Protein AF-0000000080646052 (afdb_homodimer)

Secondary structure (DSSP, 8-state):
---S--------TTS-S-HHHHHHHHHHHHT---GGGS-GGGGHHHHHTS-HHHHHHHHHHHHHHHHHHHHIIIIIHHHTGGG-SSHHHHHHHHHHHHHHHHHHHHHHHHHHHH--HHHHHHHHHHHHH-HHHHHHHHHHHHHHSSS-HHHHHHHHHHIIIIITHHHHHHHHHHHHTT-SHHHHHHHHHHHHHHHHHHHHHHHHHHHHHHHS-HHHHHHHHHHHHHHHHHHHHHHHHHHHHHHGGGT-HHHHHHHHHHHHHHHHHHTT---SS-GGGG---HHHHHHH-TTTTS---SS--S-------------GGGGG-/---S--------TTS-S-HHHHHHHHHHHHT---GGGS-GGGGHHHHHTS-HHHHHHHHHHHHHHHHHHHHIIIIIHHHTGGG-SSHHHHHHHHHHHHHHHHHHHHHHHHHHHH--HHHHHHHHHHHHH-HHHHHHHHHHHHHHSSS-HHHHHHHHHHIIIIITHHHHHHHHHHHHTT-SHHHHHHHHHHHHHHHHHHHHHHHHHHHHHHTS-HHHHHHHHHHHHHHHHHHHHHHHHHHHHHHGGGT-HHHHHHHHHHHHHHHHHHTT---SS-GGGG---HHHHHHH-TTTTS---SSTTS-------------TT----

pLDDT: mean 90.24, std 20.88, range [22.97, 98.94]

Nearest PDB structures (foldseek):
  8j4y-assembly2_B  TM=9.968E-01  e=5.111E-29  Mycobacterium tuberculosis H37Rv
  1uzr-assembly2_B  TM=9.851E-01  e=5.327E-29  Mycobacterium tuberculosis
  4m1f-assembly1_A  TM=9.956E-01  e=6.992E-28  Escherichia coli K-12
  7mmq-assembly4_D  TM=9.061E-01  e=1.309E-25  Aerococcus sp. Group 1
  7mmr-assembly2_B  TM=9.672E-01  e=3.072E-24  Aerococcus sp. Group 1

Structure (mmCIF, N/CA/C/O backbone):
data_AF-0000000080646052-model_v1
#
loop_
_entity.id
_entity.type
_entity.pdbx_description
1 polymer 'Ribonucleoside-diphosphate reductase subunit beta'
#
loop_
_atom_site.group_PDB
_atom_site.id
_atom_site.type_symbol
_atom_site.label_atom_id
_atom_site.label_alt_id
_atom_site.label_comp_id
_atom_site.label_asym_id
_atom_site.label_entity_id
_atom_site.label_seq_id
_atom_site.pdbx_PDB_ins_code
_atom_site.Cartn_x
_atom_site.Cartn_y
_atom_site.Cartn_z
_atom_site.occupancy
_atom_site.B_iso_or_equiv
_atom_site.auth_seq_id
_atom_site.auth_comp_id
_atom_site.auth_asym_id
_atom_site.auth_atom_id
_atom_site.pdbx_PDB_model_num
ATOM 1 N N . MET A 1 1 ? 8.086 12.273 30.906 1 28.31 1 MET A N 1
ATOM 2 C CA . MET A 1 1 ? 9.469 12.242 30.438 1 28.31 1 MET A CA 1
ATOM 3 C C . MET A 1 1 ? 9.656 11.18 29.359 1 28.31 1 MET A C 1
ATOM 5 O O . MET A 1 1 ? 9.375 10.008 29.578 1 28.31 1 MET A O 1
ATOM 9 N N . PHE A 1 2 ? 9.273 11.43 28.141 1 40.16 2 PHE A N 1
ATOM 10 C CA . PHE A 1 2 ? 9.406 10.523 27.016 1 40.16 2 PHE A CA 1
ATOM 11 C C . PHE A 1 2 ? 10.797 9.906 26.969 1 40.16 2 PHE A C 1
ATOM 13 O O . PHE A 1 2 ? 11.719 10.484 26.375 1 40.16 2 PHE A O 1
ATOM 20 N N . GLY A 1 3 ? 11.266 9.438 27.969 1 37.12 3 GLY A N 1
ATOM 21 C CA . GLY A 1 3 ? 12.602 8.922 28.234 1 37.12 3 GLY A CA 1
ATOM 22 C C . GLY A 1 3 ? 13.094 7.957 27.172 1 37.12 3 GLY A C 1
ATOM 23 O O . GLY A 1 3 ? 14.281 7.637 27.125 1 37.12 3 GLY A O 1
ATOM 24 N N . ASN A 1 4 ? 12.422 6.812 26.75 1 46.38 4 ASN A N 1
ATOM 25 C CA . ASN A 1 4 ? 13.086 5.805 25.922 1 46.38 4 ASN A CA 1
ATOM 26 C C . ASN A 1 4 ? 13.477 6.359 24.562 1 46.38 4 ASN A C 1
ATOM 28 O O . ASN A 1 4 ? 12.773 7.207 24 1 46.38 4 ASN A O 1
ATOM 32 N N . ASN A 1 5 ? 14.906 6.332 24.109 1 64.69 5 ASN A N 1
ATOM 33 C CA . ASN A 1 5 ? 15.812 6.633 23 1 64.69 5 ASN A CA 1
ATOM 34 C C . ASN A 1 5 ? 15.164 6.348 21.656 1 64.69 5 ASN A C 1
ATOM 36 O O . ASN A 1 5 ? 15.852 6.203 20.641 1 64.69 5 ASN A O 1
ATOM 40 N N . HIS A 1 6 ? 13.844 6.273 21.656 1 86.94 6 HIS A N 1
ATOM 41 C CA . HIS A 1 6 ? 13.203 5.953 20.391 1 86.94 6 HIS A CA 1
ATOM 42 C C . HIS A 1 6 ? 12.859 7.219 19.609 1 86.94 6 HIS A C 1
ATOM 44 O O . HIS A 1 6 ? 12.07 8.047 20.078 1 86.94 6 HIS A O 1
ATOM 50 N N . VAL A 1 7 ? 13.578 7.523 18.578 1 94.06 7 VAL A N 1
ATOM 51 C CA . VAL A 1 7 ? 13.383 8.68 17.719 1 94.06 7 VAL A CA 1
ATOM 52 C C . VAL A 1 7 ? 12.695 8.242 16.422 1 94.06 7 VAL A C 1
ATOM 54 O O . VAL A 1 7 ? 13.117 7.273 15.789 1 94.06 7 VAL A O 1
ATOM 57 N N . ILE A 1 8 ? 11.57 8.883 16.125 1 96.69 8 ILE A N 1
ATOM 58 C CA . ILE A 1 8 ? 10.898 8.625 14.859 1 96.69 8 ILE A CA 1
ATOM 59 C C . ILE A 1 8 ? 11.641 9.328 13.727 1 96.69 8 ILE A C 1
ATOM 61 O O . ILE A 1 8 ? 11.953 10.516 13.82 1 96.69 8 ILE A O 1
ATOM 65 N N . LYS A 1 9 ? 11.938 8.578 12.719 1 96.5 9 LYS A N 1
ATOM 66 C CA . LYS A 1 9 ? 12.758 9.117 11.633 1 96.5 9 LYS A CA 1
ATOM 67 C C . LYS A 1 9 ? 11.945 9.258 10.352 1 96.5 9 LYS A C 1
ATOM 69 O O . LYS A 1 9 ? 11.109 8.414 10.047 1 96.5 9 LYS A O 1
ATOM 74 N N . ALA A 1 10 ? 12.234 10.297 9.641 1 98 10 ALA A N 1
ATOM 75 C CA . ALA A 1 10 ? 11.672 10.516 8.312 1 98 10 ALA A CA 1
ATOM 76 C C . ALA A 1 10 ? 12.477 9.773 7.25 1 98 10 ALA A C 1
ATOM 78 O O . ALA A 1 10 ? 13.703 9.734 7.309 1 98 10 ALA A O 1
ATOM 79 N N . ILE A 1 11 ? 11.742 9.172 6.336 1 98.5 11 ILE A N 1
ATOM 80 C CA . ILE A 1 11 ? 12.422 8.594 5.18 1 98.5 11 ILE A CA 1
ATOM 81 C C . ILE A 1 11 ? 13.102 9.703 4.375 1 98.5 11 ILE A C 1
ATOM 83 O O . ILE A 1 11 ? 12.5 10.758 4.137 1 98.5 11 ILE A O 1
ATOM 87 N N . ASN A 1 12 ? 14.375 9.508 4.039 1 97.88 12 ASN A N 1
ATOM 88 C CA . ASN A 1 12 ? 15.125 10.469 3.236 1 97.88 12 ASN A CA 1
ATOM 89 C C . ASN A 1 12 ? 15.523 9.875 1.887 1 97.88 12 ASN A C 1
ATOM 91 O O . ASN A 1 12 ? 16.531 9.164 1.791 1 97.88 12 ASN A O 1
ATOM 95 N N . TRP A 1 13 ? 14.836 10.203 0.812 1 97.12 13 TRP A N 1
ATOM 96 C CA . TRP A 1 13 ? 15.102 9.68 -0.521 1 97.12 13 TRP A CA 1
ATOM 97 C C . TRP A 1 13 ? 16.312 10.352 -1.145 1 97.12 13 TRP A C 1
ATOM 99 O O . TRP A 1 13 ? 16.734 9.992 -2.244 1 97.12 13 TRP A O 1
ATOM 109 N N . ASN A 1 14 ? 16.875 11.352 -0.431 1 95.5 14 ASN A N 1
ATOM 110 C CA . ASN A 1 14 ? 18.109 11.984 -0.87 1 95.5 14 ASN A CA 1
ATOM 111 C C . ASN A 1 14 ? 19.328 11.344 -0.211 1 95.5 14 ASN A C 1
ATOM 113 O O . ASN A 1 14 ? 20.469 11.75 -0.475 1 95.5 14 ASN A O 1
ATOM 117 N N . LYS A 1 15 ? 19.125 10.445 0.639 1 96.25 15 LYS A N 1
ATOM 118 C CA . LYS A 1 15 ? 20.172 9.633 1.253 1 96.25 15 LYS A CA 1
ATOM 119 C C . LYS A 1 15 ? 19.844 8.141 1.124 1 96.25 15 LYS A C 1
ATOM 121 O O . LYS A 1 15 ? 19.281 7.543 2.037 1 96.25 15 LYS A O 1
ATOM 126 N N . ILE A 1 16 ? 20.375 7.57 0.076 1 97.25 16 ILE A N 1
ATOM 127 C CA . ILE A 1 16 ? 20.047 6.203 -0.295 1 97.25 16 ILE A CA 1
ATOM 128 C C . ILE A 1 16 ? 21.047 5.234 0.341 1 97.25 16 ILE A C 1
ATOM 130 O O . ILE A 1 16 ? 22.25 5.414 0.215 1 97.25 16 ILE A O 1
ATOM 134 N N . GLU A 1 17 ? 20.531 4.234 1.006 1 96.81 17 GLU A N 1
ATOM 135 C CA . GLU A 1 17 ? 21.375 3.236 1.668 1 96.81 17 GLU A CA 1
ATOM 136 C C . GLU A 1 17 ? 21.578 2.012 0.78 1 96.81 17 GLU A C 1
ATOM 138 O O . GLU A 1 17 ? 22.609 1.343 0.862 1 96.81 17 GLU A O 1
ATOM 143 N N . ASP A 1 18 ? 20.609 1.632 0.013 1 98.19 18 ASP A N 1
ATOM 144 C CA . ASP A 1 18 ? 20.609 0.514 -0.926 1 98.19 18 ASP A CA 1
ATOM 145 C C . ASP A 1 18 ? 20.016 0.929 -2.273 1 98.19 18 ASP A C 1
ATOM 147 O O . ASP A 1 18 ? 18.812 1.082 -2.404 1 98.19 18 ASP A O 1
ATOM 151 N N . GLU A 1 19 ? 20.844 0.987 -3.305 1 98.19 19 GLU A N 1
ATOM 152 C CA . GLU A 1 19 ? 20.438 1.476 -4.621 1 98.19 19 GLU A CA 1
ATOM 153 C C . GLU A 1 19 ? 19.344 0.601 -5.219 1 98.19 19 GLU A C 1
ATOM 155 O O . GLU A 1 19 ? 18.531 1.074 -6.016 1 98.19 19 GLU A O 1
ATOM 160 N N . LYS A 1 20 ? 19.266 -0.621 -4.781 1 98.62 20 LYS A N 1
ATOM 161 C CA . LYS A 1 20 ? 18.234 -1.523 -5.301 1 98.62 20 LYS A CA 1
ATOM 162 C C . LYS A 1 20 ? 16.844 -1.08 -4.867 1 98.62 20 LYS A C 1
ATOM 164 O O . LYS A 1 20 ? 15.867 -1.282 -5.594 1 98.62 20 LYS A O 1
ATOM 169 N N . ASP A 1 21 ? 16.734 -0.44 -3.67 1 98.75 21 ASP A N 1
ATOM 170 C CA . ASP A 1 21 ? 15.453 0.075 -3.213 1 98.75 21 ASP A CA 1
ATOM 171 C C . ASP A 1 21 ? 14.891 1.101 -4.195 1 98.75 21 ASP A C 1
ATOM 173 O O . ASP A 1 21 ? 13.711 1.054 -4.539 1 98.75 21 ASP A O 1
ATOM 177 N N . VAL A 1 22 ? 15.742 1.982 -4.652 1 98 22 VAL A N 1
ATOM 178 C CA . VAL A 1 22 ? 15.328 3.051 -5.555 1 98 22 VAL A CA 1
ATOM 179 C C . VAL A 1 22 ? 14.984 2.465 -6.922 1 98 22 VAL A C 1
ATOM 181 O O . VAL A 1 22 ? 13.977 2.842 -7.527 1 98 22 VAL A O 1
ATOM 184 N N . GLU A 1 23 ? 15.812 1.568 -7.395 1 98.38 23 GLU A N 1
ATOM 185 C CA . GLU A 1 23 ? 15.57 0.923 -8.68 1 98.38 23 GLU A CA 1
ATOM 186 C C . GLU A 1 23 ? 14.219 0.226 -8.703 1 98.38 23 GLU A C 1
ATOM 188 O O . GLU A 1 23 ? 13.445 0.395 -9.648 1 98.38 23 GLU A O 1
ATOM 193 N N . VAL A 1 24 ? 13.969 -0.495 -7.664 1 98.62 24 VAL A N 1
ATOM 194 C CA . VAL A 1 24 ? 12.734 -1.273 -7.598 1 98.62 24 VAL A CA 1
ATOM 195 C C . VAL A 1 24 ? 11.547 -0.338 -7.406 1 98.62 24 VAL A C 1
ATOM 197 O O . VAL A 1 24 ? 10.5 -0.512 -8.047 1 98.62 24 VAL A O 1
ATOM 200 N N . TRP A 1 25 ? 11.664 0.671 -6.516 1 98.62 25 TRP A N 1
ATOM 201 C CA . TRP A 1 25 ? 10.609 1.67 -6.355 1 98.62 25 TRP A CA 1
ATOM 202 C C . TRP A 1 25 ? 10.227 2.277 -7.703 1 98.62 25 TRP A C 1
ATOM 204 O O . TRP A 1 25 ? 9.047 2.344 -8.047 1 98.62 25 TRP A O 1
ATOM 214 N N . ASP A 1 26 ? 11.227 2.689 -8.461 1 97.44 26 ASP A N 1
ATOM 215 C CA . ASP A 1 26 ? 10.992 3.346 -9.75 1 97.44 26 ASP A CA 1
ATOM 216 C C . ASP A 1 26 ? 10.328 2.393 -10.734 1 97.44 26 ASP A C 1
ATOM 218 O O . ASP A 1 26 ? 9.422 2.789 -11.477 1 97.44 26 ASP A O 1
ATOM 222 N N . ARG A 1 27 ? 10.75 1.15 -10.711 1 97.56 27 ARG A N 1
ATOM 223 C CA . ARG A 1 27 ? 10.156 0.158 -11.602 1 97.56 27 ARG A CA 1
ATOM 224 C C . ARG A 1 27 ? 8.695 -0.096 -11.25 1 97.56 27 ARG A C 1
ATOM 226 O O . ARG A 1 27 ? 7.832 -0.101 -12.125 1 97.56 27 ARG A O 1
ATOM 233 N N . LEU A 1 28 ? 8.422 -0.274 -9.969 1 97.81 28 LEU A N 1
ATOM 234 C CA . LEU A 1 28 ? 7.074 -0.583 -9.508 1 97.81 28 LEU A CA 1
ATOM 235 C C . LEU A 1 28 ? 6.137 0.594 -9.75 1 97.81 28 LEU A C 1
ATOM 237 O O . LEU A 1 28 ? 5.012 0.41 -10.219 1 97.81 28 LEU A O 1
ATOM 241 N N . THR A 1 29 ? 6.555 1.792 -9.453 1 97.19 29 THR A N 1
ATOM 242 C CA . THR A 1 29 ? 5.68 2.955 -9.57 1 97.19 29 THR A CA 1
ATOM 243 C C . THR A 1 29 ? 5.555 3.395 -11.023 1 97.19 29 THR A C 1
ATOM 245 O O . THR A 1 29 ? 4.5 3.875 -11.445 1 97.19 29 THR A O 1
ATOM 248 N N . GLY A 1 30 ? 6.605 3.174 -11.82 1 93.75 30 GLY A N 1
ATOM 249 C CA . GLY A 1 30 ? 6.566 3.498 -13.234 1 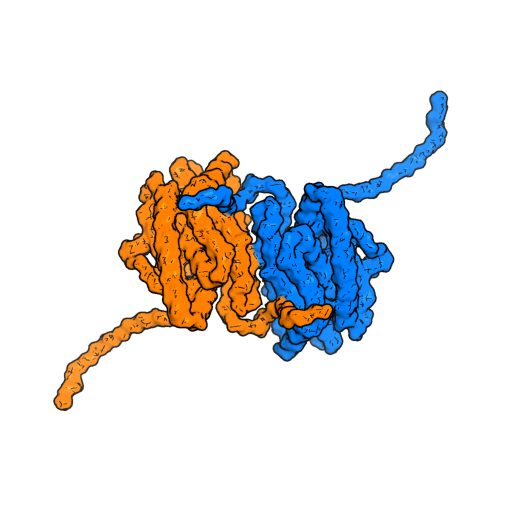93.75 30 GLY A CA 1
ATOM 250 C C . GLY A 1 30 ? 5.652 2.588 -14.031 1 93.75 30 GLY A C 1
ATOM 251 O O . GLY A 1 30 ? 5.113 2.99 -15.062 1 93.75 30 GLY A O 1
ATOM 252 N N . ASN A 1 31 ? 5.457 1.425 -13.508 1 90.31 31 ASN A N 1
ATOM 253 C CA . ASN A 1 31 ? 4.652 0.408 -14.18 1 90.31 31 ASN A CA 1
ATOM 254 C C . ASN A 1 31 ? 3.232 0.357 -13.617 1 90.31 31 ASN A C 1
ATOM 256 O O . ASN A 1 31 ? 2.539 -0.652 -13.758 1 90.31 31 ASN A O 1
ATOM 260 N N . PHE A 1 32 ? 2.805 1.404 -12.984 1 94.25 32 PHE A N 1
ATOM 261 C CA . PHE A 1 32 ? 1.492 1.372 -12.352 1 94.25 32 PHE A CA 1
ATOM 262 C C . PHE A 1 32 ? 0.396 1.157 -13.391 1 94.25 32 PHE A C 1
ATOM 264 O O . PHE A 1 32 ? 0.449 1.723 -14.484 1 94.25 32 PHE A O 1
ATOM 271 N N . TRP A 1 33 ? -0.579 0.333 -13.055 1 96.06 33 TRP A N 1
ATOM 272 C CA . TRP A 1 33 ? -1.718 0.034 -13.922 1 96.06 33 TRP A CA 1
ATOM 273 C C . TRP A 1 33 ? -2.947 -0.322 -13.094 1 96.06 33 TRP A C 1
ATOM 275 O O . TRP A 1 33 ? -2.836 -0.641 -11.906 1 96.06 33 TRP A O 1
ATOM 285 N N . LEU A 1 34 ? -4.133 -0.137 -13.68 1 96.94 34 LEU A N 1
ATOM 286 C CA . LEU A 1 34 ? -5.414 -0.57 -13.133 1 96.94 34 LEU A CA 1
ATOM 287 C C . LEU A 1 34 ? -6.172 -1.431 -14.141 1 96.94 34 LEU A C 1
ATOM 289 O O . LEU A 1 34 ? -5.996 -1.279 -15.352 1 96.94 34 LEU A O 1
ATOM 293 N N . PRO A 1 35 ? -6.961 -2.326 -13.648 1 96.62 35 PRO A N 1
ATOM 294 C CA . PRO A 1 35 ? -7.609 -3.279 -14.555 1 96.62 35 PRO A CA 1
ATOM 295 C C . PRO A 1 35 ? -8.625 -2.617 -15.484 1 96.62 35 PRO A C 1
ATOM 297 O O . PRO A 1 35 ? -8.945 -3.16 -16.547 1 96.62 35 PRO A O 1
ATOM 300 N N . GLU A 1 36 ? -9.062 -1.423 -15.195 1 93.38 36 GLU A N 1
ATOM 301 C CA . GLU A 1 36 ? -10.125 -0.769 -15.945 1 93.38 36 GLU A CA 1
ATOM 302 C C . GLU A 1 36 ? -9.656 -0.387 -17.344 1 93.38 36 GLU A C 1
ATOM 304 O O . GLU A 1 36 ? -10.477 -0.159 -18.25 1 93.38 36 GLU A O 1
ATOM 309 N N . LYS A 1 37 ? -8.445 -0.39 -17.516 1 91.31 37 LYS A N 1
ATOM 310 C CA . LYS A 1 37 ? -7.895 0.03 -18.797 1 91.31 37 LYS A CA 1
ATOM 311 C C . LYS A 1 37 ? -7.816 -1.144 -19.781 1 91.31 37 LYS A C 1
ATOM 313 O O . LYS A 1 37 ? -7.547 -0.955 -20.969 1 91.31 37 LYS A O 1
ATOM 318 N N . VAL A 1 38 ? -8.039 -2.434 -19.328 1 96.5 38 VAL A N 1
ATOM 319 C CA . VAL A 1 38 ? -7.992 -3.623 -20.172 1 96.5 38 VAL A CA 1
ATOM 320 C C . VAL A 1 38 ? -9.406 -4.004 -20.609 1 96.5 38 VAL A C 1
ATOM 322 O O . VAL A 1 38 ? -10.281 -4.219 -19.781 1 96.5 38 VAL A O 1
ATOM 325 N N . PRO A 1 39 ? -9.68 -4.074 -21.906 1 97.62 39 PRO A N 1
ATOM 326 C CA . PRO A 1 39 ? -11.023 -4.367 -22.391 1 97.62 39 PRO A CA 1
ATOM 327 C C . PRO A 1 39 ? -11.359 -5.859 -22.344 1 97.62 39 PRO A C 1
ATOM 329 O O . PRO A 1 39 ? -11.492 -6.496 -23.391 1 97.62 39 PRO A O 1
ATOM 332 N N . ILE A 1 40 ? -11.695 -6.383 -21.266 1 98 40 ILE A N 1
ATOM 333 C CA . ILE A 1 40 ? -11.969 -7.801 -21.047 1 98 40 ILE A CA 1
ATOM 334 C C . ILE A 1 40 ? -13.219 -8.211 -21.812 1 98 40 ILE A C 1
ATOM 336 O O . ILE A 1 40 ? -13.359 -9.367 -22.219 1 98 40 ILE A O 1
ATOM 340 N N . SER A 1 41 ? -14.102 -7.254 -22.062 1 97.75 41 SER A N 1
ATOM 341 C CA . SER A 1 41 ? -15.359 -7.535 -22.75 1 97.75 41 SER A CA 1
ATOM 342 C C . SER A 1 41 ? -15.102 -8.102 -24.141 1 97.75 41 SER A C 1
ATOM 344 O O . SER A 1 41 ? -15.938 -8.836 -24.672 1 97.75 41 SER A O 1
ATOM 346 N N . ASN A 1 42 ? -14.008 -7.824 -24.703 1 98.25 42 ASN A N 1
ATOM 347 C CA . ASN A 1 42 ? -13.648 -8.336 -26.016 1 98.25 42 ASN A CA 1
ATOM 348 C C . ASN A 1 42 ? -13.438 -9.852 -26 1 98.25 42 ASN A C 1
ATOM 350 O O . ASN A 1 42 ? -13.391 -10.492 -27.047 1 98.25 42 ASN A O 1
ATOM 354 N N . ASP A 1 43 ? -13.406 -10.492 -24.828 1 98.5 43 ASP A N 1
ATOM 355 C CA . ASP A 1 43 ? -13.164 -11.93 -24.688 1 98.5 43 ASP A CA 1
ATOM 356 C C . ASP A 1 43 ? -14.477 -12.703 -24.625 1 98.5 43 ASP A C 1
ATOM 358 O O . ASP A 1 43 ? -14.469 -13.938 -24.594 1 98.5 43 ASP A O 1
ATOM 362 N N . ILE A 1 44 ? -15.586 -12.023 -24.625 1 98.44 44 ILE A N 1
ATOM 363 C CA . ILE A 1 44 ? -16.875 -12.672 -24.422 1 98.44 44 ILE A CA 1
ATOM 364 C C . ILE A 1 44 ? -17.109 -13.703 -25.516 1 98.44 44 ILE A C 1
ATOM 366 O O . ILE A 1 44 ? -17.469 -14.852 -25.234 1 98.44 44 ILE A O 1
ATOM 370 N N . PRO A 1 45 ? -16.891 -13.32 -26.812 1 98.31 45 PRO A N 1
ATOM 371 C CA . PRO A 1 45 ? -17.094 -14.336 -27.844 1 98.31 45 PRO A CA 1
ATOM 372 C C . PRO A 1 45 ? -16.188 -15.555 -27.656 1 98.31 45 PRO A C 1
ATOM 374 O O . PRO A 1 45 ? -16.641 -16.688 -27.812 1 98.31 45 PRO A O 1
ATOM 377 N N . SER A 1 46 ? -14.992 -15.312 -27.328 1 98.12 46 SER A N 1
ATOM 378 C CA . SER A 1 46 ? -14.047 -16.391 -27.078 1 98.12 46 SER A CA 1
ATOM 379 C C . SER A 1 46 ? -14.484 -17.25 -25.891 1 98.12 46 SER A C 1
ATOM 381 O O . SER A 1 46 ? -14.422 -18.484 -25.953 1 98.12 46 SER A O 1
ATOM 383 N N . TRP A 1 47 ? -14.953 -16.672 -24.828 1 98.5 47 TRP A N 1
ATOM 384 C CA . TRP A 1 47 ? -15.406 -17.344 -23.625 1 98.5 47 TRP A CA 1
ATOM 385 C C . TRP A 1 47 ? -16.562 -18.297 -23.922 1 98.5 47 TRP A C 1
ATOM 387 O O . TRP A 1 47 ? -16.625 -19.406 -23.406 1 98.5 47 TRP A O 1
ATOM 397 N N . LYS A 1 48 ? -17.359 -17.922 -24.812 1 97.88 48 LYS A N 1
ATOM 398 C CA . LYS A 1 48 ? -18.562 -18.688 -25.156 1 97.88 48 LYS A CA 1
ATOM 399 C C . LYS A 1 48 ? -18.188 -19.969 -25.906 1 97.88 48 LYS A C 1
ATOM 401 O O . LYS A 1 48 ? -18.969 -20.922 -25.953 1 97.88 48 LYS A O 1
ATOM 406 N N . THR A 1 49 ? -17 -20 -26.422 1 98.19 49 THR A N 1
ATOM 407 C CA . THR A 1 49 ? -16.578 -21.172 -27.188 1 98.19 49 THR A CA 1
ATOM 408 C C . THR A 1 49 ? -15.977 -22.234 -26.281 1 98.19 49 THR A C 1
ATOM 410 O O . THR A 1 49 ? -15.789 -23.375 -26.688 1 98.19 49 THR A O 1
ATOM 413 N N . LEU A 1 50 ? -15.719 -21.922 -25.031 1 98.38 50 LEU A N 1
ATOM 414 C CA . LEU A 1 50 ? -15.062 -22.844 -24.109 1 98.38 50 LEU A CA 1
ATOM 415 C C . LEU A 1 50 ? -16.031 -23.922 -23.641 1 98.38 50 LEU A C 1
ATOM 417 O O . LEU A 1 50 ? -17.234 -23.656 -23.469 1 98.38 50 LEU A O 1
ATOM 421 N N . THR A 1 51 ? -15.469 -25.094 -23.438 1 98.12 51 THR A N 1
ATOM 422 C CA . THR A 1 51 ? -16.25 -26.156 -22.828 1 98.12 51 THR A CA 1
ATOM 423 C C . THR A 1 51 ? -16.484 -25.891 -21.344 1 98.12 51 THR A C 1
ATOM 425 O O . THR A 1 51 ? -15.82 -25.031 -20.766 1 98.12 51 THR A O 1
ATOM 428 N N . ASP A 1 52 ? -17.375 -26.641 -20.703 1 97.69 52 ASP A N 1
ATOM 429 C CA . ASP A 1 52 ? -17.672 -26.484 -19.281 1 97.69 52 ASP A CA 1
ATOM 430 C C . ASP A 1 52 ? -16.438 -26.75 -18.438 1 97.69 52 ASP A C 1
ATOM 432 O O . ASP A 1 52 ? -16.188 -26.047 -17.453 1 97.69 52 ASP A O 1
ATOM 436 N N . ASP A 1 53 ? -15.672 -27.75 -18.812 1 98.31 53 ASP A N 1
ATOM 437 C CA . ASP A 1 53 ? -14.453 -28.078 -18.078 1 98.31 53 ASP A CA 1
ATOM 438 C C . ASP A 1 53 ? -13.43 -26.953 -18.188 1 98.31 53 ASP A C 1
ATOM 440 O O . ASP A 1 53 ? -12.75 -26.625 -17.203 1 98.31 53 ASP A O 1
ATOM 444 N N . GLU A 1 54 ? -13.328 -26.359 -19.359 1 98.62 54 GLU A N 1
ATOM 445 C CA . GLU A 1 54 ? -12.414 -25.25 -19.578 1 98.62 54 GLU A CA 1
ATOM 446 C C . GLU A 1 54 ? -12.812 -24.031 -18.734 1 98.62 54 GLU A C 1
ATOM 448 O O . GLU A 1 54 ? -11.961 -23.406 -18.109 1 98.62 54 GLU A O 1
ATOM 453 N N . LYS A 1 55 ? -14.078 -23.766 -18.734 1 98.5 55 LYS A N 1
ATOM 454 C CA . LYS A 1 55 ? -14.586 -22.641 -17.953 1 98.5 55 LYS A CA 1
ATOM 455 C C . LYS A 1 55 ? -14.359 -22.875 -16.469 1 98.5 55 LYS A C 1
ATOM 457 O O . LYS A 1 55 ? -13.891 -21.969 -15.758 1 98.5 55 LYS A O 1
ATOM 462 N N . THR A 1 56 ? -14.641 -24.047 -16.031 1 98.25 56 THR A N 1
ATOM 463 C CA . THR A 1 56 ? -14.477 -24.375 -14.625 1 98.25 56 THR A CA 1
ATOM 464 C C . THR A 1 56 ? -13.023 -24.234 -14.195 1 98.25 56 THR A C 1
ATOM 466 O O . THR A 1 56 ? -12.734 -23.609 -13.172 1 98.25 56 THR A O 1
ATOM 469 N N . MET A 1 57 ? -12.141 -24.781 -14.984 1 98.62 57 MET A N 1
ATOM 470 C CA . MET A 1 57 ? -10.711 -24.672 -14.688 1 98.62 57 MET A CA 1
ATOM 471 C C . MET A 1 57 ? -10.289 -23.203 -14.625 1 98.62 57 MET A C 1
ATOM 473 O O . MET A 1 57 ? -9.609 -22.797 -13.68 1 98.62 57 MET A O 1
ATOM 477 N N . THR A 1 58 ? -10.734 -22.422 -15.555 1 98.69 58 THR A N 1
ATOM 478 C CA . THR A 1 58 ? -10.359 -21.016 -15.633 1 98.69 58 THR A CA 1
ATOM 479 C C . THR A 1 58 ? -10.875 -20.25 -14.422 1 98.69 58 THR A C 1
ATOM 481 O O . THR A 1 58 ? -10.133 -19.484 -13.797 1 98.69 58 THR A O 1
ATOM 484 N N . ASN A 1 59 ? -12.109 -20.531 -14.078 1 98.38 59 ASN A N 1
ATOM 485 C CA . ASN A 1 59 ? -12.727 -19.891 -12.922 1 98.38 59 ASN A CA 1
ATOM 486 C C . ASN A 1 59 ? -11.984 -20.219 -11.633 1 98.38 59 ASN A C 1
ATOM 488 O O . ASN A 1 59 ? -11.719 -19.328 -10.82 1 98.38 59 ASN A O 1
ATOM 492 N N . ARG A 1 60 ? -11.656 -21.469 -11.477 1 98.56 60 ARG A N 1
ATOM 493 C CA . ARG A 1 60 ? -10.992 -21.922 -10.258 1 98.56 60 ARG A CA 1
ATOM 494 C C . ARG A 1 60 ? -9.578 -21.375 -10.172 1 98.56 60 ARG A C 1
ATOM 496 O O . ARG A 1 60 ? -9.117 -20.984 -9.086 1 98.56 60 ARG A O 1
ATOM 503 N N . VAL A 1 61 ? -8.938 -21.234 -11.273 1 98.75 61 VAL A N 1
ATOM 504 C CA . VAL A 1 61 ? -7.602 -20.656 -11.328 1 98.75 61 VAL A CA 1
ATOM 505 C C . VAL A 1 61 ? -7.648 -19.203 -10.844 1 98.75 61 VAL A C 1
ATOM 507 O O . VAL A 1 61 ? -6.891 -18.812 -9.953 1 98.75 61 VAL A O 1
ATOM 510 N N . PHE A 1 62 ? -8.594 -18.438 -11.375 1 98.75 62 PHE A N 1
ATOM 511 C CA . PHE A 1 62 ? -8.625 -17.016 -11.047 1 98.75 62 PHE A CA 1
ATOM 512 C C . PHE A 1 62 ? -9.086 -16.797 -9.609 1 98.75 62 PHE A C 1
ATOM 514 O O . PHE A 1 62 ? -8.633 -15.867 -8.945 1 98.75 62 PHE A O 1
ATOM 521 N N . THR A 1 63 ? -9.914 -17.672 -9.117 1 98.62 63 THR A N 1
ATOM 522 C CA . THR A 1 63 ? -10.328 -17.531 -7.727 1 98.62 63 THR A CA 1
ATOM 523 C C . THR A 1 63 ? -9.188 -17.906 -6.789 1 98.62 63 THR A C 1
ATOM 525 O O . THR A 1 63 ? -9 -17.281 -5.742 1 98.62 63 THR A O 1
ATOM 528 N N . GLY A 1 64 ? -8.445 -18.969 -7.148 1 98.81 64 GLY A N 1
ATOM 529 C CA . GLY A 1 64 ? -7.262 -19.312 -6.375 1 98.81 64 GLY A CA 1
ATOM 530 C C . GLY A 1 64 ? -6.219 -18.219 -6.352 1 98.81 64 GLY A C 1
ATOM 531 O O . GLY A 1 64 ? -5.641 -17.922 -5.305 1 98.81 64 GLY A O 1
ATOM 532 N N . LEU A 1 65 ? -6 -17.594 -7.523 1 98.88 65 LEU A N 1
ATOM 533 C CA . LEU A 1 65 ? -5.07 -16.484 -7.609 1 98.88 65 LEU A CA 1
ATOM 534 C C . LEU A 1 65 ? -5.547 -15.305 -6.762 1 98.88 65 LEU A C 1
ATOM 536 O O . LEU A 1 65 ? -4.746 -14.648 -6.094 1 98.88 65 LEU A O 1
ATOM 540 N N . THR A 1 66 ? -6.875 -15.047 -6.758 1 98.88 66 THR A N 1
ATOM 541 C CA . THR A 1 66 ? -7.445 -14 -5.922 1 98.88 66 THR A CA 1
ATOM 542 C C . THR A 1 66 ? -7.129 -14.242 -4.449 1 98.88 66 THR A C 1
ATOM 544 O O . THR A 1 66 ? -6.723 -13.328 -3.732 1 98.88 66 THR A O 1
ATOM 547 N N . LEU A 1 67 ? -7.297 -15.477 -4.035 1 98.81 67 LEU A N 1
ATOM 548 C CA . LEU A 1 67 ? -7.066 -15.852 -2.645 1 98.81 67 LEU A CA 1
ATOM 549 C C . LEU A 1 67 ? -5.617 -15.594 -2.248 1 98.81 67 LEU A C 1
ATOM 551 O O . LEU A 1 67 ? -5.352 -14.977 -1.213 1 98.81 67 LEU A O 1
ATOM 555 N N . LEU A 1 68 ? -4.695 -15.992 -3.072 1 98.88 68 LEU A N 1
ATOM 556 C CA . LEU A 1 68 ? -3.273 -15.852 -2.773 1 98.88 68 LEU A CA 1
ATOM 557 C C . LEU A 1 68 ? -2.861 -14.383 -2.777 1 98.88 68 LEU A C 1
ATOM 559 O O . LEU A 1 68 ? -2.096 -13.945 -1.915 1 98.88 68 LEU A O 1
ATOM 563 N N . ASP A 1 69 ? -3.396 -13.602 -3.752 1 98.88 69 ASP A N 1
ATOM 564 C CA . ASP A 1 69 ? -3.092 -12.172 -3.795 1 98.88 69 ASP A CA 1
ATOM 565 C C . ASP A 1 69 ? -3.674 -11.445 -2.584 1 98.88 69 ASP A C 1
ATOM 567 O O . ASP A 1 69 ? -3.086 -10.484 -2.086 1 98.88 69 ASP A O 1
ATOM 571 N N . THR A 1 70 ? -4.855 -11.875 -2.188 1 98.75 70 THR A N 1
ATOM 572 C CA . THR A 1 70 ? -5.457 -11.305 -0.986 1 98.75 70 THR A CA 1
ATOM 573 C C . THR A 1 70 ? -4.551 -11.516 0.224 1 98.75 70 THR A C 1
ATOM 575 O O . THR A 1 70 ? -4.234 -10.57 0.945 1 98.75 70 THR A O 1
ATOM 578 N N . LEU A 1 71 ? -4.082 -12.734 0.39 1 98.62 71 LEU A N 1
ATOM 579 C CA . LEU A 1 71 ? -3.205 -13.086 1.502 1 98.62 71 LEU A CA 1
ATOM 580 C C . LEU A 1 71 ? -1.894 -12.312 1.428 1 98.62 71 LEU A C 1
ATOM 582 O O . LEU A 1 71 ? -1.434 -11.766 2.432 1 98.62 71 LEU A O 1
ATOM 586 N N . GLN A 1 72 ? -1.321 -12.273 0.219 1 98.75 72 GLN A N 1
ATOM 587 C CA . GLN A 1 72 ? -0.039 -11.602 0.047 1 98.75 72 GLN A CA 1
ATOM 588 C C . GLN A 1 72 ? -0.164 -10.102 0.316 1 98.75 72 GLN A C 1
ATOM 590 O O . GLN A 1 72 ? 0.732 -9.492 0.906 1 98.75 72 GLN A O 1
ATOM 595 N N . GLY A 1 73 ? -1.245 -9.477 -0.097 1 98.56 73 GLY A N 1
ATOM 596 C CA . GLY A 1 73 ? -1.407 -8.039 0.004 1 98.56 73 GLY A CA 1
ATOM 597 C C . GLY A 1 73 ? -1.7 -7.566 1.416 1 98.56 73 GLY A C 1
ATOM 598 O O . GLY A 1 73 ? -1.152 -6.559 1.867 1 98.56 73 GLY A O 1
ATOM 599 N N . THR A 1 74 ? -2.502 -8.328 2.168 1 98.06 74 THR A N 1
ATOM 600 C CA . THR A 1 74 ? -3.037 -7.793 3.414 1 98.06 74 THR A CA 1
ATOM 601 C C . THR A 1 74 ? -2.35 -8.43 4.617 1 98.06 74 THR A C 1
ATOM 603 O O . THR A 1 74 ? -2.469 -7.941 5.742 1 98.06 74 THR A O 1
ATOM 606 N N . VAL A 1 75 ? -1.555 -9.477 4.363 1 97.94 75 VAL A N 1
ATOM 607 C CA . VAL A 1 75 ? -0.835 -10.125 5.453 1 97.94 75 VAL A CA 1
ATOM 608 C C . VAL A 1 75 ? 0.648 -10.234 5.105 1 97.94 75 VAL A C 1
ATOM 610 O O . VAL A 1 75 ? 1.502 -9.727 5.836 1 97.94 75 VAL A O 1
ATOM 613 N N . GLY A 1 76 ? 0.939 -10.797 3.939 1 98.44 76 GLY A N 1
ATOM 614 C CA . GLY A 1 76 ? 2.303 -11.133 3.564 1 98.44 76 GLY A CA 1
ATOM 615 C C . GLY A 1 76 ? 3.201 -9.922 3.416 1 98.44 76 GLY A C 1
ATOM 616 O O . GLY A 1 76 ? 4.102 -9.703 4.23 1 98.44 76 GLY A O 1
ATOM 617 N N . ALA A 1 77 ? 2.875 -9.109 2.416 1 98.5 77 ALA A N 1
ATOM 618 C CA . ALA A 1 77 ? 3.703 -7.938 2.135 1 98.5 77 ALA A CA 1
ATOM 619 C C . ALA A 1 77 ? 3.771 -7.008 3.344 1 98.5 77 ALA A C 1
ATOM 621 O O . ALA A 1 77 ? 4.832 -6.465 3.658 1 98.5 77 ALA A O 1
ATOM 622 N N . VAL A 1 78 ? 2.703 -6.941 4.043 1 97.62 78 VAL A N 1
ATOM 623 C CA . VAL A 1 78 ? 2.6 -6.082 5.219 1 97.62 78 VAL A CA 1
ATOM 624 C C . VAL A 1 78 ? 3.498 -6.621 6.332 1 97.62 78 VAL A C 1
ATOM 626 O O . VAL A 1 78 ? 4.113 -5.848 7.07 1 97.62 78 VAL A O 1
ATOM 629 N N . SER A 1 79 ? 3.645 -7.883 6.449 1 97.94 79 SER A N 1
ATOM 630 C CA . SER A 1 79 ? 4.414 -8.508 7.52 1 97.94 79 SER A CA 1
ATOM 631 C C . SER A 1 79 ? 5.91 -8.336 7.297 1 97.94 79 SER A C 1
ATOM 633 O O . SER A 1 79 ? 6.707 -8.539 8.211 1 97.94 79 SER A O 1
ATOM 635 N N . LEU A 1 80 ? 6.277 -7.938 6.098 1 98.62 80 LEU A N 1
ATOM 636 C CA . LEU A 1 80 ? 7.691 -7.754 5.773 1 98.62 80 LEU A CA 1
ATOM 637 C C . LEU A 1 80 ? 8.18 -6.383 6.23 1 98.62 80 LEU A C 1
ATOM 639 O O . LEU A 1 80 ? 9.383 -6.16 6.359 1 98.62 80 LEU A O 1
ATOM 643 N N . ILE A 1 81 ? 7.293 -5.445 6.473 1 98.5 81 ILE A N 1
ATOM 644 C CA . ILE A 1 81 ? 7.617 -4.035 6.668 1 98.5 81 ILE A CA 1
ATOM 645 C C . ILE A 1 81 ? 8.391 -3.857 7.973 1 98.5 81 ILE A C 1
ATOM 647 O O . ILE A 1 81 ? 9.445 -3.219 7.992 1 98.5 81 ILE A O 1
ATOM 651 N N . PRO A 1 82 ? 8.031 -4.523 9.086 1 96.75 82 PRO A N 1
ATOM 652 C CA . PRO A 1 82 ? 8.75 -4.293 10.344 1 96.75 82 PRO A CA 1
ATOM 653 C C . PRO A 1 82 ? 10.188 -4.805 10.305 1 96.75 82 PRO A C 1
ATOM 655 O O . PRO A 1 82 ? 11.039 -4.332 11.07 1 96.75 82 PRO A O 1
ATOM 658 N N . ASP A 1 83 ? 10.453 -5.707 9.328 1 96.38 83 ASP A N 1
ATOM 659 C CA . ASP A 1 83 ? 11.781 -6.316 9.289 1 96.38 83 ASP A CA 1
ATOM 660 C C . ASP A 1 83 ? 12.641 -5.688 8.188 1 96.38 83 ASP A C 1
ATOM 662 O O . ASP A 1 83 ? 13.734 -6.168 7.902 1 96.38 83 ASP A O 1
ATOM 666 N N . ALA A 1 84 ? 12.141 -4.648 7.59 1 98.25 84 ALA A N 1
ATOM 667 C CA . ALA A 1 84 ? 12.891 -3.977 6.527 1 98.25 84 ALA A CA 1
ATOM 668 C C . ALA A 1 84 ? 14.203 -3.408 7.055 1 98.25 84 ALA A C 1
ATOM 670 O O . ALA A 1 84 ? 14.273 -2.939 8.195 1 98.25 84 ALA A O 1
ATOM 671 N N . ARG A 1 85 ? 15.219 -3.4 6.223 1 97.75 85 ARG A N 1
ATOM 672 C CA . ARG A 1 85 ? 16.562 -2.943 6.578 1 97.75 85 ARG A CA 1
ATOM 673 C C . ARG A 1 85 ? 16.672 -1.429 6.434 1 97.75 85 ARG A C 1
ATOM 675 O O . ARG A 1 85 ? 17.516 -0.8 7.086 1 97.75 85 ARG A O 1
ATOM 682 N N . THR A 1 86 ? 15.906 -0.864 5.559 1 98.19 86 THR A N 1
ATOM 683 C CA . THR A 1 86 ? 15.93 0.566 5.273 1 98.19 86 THR A CA 1
ATOM 684 C C . THR A 1 86 ? 14.516 1.128 5.207 1 98.19 86 THR A C 1
ATOM 686 O O . THR A 1 86 ? 13.562 0.402 4.902 1 98.19 86 THR A O 1
ATOM 689 N N . PRO A 1 87 ? 14.352 2.402 5.5 1 98.12 87 PRO A N 1
ATOM 690 C CA . PRO A 1 87 ? 13.039 3.01 5.297 1 98.12 87 PRO A CA 1
ATOM 691 C C . PRO A 1 87 ? 12.555 2.902 3.85 1 98.12 87 PRO A C 1
ATOM 693 O O . PRO A 1 87 ? 11.352 2.807 3.602 1 98.12 87 PRO A O 1
ATOM 696 N N . HIS A 1 88 ? 13.5 2.891 2.904 1 98.81 88 HIS A N 1
ATOM 697 C CA . HIS A 1 88 ? 13.156 2.758 1.492 1 98.81 88 HIS A CA 1
ATOM 698 C C . HIS A 1 88 ? 12.555 1.388 1.198 1 98.81 88 HIS A C 1
ATOM 700 O O . HIS A 1 88 ? 11.609 1.274 0.418 1 98.81 88 HIS A O 1
ATOM 706 N N . GLU A 1 89 ? 13.109 0.349 1.874 1 98.88 89 GLU A N 1
ATOM 707 C CA . GLU A 1 89 ? 12.547 -0.991 1.755 1 98.88 89 GLU A CA 1
ATOM 708 C C . GLU A 1 89 ? 11.117 -1.035 2.287 1 98.88 89 GLU A C 1
ATOM 710 O O . GLU A 1 89 ? 10.25 -1.684 1.698 1 98.88 89 GLU A O 1
ATOM 715 N N . GLU A 1 90 ? 10.883 -0.324 3.387 1 98.88 90 GLU A N 1
ATOM 716 C CA . GLU A 1 90 ? 9.531 -0.24 3.922 1 98.88 90 GLU A CA 1
ATOM 717 C C . GLU A 1 90 ? 8.562 0.355 2.898 1 98.88 90 GLU A C 1
ATOM 719 O O . GLU A 1 90 ? 7.469 -0.165 2.695 1 98.88 90 GLU A O 1
ATOM 724 N N . ALA A 1 91 ? 9.008 1.415 2.275 1 98.88 91 ALA A N 1
ATOM 725 C CA . ALA A 1 91 ? 8.18 2.088 1.278 1 98.88 91 ALA A CA 1
ATOM 726 C C . ALA A 1 91 ? 7.875 1.163 0.102 1 98.88 91 ALA A C 1
ATOM 728 O O . ALA A 1 91 ? 6.746 1.12 -0.389 1 98.88 91 ALA A O 1
ATOM 729 N N . VAL A 1 92 ? 8.883 0.436 -0.353 1 98.88 92 VAL A N 1
ATOM 730 C CA . VAL A 1 92 ? 8.703 -0.491 -1.464 1 98.88 92 VAL A CA 1
ATOM 731 C C . VAL A 1 92 ? 7.645 -1.532 -1.101 1 98.88 92 VAL A C 1
ATOM 733 O O . VAL A 1 92 ? 6.773 -1.853 -1.913 1 98.88 92 VAL A O 1
ATOM 736 N N . TYR A 1 93 ? 7.668 -2.029 0.145 1 98.94 93 TYR A N 1
ATOM 737 C CA . TYR A 1 93 ? 6.723 -3.059 0.565 1 98.94 93 TYR A CA 1
ATOM 738 C C . TYR A 1 93 ? 5.301 -2.512 0.608 1 98.94 93 TYR A C 1
ATOM 740 O O . TYR A 1 93 ? 4.34 -3.244 0.365 1 98.94 93 TYR A O 1
ATOM 748 N N . THR A 1 94 ? 5.113 -1.205 0.848 1 98.88 94 THR A N 1
ATOM 749 C CA . THR A 1 94 ? 3.77 -0.638 0.801 1 98.88 94 THR A CA 1
ATOM 750 C C . THR A 1 94 ? 3.221 -0.667 -0.623 1 98.88 94 THR A C 1
ATOM 752 O O . THR A 1 94 ? 2.025 -0.89 -0.828 1 98.88 94 THR A O 1
ATOM 755 N N . ASN A 1 95 ? 4.102 -0.43 -1.611 1 98.88 95 ASN A N 1
ATOM 756 C CA . ASN A 1 95 ? 3.668 -0.557 -2.998 1 98.88 95 ASN A CA 1
ATOM 757 C C . ASN A 1 95 ? 3.262 -1.989 -3.33 1 98.88 95 ASN A C 1
ATOM 759 O O . ASN A 1 95 ? 2.225 -2.217 -3.955 1 98.88 95 ASN A O 1
ATOM 763 N N . ILE A 1 96 ? 4.098 -2.928 -2.898 1 98.88 96 ILE A N 1
ATOM 764 C CA . ILE A 1 96 ? 3.818 -4.332 -3.186 1 98.88 96 ILE A CA 1
ATOM 765 C C . ILE A 1 96 ? 2.477 -4.727 -2.574 1 98.88 96 ILE A C 1
ATOM 767 O O . ILE A 1 96 ? 1.648 -5.359 -3.234 1 98.88 96 ILE A O 1
ATOM 771 N N . ALA A 1 97 ? 2.195 -4.301 -1.369 1 98.88 97 ALA A N 1
ATOM 772 C CA . ALA A 1 97 ? 0.93 -4.605 -0.706 1 98.88 97 ALA A CA 1
ATOM 773 C C . ALA A 1 97 ? -0.253 -4.062 -1.501 1 98.88 97 ALA A C 1
ATOM 775 O O . ALA A 1 97 ? -1.241 -4.77 -1.718 1 98.88 97 ALA A O 1
ATOM 776 N N . PHE A 1 98 ? -0.124 -2.852 -1.964 1 98.88 98 PHE A N 1
ATOM 777 C CA . PHE A 1 98 ? -1.197 -2.217 -2.721 1 98.88 98 PHE A CA 1
ATOM 778 C C . PHE A 1 98 ? -1.404 -2.918 -4.059 1 98.88 98 PHE A C 1
ATOM 780 O O . PHE A 1 98 ? -2.539 -3.209 -4.441 1 98.88 98 PHE A O 1
ATOM 787 N N . MET A 1 99 ? -0.312 -3.176 -4.738 1 98.81 99 MET A N 1
ATOM 788 C CA . MET A 1 99 ? -0.457 -3.785 -6.055 1 98.81 99 MET A CA 1
ATOM 789 C C . MET A 1 99 ? -1.026 -5.195 -5.941 1 98.81 99 MET A C 1
ATOM 791 O O . MET A 1 99 ? -1.775 -5.641 -6.816 1 98.81 99 MET A O 1
ATOM 795 N N . GLU A 1 100 ? -0.712 -5.934 -4.863 1 98.81 100 GLU A N 1
ATOM 796 C CA . GLU A 1 100 ? -1.378 -7.215 -4.645 1 98.81 100 GLU A CA 1
ATOM 797 C C . GLU A 1 100 ? -2.891 -7.039 -4.551 1 98.81 100 GLU A C 1
ATOM 799 O O . GLU A 1 100 ? -3.65 -7.895 -5.012 1 98.81 100 GLU A O 1
ATOM 804 N N . SER A 1 101 ? -3.316 -5.969 -3.932 1 98.81 101 SER A N 1
ATOM 805 C CA . SER A 1 101 ? -4.742 -5.68 -3.852 1 98.81 101 SER A CA 1
ATOM 806 C C . SER A 1 101 ? -5.32 -5.344 -5.223 1 98.81 101 SER A C 1
ATOM 808 O O . SER A 1 101 ? -6.449 -5.719 -5.539 1 98.81 101 SER A O 1
ATOM 810 N N . VAL A 1 102 ? -4.551 -4.641 -6.016 1 98.69 102 VAL A N 1
ATOM 811 C CA . VAL A 1 102 ? -4.961 -4.355 -7.387 1 98.69 102 VAL A CA 1
ATOM 812 C C . VAL A 1 102 ? -5.082 -5.66 -8.172 1 98.69 102 VAL A C 1
ATOM 814 O O . VAL A 1 102 ? -6.043 -5.855 -8.922 1 98.69 102 VAL A O 1
ATOM 817 N N . HIS A 1 103 ? -4.074 -6.582 -7.965 1 98.75 103 HIS A N 1
ATOM 818 C CA . HIS A 1 103 ? -4.137 -7.887 -8.617 1 98.75 103 HIS A CA 1
ATOM 819 C C . HIS A 1 103 ? -5.418 -8.625 -8.25 1 98.75 103 HIS A C 1
ATOM 821 O O . HIS A 1 103 ? -6.133 -9.109 -9.133 1 98.75 103 HIS A O 1
ATOM 827 N N . ALA A 1 104 ? -5.738 -8.641 -6.977 1 98.62 104 ALA A N 1
ATOM 828 C CA . ALA A 1 104 ? -6.934 -9.328 -6.5 1 98.62 104 ALA A CA 1
ATOM 829 C C . ALA A 1 104 ? -8.195 -8.734 -7.125 1 98.62 104 ALA A C 1
ATOM 831 O O . ALA A 1 104 ? -9.117 -9.461 -7.5 1 98.62 104 ALA A O 1
ATOM 832 N N . LYS A 1 105 ? -8.234 -7.465 -7.25 1 98.06 105 LYS A N 1
ATOM 833 C CA . LYS A 1 105 ? -9.391 -6.816 -7.863 1 98.06 105 LYS A CA 1
ATOM 834 C C . LYS A 1 105 ? -9.453 -7.113 -9.359 1 98.06 105 LYS A C 1
ATOM 836 O O . LYS A 1 105 ? -10.539 -7.195 -9.938 1 98.06 105 LYS A O 1
ATOM 841 N N . SER A 1 106 ? -8.344 -7.254 -9.977 1 98.38 106 SER A N 1
ATOM 842 C CA . SER A 1 106 ? -8.281 -7.508 -11.414 1 98.38 106 SER A CA 1
ATOM 843 C C . SER A 1 106 ? -9.008 -8.797 -11.781 1 98.38 106 SER A C 1
ATOM 845 O O . SER A 1 106 ? -9.711 -8.852 -12.797 1 98.38 106 SER A O 1
ATOM 847 N N . TYR A 1 107 ? -8.906 -9.797 -10.938 1 98.44 107 TYR A N 1
ATOM 848 C CA . TYR A 1 107 ? -9.625 -11.039 -11.211 1 98.44 107 TYR A CA 1
ATOM 849 C C . TYR A 1 107 ? -11.133 -10.836 -11.141 1 98.44 107 TYR A C 1
ATOM 851 O O . TYR A 1 107 ? -11.883 -11.453 -11.883 1 98.44 107 TYR A O 1
ATOM 859 N N . SER A 1 108 ? -11.508 -9.977 -10.242 1 96.38 108 SER A N 1
ATOM 860 C CA . SER A 1 108 ? -12.93 -9.672 -10.117 1 96.38 108 SER A CA 1
ATOM 861 C C . SER A 1 108 ? -13.461 -9.008 -11.383 1 96.38 108 SER A C 1
ATOM 863 O O . SER A 1 108 ? -14.625 -9.203 -11.75 1 96.38 108 SER A O 1
ATOM 865 N N . SER A 1 109 ? -12.633 -8.234 -12.023 1 96.25 109 SER A N 1
ATOM 866 C CA . SER A 1 109 ? -13.031 -7.629 -13.289 1 96.25 109 SER A CA 1
ATOM 867 C C . SER A 1 109 ? -13.281 -8.695 -14.352 1 96.25 109 SER A C 1
ATOM 869 O O . SER A 1 109 ? -14.211 -8.57 -15.156 1 96.25 109 SER A O 1
ATOM 871 N N . ILE A 1 110 ? -12.5 -9.719 -14.32 1 97.94 110 ILE A N 1
ATOM 872 C CA . ILE A 1 110 ? -12.688 -10.836 -15.234 1 97.94 110 ILE A CA 1
ATOM 873 C C . ILE A 1 110 ? -14 -11.555 -14.914 1 97.94 110 ILE A C 1
ATOM 875 O O . ILE A 1 110 ? -14.812 -11.805 -15.805 1 97.94 110 ILE A O 1
ATOM 879 N N . PHE A 1 111 ? -14.273 -11.781 -13.625 1 97.19 111 PHE A N 1
ATOM 880 C CA . PHE A 1 111 ? -15.477 -12.477 -13.172 1 97.19 111 PHE A CA 1
ATOM 881 C C . PHE A 1 111 ? -16.734 -11.711 -13.586 1 97.19 111 PHE A C 1
ATOM 883 O O . PHE A 1 111 ? -17.641 -12.281 -14.18 1 97.19 111 PHE A O 1
ATOM 890 N N . SER A 1 112 ? -16.688 -10.461 -13.328 1 95.88 112 SER A N 1
ATOM 891 C CA . SER A 1 112 ? -17.875 -9.641 -13.539 1 95.88 112 SER A CA 1
ATOM 892 C C . SER A 1 112 ? -18.234 -9.562 -15.023 1 95.88 112 SER A C 1
ATOM 894 O O . SER A 1 112 ? -19.391 -9.375 -15.383 1 95.88 112 SER A O 1
ATOM 896 N N . THR A 1 113 ? -17.234 -9.75 -15.883 1 97 113 THR A N 1
ATOM 897 C CA . THR A 1 113 ? -17.438 -9.633 -17.328 1 97 113 THR A CA 1
ATOM 898 C C . THR A 1 113 ? -17.828 -10.977 -17.922 1 97 113 THR A C 1
ATOM 900 O O . THR A 1 113 ? -18.719 -11.031 -18.781 1 97 113 THR A O 1
ATOM 903 N N . LEU A 1 114 ? -17.297 -12.117 -17.453 1 97.69 114 LEU A N 1
ATOM 904 C CA . LEU A 1 114 ? -17.391 -13.375 -18.188 1 97.69 114 LEU A CA 1
ATOM 905 C C . LEU A 1 114 ? -18.312 -14.359 -17.469 1 97.69 114 LEU A C 1
ATOM 907 O O . LEU A 1 114 ? -18.797 -15.312 -18.078 1 97.69 114 LEU A O 1
ATOM 911 N N . LEU A 1 115 ? -18.547 -14.125 -16.188 1 97.75 115 LEU A N 1
ATOM 912 C CA . LEU A 1 115 ? -19.25 -15.141 -15.414 1 97.75 115 LEU A CA 1
ATOM 913 C C . LEU A 1 115 ? -20.594 -14.625 -14.922 1 97.75 115 LEU A C 1
ATOM 915 O O . LEU A 1 115 ? -20.781 -13.422 -14.734 1 97.75 115 LEU A O 1
ATOM 919 N N . SER A 1 116 ? -21.531 -15.602 -14.688 1 96.31 116 SER A N 1
ATOM 920 C CA . SER A 1 116 ? -22.766 -15.305 -13.961 1 96.31 116 SER A CA 1
ATOM 921 C C . SER A 1 116 ? -22.516 -15.258 -12.461 1 96.31 116 SER A C 1
ATOM 923 O O . SER A 1 116 ? -21.5 -15.75 -11.977 1 96.31 116 SER A O 1
ATOM 925 N N . THR A 1 117 ? -23.422 -14.727 -11.734 1 96.19 117 THR A N 1
ATOM 926 C CA . THR A 1 117 ? -23.328 -14.648 -10.281 1 96.19 117 THR A CA 1
ATOM 927 C C . THR A 1 117 ? -23.25 -16.047 -9.672 1 96.19 117 THR A C 1
ATOM 929 O O . THR A 1 117 ? -22.5 -16.25 -8.711 1 96.19 117 THR A O 1
ATOM 932 N N . GLU A 1 118 ? -23.953 -16.922 -10.219 1 96.81 118 GLU A N 1
ATOM 933 C CA . GLU A 1 118 ? -23.938 -18.297 -9.734 1 96.81 118 GLU A CA 1
ATOM 934 C C . GLU A 1 118 ? -22.562 -18.922 -9.906 1 96.81 118 GLU A C 1
ATOM 936 O O . GLU A 1 118 ? -22.062 -19.594 -8.992 1 96.81 118 GLU A O 1
ATOM 941 N N . GLU A 1 119 ? -21.969 -18.703 -11.047 1 97.25 119 GLU A N 1
ATOM 942 C CA . GLU A 1 119 ? -20.641 -19.234 -11.312 1 97.25 119 GLU A CA 1
ATOM 943 C C . GLU A 1 119 ? -19.594 -18.609 -10.383 1 97.25 119 GLU A C 1
ATOM 945 O O . GLU A 1 119 ? -18.688 -19.297 -9.922 1 97.25 119 GLU A O 1
ATOM 950 N N . ILE A 1 120 ? -19.75 -17.359 -10.133 1 97.62 120 ILE A N 1
ATOM 951 C CA . ILE A 1 120 ? -18.844 -16.656 -9.227 1 97.62 120 ILE A CA 1
ATOM 952 C C . ILE A 1 120 ? -18.969 -17.25 -7.82 1 97.62 120 ILE A C 1
ATOM 954 O O . ILE A 1 120 ? -17.953 -17.641 -7.215 1 97.62 120 ILE A O 1
ATOM 958 N N . ASN A 1 121 ? -20.125 -17.391 -7.355 1 97.25 121 ASN A N 1
ATOM 959 C CA . ASN A 1 121 ? -20.359 -17.953 -6.023 1 97.25 121 ASN A CA 1
ATOM 960 C C . ASN A 1 121 ? -19.781 -19.344 -5.891 1 97.25 121 ASN A C 1
ATOM 962 O O . ASN A 1 121 ? -19.172 -19.688 -4.867 1 97.25 121 ASN A O 1
ATOM 966 N N . GLU A 1 122 ? -19.984 -20.109 -6.887 1 97.69 122 GLU A N 1
ATOM 967 C CA . GLU A 1 122 ? -19.453 -21.469 -6.879 1 97.69 122 GLU A CA 1
ATOM 968 C C . GLU A 1 122 ? -17.938 -21.469 -6.832 1 97.69 122 GLU A C 1
ATOM 970 O O . GLU A 1 122 ? -17.328 -22.297 -6.137 1 97.69 122 GLU A O 1
ATOM 975 N N . SER A 1 123 ? -17.328 -20.625 -7.555 1 97.62 123 SER A N 1
ATOM 976 C CA . SER A 1 123 ? -15.883 -20.547 -7.617 1 97.62 123 SER A CA 1
ATOM 977 C C . SER A 1 123 ? -15.289 -20.125 -6.273 1 97.62 123 SER A C 1
ATOM 979 O O . SER A 1 123 ? -14.289 -20.688 -5.828 1 97.62 123 SER A O 1
ATOM 981 N N . PHE A 1 124 ? -15.875 -19.172 -5.617 1 97.94 124 PHE A N 1
ATOM 982 C CA . PHE A 1 124 ? -15.383 -18.719 -4.32 1 97.94 124 PHE A CA 1
ATOM 983 C C . PHE A 1 124 ? -15.602 -19.781 -3.258 1 97.94 124 PHE A C 1
ATOM 985 O O . PHE A 1 124 ? -14.758 -19.969 -2.377 1 97.94 124 PHE A O 1
ATOM 992 N N . ARG A 1 125 ? -16.734 -20.484 -3.348 1 97.88 125 ARG A N 1
ATOM 993 C CA . ARG A 1 125 ? -16.953 -21.625 -2.453 1 97.88 125 ARG A CA 1
ATOM 994 C C . ARG A 1 125 ? -15.875 -22.688 -2.648 1 97.88 125 ARG A C 1
ATOM 996 O O . ARG A 1 125 ? -15.328 -23.20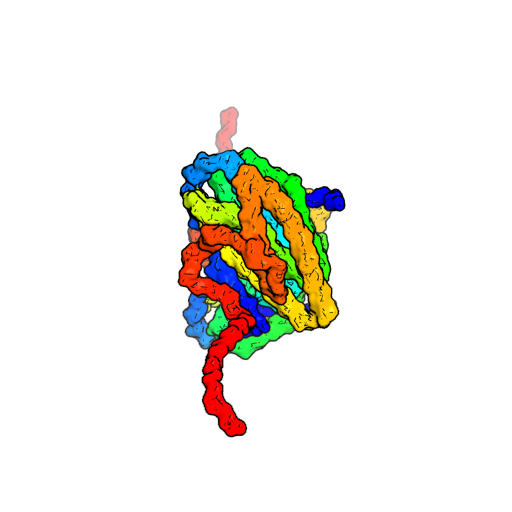3 -1.676 1 97.88 125 ARG A O 1
ATOM 1003 N N . TRP A 1 126 ? -15.586 -22.969 -3.855 1 98.25 126 TRP A N 1
ATOM 1004 C CA . TRP A 1 126 ? -14.547 -23.953 -4.172 1 98.25 126 TRP A CA 1
ATOM 1005 C C . TRP A 1 126 ? -13.211 -23.562 -3.549 1 98.25 126 TRP A C 1
ATOM 1007 O O . TRP A 1 126 ? -12.492 -24.406 -3.016 1 98.25 126 TRP A O 1
ATOM 1017 N N . SER A 1 127 ? -12.836 -22.281 -3.619 1 98.06 127 SER A N 1
ATOM 1018 C CA . SER A 1 127 ? -11.562 -21.812 -3.09 1 98.06 127 SER A CA 1
ATOM 1019 C C . SER A 1 127 ? -11.477 -22.016 -1.581 1 98.06 127 SER A C 1
ATOM 1021 O O . SER A 1 127 ? -10.391 -22.219 -1.036 1 98.06 127 SER A O 1
ATOM 1023 N N . GLU A 1 128 ? -12.594 -21.984 -0.902 1 97.75 128 GLU A N 1
ATOM 1024 C CA . GLU A 1 128 ? -12.625 -22.156 0.546 1 97.75 128 GLU A CA 1
ATOM 1025 C C . GLU A 1 128 ? -12.609 -23.641 0.923 1 97.75 128 GLU A C 1
ATOM 1027 O O . GLU A 1 128 ? -12.203 -24 2.031 1 97.75 128 GLU A O 1
ATOM 1032 N N . GLU A 1 129 ? -12.961 -24.469 -0.074 1 98.06 129 GLU A N 1
ATOM 1033 C CA . GLU A 1 129 ? -13.133 -25.891 0.234 1 98.06 129 GLU A CA 1
ATOM 1034 C C . GLU A 1 129 ? -11.977 -26.719 -0.32 1 98.06 129 GLU A C 1
ATOM 1036 O O . GLU A 1 129 ? -11.75 -27.844 0.122 1 98.06 129 GLU A O 1
ATOM 1041 N N . ASN A 1 130 ? -11.297 -26.203 -1.314 1 98.5 130 ASN A N 1
ATOM 1042 C CA . ASN A 1 130 ? -10.203 -26.984 -1.892 1 98.5 130 ASN A CA 1
ATOM 1043 C C . ASN A 1 130 ? -9.062 -27.156 -0.9 1 98.5 130 ASN A C 1
ATOM 1045 O O . ASN A 1 130 ? -8.43 -26.188 -0.487 1 98.5 130 ASN A O 1
ATOM 1049 N N . GLU A 1 131 ? -8.727 -28.328 -0.612 1 98.19 131 GLU A N 1
ATOM 1050 C CA . GLU A 1 131 ? -7.777 -28.656 0.447 1 98.19 131 GLU A CA 1
ATOM 1051 C C . GLU A 1 131 ? -6.363 -28.219 0.07 1 98.19 131 GLU A C 1
ATOM 1053 O O . GLU A 1 131 ? -5.637 -27.672 0.901 1 98.19 131 GLU A O 1
ATOM 1058 N N . ALA A 1 132 ? -5.98 -28.453 -1.12 1 98.62 132 ALA A N 1
ATOM 1059 C CA . ALA A 1 132 ? -4.621 -28.125 -1.55 1 98.62 132 ALA A CA 1
ATOM 1060 C C . ALA A 1 132 ? -4.402 -26.609 -1.58 1 98.62 132 ALA A C 1
ATOM 1062 O O . ALA A 1 132 ? -3.34 -26.125 -1.188 1 98.62 132 ALA A O 1
ATOM 1063 N N . LEU A 1 133 ? -5.418 -25.844 -2.035 1 98.75 133 LEU A N 1
ATOM 1064 C CA . LEU A 1 133 ? -5.336 -24.391 -2.045 1 98.75 133 LEU A CA 1
ATOM 1065 C C . LEU A 1 133 ? -5.238 -23.844 -0.625 1 98.75 133 LEU A C 1
ATOM 1067 O O . LEU A 1 133 ? -4.375 -23.016 -0.334 1 98.75 133 LEU A O 1
ATOM 1071 N N . GLN A 1 134 ? -6.027 -24.359 0.255 1 98.69 134 GLN A N 1
ATOM 1072 C CA . GLN A 1 134 ? -6.016 -23.906 1.644 1 98.69 134 GLN A CA 1
ATOM 1073 C C . GLN A 1 134 ? -4.707 -24.281 2.332 1 98.69 134 GLN A C 1
ATOM 1075 O O . GLN A 1 134 ? -4.156 -23.484 3.102 1 98.69 134 GLN A O 1
ATOM 1080 N N . ARG A 1 135 ? -4.223 -25.438 2.018 1 98.31 135 ARG A N 1
ATOM 1081 C CA . ARG A 1 135 ? -2.998 -25.906 2.664 1 98.31 135 ARG A CA 1
ATOM 1082 C C . ARG A 1 135 ? -1.822 -24.984 2.326 1 98.31 135 ARG A C 1
ATOM 1084 O O . ARG A 1 135 ? -1.082 -24.562 3.217 1 98.31 135 ARG A O 1
ATOM 1091 N N . LYS A 1 136 ? -1.616 -24.672 1.018 1 98.5 136 LYS A N 1
ATOM 1092 C CA . LYS A 1 136 ? -0.485 -23.812 0.682 1 98.5 136 LYS A CA 1
ATOM 1093 C C . LYS A 1 136 ? -0.658 -22.422 1.278 1 98.5 136 LYS A C 1
ATOM 1095 O O . LYS A 1 136 ? 0.314 -21.797 1.723 1 98.5 136 LYS A O 1
ATOM 1100 N N . ALA A 1 137 ? -1.928 -21.891 1.29 1 98.44 137 ALA A N 1
ATOM 1101 C CA . ALA A 1 137 ? -2.186 -20.578 1.877 1 98.44 137 ALA A CA 1
ATOM 1102 C C . ALA A 1 137 ? -1.87 -20.578 3.369 1 98.44 137 ALA A C 1
ATOM 1104 O O . ALA A 1 137 ? -1.256 -19.641 3.879 1 98.44 137 ALA A O 1
ATOM 1105 N N . LEU A 1 138 ? -2.197 -21.641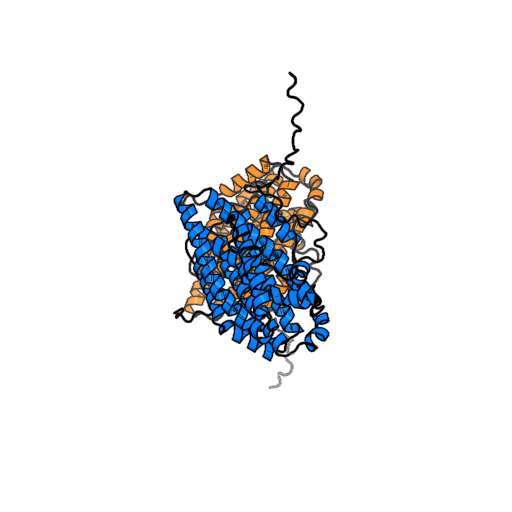 4.047 1 98.06 138 LEU A N 1
ATOM 1106 C CA . LEU A 1 138 ? -1.985 -21.734 5.484 1 98.06 138 LEU A CA 1
ATOM 1107 C C . LEU A 1 138 ? -0.505 -21.922 5.805 1 98.06 138 LEU A C 1
ATOM 1109 O O . LEU A 1 138 ? -0.01 -21.375 6.793 1 98.06 138 LEU A O 1
ATOM 1113 N N . ILE A 1 139 ? 0.173 -22.703 4.984 1 97.62 139 ILE A N 1
ATOM 1114 C CA . ILE A 1 139 ? 1.611 -22.859 5.168 1 97.62 139 ILE A CA 1
ATOM 1115 C C . ILE A 1 139 ? 2.301 -21.5 5.082 1 97.62 139 ILE A C 1
ATOM 1117 O O . ILE A 1 139 ? 3.08 -21.141 5.969 1 97.62 139 ILE A O 1
ATOM 1121 N N . VAL A 1 140 ? 1.991 -20.734 4.066 1 97.81 140 VAL A N 1
ATOM 1122 C CA . VAL A 1 140 ? 2.639 -19.438 3.85 1 97.81 140 VAL A CA 1
ATOM 1123 C C . VAL A 1 140 ? 2.229 -18.469 4.953 1 97.81 140 VAL A C 1
ATOM 1125 O O . VAL A 1 140 ? 3.062 -17.734 5.477 1 97.81 140 VAL A O 1
ATOM 1128 N N . GLU A 1 141 ? 0.939 -18.469 5.324 1 97.69 141 GLU A N 1
ATOM 1129 C CA . GLU A 1 141 ? 0.445 -17.578 6.363 1 97.69 141 GLU A CA 1
ATOM 1130 C C . GLU A 1 141 ? 1.179 -17.797 7.684 1 97.69 141 GLU A C 1
ATOM 1132 O O . GLU A 1 141 ? 1.47 -16.844 8.406 1 97.69 141 GLU A O 1
ATOM 1137 N N . LYS A 1 142 ? 1.467 -19.047 7.984 1 96.75 142 LYS A N 1
ATOM 1138 C CA . LYS A 1 142 ? 2.168 -19.391 9.219 1 96.75 142 LYS A CA 1
ATOM 1139 C C . LYS A 1 142 ? 3.518 -18.672 9.297 1 96.75 142 LYS A C 1
ATOM 1141 O O . LYS A 1 142 ? 3.936 -18.234 10.367 1 96.75 142 LYS A O 1
ATOM 1146 N N . TYR A 1 143 ? 4.121 -18.531 8.211 1 94.44 143 TYR A N 1
ATOM 1147 C CA . TYR A 1 143 ? 5.426 -17.875 8.195 1 94.44 143 TYR A CA 1
ATOM 1148 C C . TYR A 1 143 ? 5.273 -16.359 8.227 1 94.44 143 TYR A C 1
ATOM 1150 O O . TYR A 1 143 ? 6.137 -15.656 8.75 1 94.44 143 TYR A O 1
ATOM 1158 N N . TYR A 1 144 ? 4.195 -15.844 7.668 1 95.25 144 TYR A N 1
ATOM 1159 C CA . TYR A 1 144 ? 3.92 -14.414 7.754 1 95.25 144 TYR A CA 1
ATOM 1160 C C . TYR A 1 144 ? 3.684 -13.992 9.195 1 95.25 144 TYR A C 1
ATOM 1162 O O . TYR A 1 144 ? 4.09 -12.898 9.609 1 95.25 144 TYR A O 1
ATOM 1170 N N . GLU A 1 145 ? 3.203 -14.883 9.984 1 89.88 145 GLU A N 1
ATOM 1171 C CA . GLU A 1 145 ? 2.867 -14.586 11.375 1 89.88 145 GLU A CA 1
ATOM 1172 C C . GLU A 1 145 ? 3.992 -15.016 12.312 1 89.88 145 GLU A C 1
ATOM 1174 O O . GLU A 1 145 ? 3.955 -14.711 13.508 1 89.88 145 GLU A O 1
ATOM 1179 N N . GLY A 1 146 ? 4.988 -15.703 11.781 1 90.75 146 GLY A N 1
ATOM 1180 C CA . GLY A 1 146 ? 6.098 -16.172 12.594 1 90.75 146 GLY A CA 1
ATOM 1181 C C . GLY A 1 146 ? 7.09 -15.086 12.945 1 90.75 146 GLY A C 1
ATOM 1182 O O . GLY A 1 146 ? 6.891 -13.922 12.594 1 90.75 146 GLY A O 1
ATOM 1183 N N . ASP A 1 147 ? 8.203 -15.477 13.609 1 93.25 147 ASP A N 1
ATOM 1184 C CA . ASP A 1 147 ? 9.094 -14.477 14.18 1 93.25 147 ASP A CA 1
ATOM 1185 C C . ASP A 1 147 ? 10.453 -14.484 13.469 1 93.25 147 ASP A C 1
ATOM 1187 O O . ASP A 1 147 ? 11.391 -13.828 13.914 1 93.25 147 ASP A O 1
ATOM 1191 N N . ASP A 1 148 ? 10.586 -15.258 12.422 1 97.94 148 ASP A N 1
ATOM 1192 C CA . ASP A 1 148 ? 11.844 -15.328 11.688 1 97.94 148 ASP A CA 1
ATOM 1193 C C . ASP A 1 148 ? 11.766 -14.555 10.375 1 97.94 148 ASP A C 1
ATOM 1195 O O . ASP A 1 148 ? 11.195 -15.039 9.398 1 97.94 148 ASP A O 1
ATOM 1199 N N . PRO A 1 149 ? 12.406 -13.375 10.305 1 98.12 149 PRO A N 1
ATOM 1200 C CA . PRO A 1 149 ? 12.258 -12.5 9.133 1 98.12 149 PRO A CA 1
ATOM 1201 C C . PRO A 1 149 ? 12.773 -13.148 7.852 1 98.12 149 PRO A C 1
ATOM 1203 O O . PRO A 1 149 ? 12.203 -12.938 6.777 1 98.12 149 PRO A O 1
ATOM 1206 N N . GLU A 1 150 ? 13.852 -13.867 7.91 1 98.69 150 GLU A N 1
ATOM 1207 C CA . GLU A 1 150 ? 14.414 -14.492 6.715 1 98.69 150 GLU A CA 1
ATOM 1208 C C . GLU A 1 150 ? 13.508 -15.617 6.203 1 98.69 150 GLU A C 1
ATOM 1210 O O . GLU A 1 150 ? 13.312 -15.758 4.996 1 98.69 150 GLU A O 1
ATOM 1215 N N . LYS A 1 151 ? 12.961 -16.406 7.121 1 98.62 151 LYS A N 1
ATOM 1216 C CA . LYS A 1 151 ? 12.039 -17.469 6.711 1 98.62 151 LYS A CA 1
ATOM 1217 C C . LYS A 1 151 ? 10.766 -16.891 6.113 1 98.62 151 LYS A C 1
ATOM 1219 O O . LYS A 1 151 ? 10.195 -17.453 5.184 1 98.62 151 LYS A O 1
ATOM 1224 N N . ARG A 1 152 ? 10.344 -15.734 6.629 1 98.56 152 ARG A N 1
ATOM 1225 C CA . ARG A 1 152 ? 9.211 -15.016 6.062 1 98.56 152 ARG A CA 1
ATOM 1226 C C . ARG A 1 152 ? 9.492 -14.602 4.621 1 98.56 152 ARG A C 1
ATOM 1228 O O . ARG A 1 152 ? 8.633 -14.758 3.746 1 98.56 152 ARG A O 1
ATOM 1235 N N . LYS A 1 153 ? 10.68 -14.102 4.379 1 98.81 153 LYS A N 1
ATOM 1236 C CA . LYS A 1 153 ? 11.07 -13.68 3.033 1 98.81 153 LYS A CA 1
ATOM 1237 C C . LYS A 1 153 ? 11.141 -14.875 2.084 1 98.81 153 LYS A C 1
ATOM 1239 O O . LYS A 1 153 ? 10.797 -14.758 0.907 1 98.81 153 LYS A O 1
ATOM 1244 N N . VAL A 1 154 ? 11.555 -16.031 2.574 1 98.88 154 VAL A N 1
ATOM 1245 C CA . VAL A 1 154 ? 11.586 -17.234 1.758 1 98.88 154 VAL A CA 1
ATOM 1246 C C . VAL A 1 154 ? 10.172 -17.625 1.341 1 98.88 154 VAL A C 1
ATOM 1248 O O . VAL A 1 154 ? 9.906 -17.844 0.158 1 98.88 154 VAL A O 1
ATOM 1251 N N . ALA A 1 155 ? 9.281 -17.656 2.33 1 98.75 155 ALA A N 1
ATOM 1252 C CA . ALA A 1 155 ? 7.902 -18.031 2.053 1 98.75 155 ALA A CA 1
ATOM 1253 C C . ALA A 1 155 ? 7.266 -17.062 1.051 1 98.75 155 ALA A C 1
ATOM 1255 O O . ALA A 1 155 ? 6.57 -17.5 0.127 1 98.75 155 ALA A O 1
ATOM 1256 N N . SER A 1 156 ? 7.543 -15.773 1.238 1 98.81 156 SER A N 1
ATOM 1257 C CA . SER A 1 156 ? 6.984 -14.766 0.343 1 98.81 156 SER A CA 1
ATOM 1258 C C . SER A 1 156 ? 7.547 -14.906 -1.067 1 98.81 156 SER A C 1
ATOM 1260 O O . SER A 1 156 ? 6.812 -14.781 -2.049 1 98.81 156 SER A O 1
ATOM 1262 N N . THR A 1 157 ? 8.812 -15.148 -1.195 1 98.81 157 THR A N 1
ATOM 1263 C CA . THR A 1 157 ? 9.422 -15.352 -2.502 1 98.81 157 THR A CA 1
ATOM 1264 C C . THR A 1 157 ? 8.852 -16.594 -3.186 1 98.81 157 THR A C 1
ATOM 1266 O O . THR A 1 157 ? 8.586 -16.578 -4.387 1 98.81 157 THR A O 1
ATOM 1269 N N . MET A 1 158 ? 8.617 -17.672 -2.426 1 98.69 158 MET A N 1
ATOM 1270 C CA . MET A 1 158 ? 8.023 -18.891 -2.967 1 98.69 158 MET A CA 1
ATOM 1271 C C . MET A 1 158 ? 6.613 -18.625 -3.488 1 98.69 158 MET A C 1
ATOM 1273 O O . MET A 1 158 ? 6.223 -19.156 -4.527 1 98.69 158 MET A O 1
ATOM 1277 N N . LEU A 1 159 ? 5.918 -17.828 -2.719 1 98.69 159 LEU A N 1
ATOM 1278 C CA . LEU A 1 159 ? 4.578 -17.484 -3.186 1 98.69 159 LEU A CA 1
ATOM 1279 C C . LEU A 1 159 ? 4.645 -16.688 -4.488 1 98.69 159 LEU A C 1
ATOM 1281 O O . LEU A 1 159 ? 3.973 -17.031 -5.461 1 98.69 159 LEU A O 1
ATOM 1285 N N . GLU A 1 160 ? 5.512 -15.664 -4.594 1 97.94 160 GLU A N 1
ATOM 1286 C CA . GLU A 1 160 ? 5.605 -14.703 -5.691 1 97.94 160 GLU A CA 1
ATOM 1287 C C . GLU A 1 160 ? 6.16 -15.367 -6.953 1 97.94 160 GLU A C 1
ATOM 1289 O O . GLU A 1 160 ? 5.738 -15.047 -8.062 1 97.94 160 GLU A O 1
ATOM 1294 N N . SER A 1 161 ? 7.062 -16.312 -6.801 1 98.19 161 SER A N 1
ATOM 1295 C CA . SER A 1 161 ? 7.848 -16.781 -7.941 1 98.19 161 SER A CA 1
ATOM 1296 C C . SER A 1 161 ? 7.504 -18.219 -8.305 1 98.19 161 SER A C 1
ATOM 1298 O O . SER A 1 161 ? 7.934 -18.719 -9.344 1 98.19 161 SER A O 1
ATOM 1300 N N . PHE A 1 162 ? 6.684 -18.875 -7.438 1 98.56 162 PHE A N 1
ATOM 1301 C CA . PHE A 1 162 ? 6.453 -20.297 -7.633 1 98.56 162 PHE A CA 1
ATOM 1302 C C . PHE A 1 162 ? 4.973 -20.625 -7.5 1 98.56 162 PHE A C 1
ATOM 1304 O O . PHE A 1 162 ? 4.316 -20.969 -8.484 1 98.56 162 PHE A O 1
ATOM 1311 N N . LEU A 1 163 ? 4.348 -20.297 -6.484 1 98.75 163 LEU A N 1
ATOM 1312 C CA . LEU A 1 163 ? 3.02 -20.797 -6.164 1 98.75 163 LEU A CA 1
ATOM 1313 C C . LEU A 1 163 ? 1.963 -20.156 -7.051 1 98.75 163 LEU A C 1
ATOM 1315 O O . LEU A 1 163 ? 0.945 -20.766 -7.367 1 98.75 163 LEU A O 1
ATOM 1319 N N . PHE A 1 164 ? 2.182 -18.906 -7.496 1 98.31 164 PHE A N 1
ATOM 1320 C CA . PHE A 1 164 ? 1.247 -18.234 -8.391 1 98.31 164 PHE A CA 1
ATOM 1321 C C . PHE A 1 164 ? 1.241 -18.891 -9.766 1 98.31 164 PHE A C 1
ATOM 1323 O O . PHE A 1 164 ? 0.25 -18.797 -10.492 1 98.31 164 PHE A O 1
ATOM 1330 N N . TYR A 1 165 ? 2.227 -19.594 -10.117 1 97.69 165 TYR A N 1
ATOM 1331 C CA . TYR A 1 165 ? 2.51 -19.844 -11.523 1 97.69 165 TYR A CA 1
ATOM 1332 C C . TYR A 1 165 ? 1.778 -21.078 -12.023 1 97.69 165 TYR A C 1
ATOM 1334 O O . TYR A 1 165 ? 1.619 -21.266 -13.234 1 97.69 165 TYR A O 1
ATOM 1342 N N . SER A 1 166 ? 1.318 -21.984 -11.117 1 97.94 166 SER A N 1
ATOM 1343 C CA . SER A 1 166 ? 0.376 -22.984 -11.602 1 97.94 166 SER A CA 1
ATOM 1344 C C . SER A 1 166 ? -0.89 -22.344 -12.148 1 97.94 166 SER A C 1
ATOM 1346 O O . SER A 1 166 ? -1.495 -22.844 -13.094 1 97.94 166 SER A O 1
ATOM 1348 N N . GLY A 1 167 ? -1.229 -21.172 -11.508 1 98.56 167 GLY A N 1
ATOM 1349 C CA . GLY A 1 167 ? -2.379 -20.422 -11.984 1 98.56 167 GLY A CA 1
ATOM 1350 C C . GLY A 1 167 ? -2.096 -19.641 -13.25 1 98.56 167 GLY A C 1
ATOM 1351 O O . GLY A 1 167 ? -2.924 -19.609 -14.164 1 98.56 167 GLY A O 1
ATOM 1352 N N . PHE A 1 168 ? -0.949 -19.109 -13.383 1 98.56 168 PHE A N 1
ATOM 1353 C CA . PHE A 1 168 ? -0.602 -18.25 -14.508 1 98.56 168 PHE A CA 1
ATOM 1354 C C . PHE A 1 168 ? -0.447 -19.062 -15.781 1 98.56 168 PHE A C 1
ATOM 1356 O O . PHE A 1 168 ? -0.44 -18.5 -16.891 1 98.56 168 PHE A O 1
ATOM 1363 N N . TYR A 1 169 ? -0.388 -20.375 -15.672 1 98.62 169 TYR A N 1
ATOM 1364 C CA . TYR A 1 169 ? -0.301 -21.219 -16.859 1 98.62 169 TYR A CA 1
ATOM 1365 C C . TYR A 1 169 ? -1.55 -21.078 -17.719 1 98.62 169 TYR A C 1
ATOM 1367 O O . TYR A 1 169 ? -1.458 -20.984 -18.953 1 98.62 169 TYR A O 1
ATOM 1375 N N . ALA A 1 170 ? -2.701 -21.016 -17.125 1 98.56 170 ALA A N 1
ATOM 1376 C CA . ALA A 1 170 ? -3.979 -21.078 -17.844 1 98.56 170 ALA A CA 1
ATOM 1377 C C . ALA A 1 170 ? -4.137 -19.891 -18.781 1 98.56 170 ALA A C 1
ATOM 1379 O O . ALA A 1 170 ? -4.387 -20.062 -19.969 1 98.56 170 ALA A O 1
ATOM 1380 N N . PRO A 1 171 ? -3.982 -18.656 -18.297 1 98.44 171 PRO A N 1
ATOM 1381 C CA . PRO A 1 171 ? -4.113 -17.547 -19.234 1 98.44 171 PRO A CA 1
ATOM 1382 C C . PRO A 1 171 ? -3.053 -17.562 -20.328 1 98.44 171 PRO A C 1
ATOM 1384 O O . PRO A 1 171 ? -3.318 -17.156 -21.469 1 98.44 171 PRO A O 1
ATOM 1387 N N . MET A 1 172 ? -1.878 -18.078 -20.047 1 98 172 MET A N 1
ATOM 1388 C CA . MET A 1 172 ? -0.858 -18.188 -21.078 1 98 172 MET A CA 1
ATOM 1389 C C . MET A 1 172 ? -1.228 -19.281 -22.094 1 98 172 MET A C 1
ATOM 1391 O O . MET A 1 172 ? -0.98 -19.125 -23.281 1 98 172 MET A O 1
ATOM 1395 N N . TYR A 1 173 ? -1.821 -20.344 -21.562 1 98.31 173 TYR A N 1
ATOM 1396 C CA . TYR A 1 173 ? -2.34 -21.391 -22.438 1 98.31 173 TYR A CA 1
ATOM 1397 C C . TYR A 1 173 ? -3.402 -20.844 -23.375 1 98.31 173 TYR A C 1
ATOM 1399 O O . TYR A 1 173 ? -3.371 -21.109 -24.578 1 98.31 173 TYR A O 1
ATOM 1407 N N . TRP A 1 174 ? -4.328 -20.047 -22.844 1 98.25 174 TRP A N 1
ATOM 1408 C CA . TRP A 1 174 ? -5.379 -19.453 -23.672 1 98.25 174 TRP A CA 1
ATOM 1409 C C . TRP A 1 174 ? -4.793 -18.531 -24.719 1 98.25 174 TRP A C 1
ATOM 1411 O O . TRP A 1 174 ? -5.18 -18.578 -25.891 1 98.25 174 TRP A O 1
ATOM 1421 N N . SER A 1 175 ? -3.887 -17.766 -24.297 1 97 175 SER A N 1
ATOM 1422 C CA . SER A 1 175 ? -3.244 -16.844 -25.219 1 97 175 SER A CA 1
ATOM 1423 C C . SER A 1 175 ? -2.551 -17.594 -26.359 1 97 175 SER A C 1
ATOM 1425 O O . SER A 1 175 ? -2.676 -17.219 -27.516 1 97 175 SER A O 1
ATOM 1427 N N . ALA A 1 176 ? -1.857 -18.625 -26.047 1 96.31 176 ALA A N 1
ATOM 1428 C CA . ALA A 1 176 ? -1.135 -19.422 -27.031 1 96.31 176 ALA A CA 1
ATOM 1429 C C . ALA A 1 176 ? -2.096 -20.078 -28.031 1 96.31 176 ALA A C 1
ATOM 1431 O O . ALA A 1 176 ? -1.696 -20.438 -29.125 1 96.31 176 ALA A O 1
ATOM 1432 N N . HIS A 1 177 ? -3.32 -20.141 -27.734 1 97.06 177 HIS A N 1
ATOM 1433 C CA . HIS A 1 177 ? -4.332 -20.734 -28.594 1 97.06 177 HIS A CA 1
ATOM 1434 C C . HIS A 1 177 ? -5.301 -19.688 -29.125 1 97.06 177 HIS A C 1
ATOM 1436 O O . HIS A 1 177 ? -6.414 -20.016 -29.547 1 97.06 177 HIS A O 1
ATOM 1442 N N . ALA A 1 178 ? -4.898 -18.406 -28.938 1 96.69 178 ALA A N 1
ATOM 1443 C CA . ALA A 1 178 ? -5.633 -17.25 -29.469 1 96.69 178 ALA A CA 1
ATOM 1444 C C . ALA A 1 178 ? -7.02 -17.156 -28.844 1 96.69 178 ALA A C 1
ATOM 1446 O O . ALA A 1 178 ? -7.988 -16.797 -29.516 1 96.69 178 ALA A O 1
ATOM 1447 N N . LYS A 1 179 ? -7.129 -17.547 -27.578 1 98.12 179 LYS A N 1
ATOM 1448 C CA . LYS A 1 179 ? -8.352 -17.406 -26.797 1 98.12 179 LYS A CA 1
ATOM 1449 C C . LYS A 1 179 ? -8.125 -16.516 -25.578 1 98.12 179 LYS A C 1
ATOM 1451 O O . LYS A 1 179 ? -7.023 -16.484 -25.016 1 98.12 179 LYS A O 1
ATOM 1456 N N . LEU A 1 180 ? -9.156 -15.773 -25.219 1 98.5 180 LEU A N 1
ATOM 1457 C CA . LEU A 1 180 ? -9.141 -14.93 -24.031 1 98.5 180 LEU A CA 1
ATOM 1458 C C . LEU A 1 180 ? -7.895 -14.055 -24 1 98.5 180 LEU A C 1
ATOM 1460 O O . LEU A 1 180 ? -7.18 -14.008 -23 1 98.5 180 LEU A O 1
ATOM 1464 N N . THR A 1 181 ? -7.633 -13.398 -25.062 1 97.81 181 THR A N 1
ATOM 1465 C CA . THR A 1 181 ? -6.371 -12.688 -25.25 1 97.81 181 THR A CA 1
ATOM 1466 C C . THR A 1 181 ? -6.332 -11.43 -24.391 1 97.81 181 THR A C 1
ATOM 1468 O O . THR A 1 181 ? -5.27 -11.031 -23.906 1 97.81 181 THR A O 1
ATOM 1471 N N . ASN A 1 182 ? -7.48 -10.742 -24.172 1 98.25 182 ASN A N 1
ATOM 1472 C CA . ASN A 1 182 ? -7.512 -9.57 -23.312 1 98.25 182 ASN A CA 1
ATOM 1473 C C . ASN A 1 182 ? -7.324 -9.945 -21.844 1 98.25 182 ASN A C 1
ATOM 1475 O O . ASN A 1 182 ? -6.633 -9.242 -21.094 1 98.25 182 ASN A O 1
ATOM 1479 N N . THR A 1 183 ? -7.891 -11.055 -21.469 1 98.44 183 THR A N 1
ATOM 1480 C CA . THR A 1 183 ? -7.648 -11.609 -20.141 1 98.44 183 THR A CA 1
ATOM 1481 C C . THR A 1 183 ? -6.164 -11.922 -19.938 1 98.44 183 THR A C 1
ATOM 1483 O O . THR A 1 183 ? -5.582 -11.578 -18.906 1 98.44 183 THR A O 1
ATOM 1486 N N . ALA A 1 184 ? -5.598 -12.516 -20.922 1 98 184 ALA A N 1
ATOM 1487 C CA . ALA A 1 184 ? -4.172 -12.828 -20.859 1 98 184 ALA A CA 1
ATOM 1488 C C . ALA A 1 184 ? -3.334 -11.562 -20.734 1 98 184 ALA A C 1
ATOM 1490 O O . ALA A 1 184 ? -2.324 -11.539 -20.031 1 98 184 ALA A O 1
ATOM 1491 N N . ASP A 1 185 ? -3.748 -10.5 -21.422 1 97.38 185 ASP A N 1
ATOM 1492 C CA . ASP A 1 185 ? -3.045 -9.227 -21.328 1 97.38 185 ASP A CA 1
ATOM 1493 C C . ASP A 1 185 ? -3.07 -8.688 -19.891 1 97.38 185 ASP A C 1
ATOM 1495 O O . ASP A 1 185 ? -2.061 -8.188 -19.391 1 97.38 185 ASP A O 1
ATOM 1499 N N . LEU A 1 186 ? -4.191 -8.781 -19.281 1 98.06 186 LEU A N 1
ATOM 1500 C CA . LEU A 1 186 ? -4.32 -8.359 -17.891 1 98.06 186 LEU A CA 1
ATOM 1501 C C . LEU A 1 186 ? -3.408 -9.18 -16.984 1 98.06 186 LEU A C 1
ATOM 1503 O O . LEU A 1 186 ? -2.734 -8.633 -16.109 1 98.06 186 LEU A O 1
ATOM 1507 N N . ILE A 1 187 ? -3.354 -10.461 -17.188 1 98.44 187 ILE A N 1
ATOM 1508 C CA . ILE A 1 187 ? -2.564 -11.352 -16.344 1 98.44 187 ILE A CA 1
ATOM 1509 C C . ILE A 1 187 ? -1.077 -11.109 -16.594 1 98.44 187 ILE A C 1
ATOM 1511 O O . ILE A 1 187 ? -0.266 -11.203 -15.664 1 98.44 187 ILE A O 1
ATOM 1515 N N . ARG A 1 188 ? -0.716 -10.734 -17.812 1 97.38 188 ARG A N 1
ATOM 1516 C CA . ARG A 1 188 ? 0.677 -10.398 -18.094 1 97.38 188 ARG A CA 1
ATOM 1517 C C . ARG A 1 188 ? 1.132 -9.195 -17.281 1 97.38 188 ARG A C 1
ATOM 1519 O O . ARG A 1 188 ? 2.289 -9.125 -16.859 1 97.38 188 ARG A O 1
ATOM 1526 N N . LEU A 1 189 ? 0.236 -8.211 -17.109 1 97.38 189 LEU A N 1
ATOM 1527 C CA . LEU A 1 189 ? 0.557 -7.078 -16.25 1 97.38 189 LEU A CA 1
ATOM 1528 C C . LEU A 1 189 ? 0.826 -7.543 -14.82 1 97.38 189 LEU A C 1
ATOM 1530 O O . LEU A 1 189 ? 1.769 -7.074 -14.18 1 97.38 189 LEU A O 1
ATOM 1534 N N . ILE A 1 190 ? 0.036 -8.516 -14.336 1 98.38 190 ILE A N 1
ATOM 1535 C CA . ILE A 1 190 ? 0.215 -9.07 -13 1 98.38 190 ILE A CA 1
ATOM 1536 C C . ILE A 1 190 ? 1.542 -9.82 -12.922 1 98.38 190 ILE A C 1
ATOM 1538 O O . ILE A 1 190 ? 2.311 -9.641 -11.977 1 98.38 190 ILE A O 1
ATOM 1542 N N . ILE A 1 191 ? 1.814 -10.617 -13.922 1 97.69 191 ILE A N 1
ATOM 1543 C CA . ILE A 1 191 ? 3.039 -11.406 -13.953 1 97.69 191 ILE A CA 1
ATOM 1544 C C . ILE A 1 191 ? 4.254 -10.484 -13.945 1 97.69 191 ILE A C 1
ATOM 1546 O O . ILE A 1 191 ? 5.25 -10.758 -13.273 1 97.69 191 ILE A O 1
ATOM 1550 N N . ARG A 1 192 ? 4.168 -9.383 -14.695 1 96.5 192 ARG A N 1
ATOM 1551 C CA . ARG A 1 192 ? 5.238 -8.391 -14.711 1 96.5 192 ARG A CA 1
ATOM 1552 C C . ARG A 1 192 ? 5.527 -7.879 -13.297 1 96.5 192 ARG A C 1
ATOM 1554 O O . ARG A 1 192 ? 6.688 -7.762 -12.898 1 96.5 192 ARG A O 1
ATOM 1561 N N . ASP A 1 193 ? 4.516 -7.598 -12.547 1 97.75 193 ASP A N 1
ATOM 1562 C CA . ASP A 1 193 ? 4.664 -7.148 -11.164 1 97.75 193 ASP A CA 1
ATOM 1563 C C . ASP A 1 193 ? 5.262 -8.242 -10.289 1 97.75 193 ASP A C 1
ATOM 1565 O O . ASP A 1 193 ? 6.176 -7.992 -9.5 1 97.75 193 ASP A O 1
ATOM 1569 N N . GLU A 1 194 ? 4.73 -9.492 -10.461 1 97.56 194 GLU A N 1
ATOM 1570 C CA . GLU A 1 194 ? 5.16 -10.609 -9.633 1 97.56 194 GLU A CA 1
ATOM 1571 C C . GLU A 1 194 ? 6.648 -10.891 -9.805 1 97.56 194 GLU A C 1
ATOM 1573 O O . GLU A 1 194 ? 7.328 -11.289 -8.859 1 97.56 194 GLU A O 1
ATOM 1578 N N . ALA A 1 195 ? 7.078 -10.727 -11.016 1 96.06 195 ALA A N 1
ATOM 1579 C CA . ALA A 1 195 ? 8.5 -10.938 -11.289 1 96.06 195 ALA A CA 1
ATOM 1580 C C . ALA A 1 195 ? 9.359 -9.992 -10.453 1 96.06 195 ALA A C 1
ATOM 1582 O O . ALA A 1 195 ? 10.359 -10.406 -9.867 1 96.06 195 ALA A O 1
ATOM 1583 N N . VAL A 1 196 ? 8.961 -8.734 -10.359 1 97.94 196 VAL A N 1
ATOM 1584 C CA . VAL A 1 196 ? 9.695 -7.738 -9.586 1 97.94 196 VAL A CA 1
ATOM 1585 C C . VAL A 1 196 ? 9.555 -8.039 -8.094 1 97.94 196 VAL A C 1
ATOM 1587 O O . VAL A 1 196 ? 10.523 -7.922 -7.34 1 97.94 196 VAL A O 1
ATOM 1590 N N . HIS A 1 197 ? 8.32 -8.43 -7.629 1 98.75 197 HIS A N 1
ATOM 1591 C CA . HIS A 1 197 ? 8.094 -8.758 -6.227 1 98.75 197 HIS A CA 1
ATOM 1592 C C . HIS A 1 197 ? 9.016 -9.883 -5.766 1 98.75 197 HIS A C 1
ATOM 1594 O O . HIS A 1 197 ? 9.727 -9.734 -4.773 1 98.75 197 HIS A O 1
ATOM 1600 N N . GLY A 1 198 ? 9.008 -10.977 -6.559 1 98.62 198 GLY A N 1
ATOM 1601 C CA . GLY A 1 198 ? 9.828 -12.125 -6.203 1 98.62 198 GLY A CA 1
ATOM 1602 C C . GLY A 1 198 ? 11.312 -11.812 -6.195 1 98.62 198 GLY A C 1
ATOM 1603 O O . GLY A 1 198 ? 12.039 -12.234 -5.293 1 98.62 198 GLY A O 1
ATOM 1604 N N . TYR A 1 199 ? 11.719 -11.062 -7.168 1 98.38 199 TYR A N 1
ATOM 1605 C CA . TYR A 1 199 ? 13.117 -10.664 -7.258 1 98.38 199 TYR A CA 1
ATOM 1606 C C . TYR A 1 199 ? 13.531 -9.844 -6.039 1 98.38 199 TYR A C 1
ATOM 1608 O O . TYR A 1 199 ? 14.547 -10.133 -5.406 1 98.38 199 TYR A O 1
ATOM 1616 N N . TYR A 1 200 ? 12.797 -8.836 -5.707 1 98.88 200 TYR A N 1
ATOM 1617 C CA . TYR A 1 200 ? 13.164 -7.875 -4.676 1 98.88 200 TYR A CA 1
ATOM 1618 C C . TYR A 1 200 ? 13.188 -8.531 -3.299 1 98.88 200 TYR A C 1
ATOM 1620 O O . TYR A 1 200 ? 14.133 -8.344 -2.527 1 98.88 200 TYR A O 1
ATOM 1628 N N . ILE A 1 201 ? 12.156 -9.297 -2.959 1 98.94 201 ILE A N 1
ATOM 1629 C CA . ILE A 1 201 ? 12.086 -9.961 -1.662 1 98.94 201 ILE A CA 1
ATOM 1630 C C . ILE A 1 201 ? 13.211 -10.992 -1.549 1 98.94 201 ILE A C 1
ATOM 1632 O O . ILE A 1 201 ? 13.859 -11.102 -0.505 1 98.94 201 ILE A O 1
ATOM 1636 N N . GLY A 1 202 ? 13.438 -11.695 -2.676 1 98.88 202 GLY A N 1
ATOM 1637 C CA . GLY A 1 202 ? 14.57 -12.602 -2.711 1 98.88 202 GLY A CA 1
ATOM 1638 C C . GLY A 1 202 ? 15.906 -11.906 -2.516 1 98.88 202 GLY A C 1
ATOM 1639 O O . GLY A 1 202 ? 16.766 -12.391 -1.779 1 98.88 202 GLY A O 1
ATOM 1640 N N . TYR A 1 203 ? 16.094 -10.766 -3.178 1 98.81 203 TYR A N 1
ATOM 1641 C CA . TYR A 1 203 ? 17.312 -9.969 -3.031 1 98.81 203 TYR A CA 1
ATOM 1642 C C . TYR A 1 203 ? 17.531 -9.578 -1.574 1 98.81 203 TYR A C 1
ATOM 1644 O O . TYR A 1 203 ? 18.641 -9.695 -1.059 1 98.81 203 TYR A O 1
ATOM 1652 N N . LYS A 1 204 ? 16.484 -9.133 -0.889 1 98.88 204 LYS A N 1
ATOM 1653 C CA . LYS A 1 204 ? 16.625 -8.711 0.502 1 98.88 204 LYS A CA 1
ATOM 1654 C C . LYS A 1 204 ? 16.938 -9.898 1.407 1 98.88 204 LYS A C 1
ATOM 1656 O O . LYS A 1 204 ? 17.672 -9.758 2.396 1 98.88 204 LYS A O 1
ATOM 1661 N N . TYR A 1 205 ? 16.375 -11.055 1.08 1 98.88 205 TYR A N 1
ATOM 1662 C CA . TYR A 1 205 ? 16.75 -12.281 1.768 1 98.88 205 TYR A CA 1
ATOM 1663 C C . TYR A 1 205 ? 18.234 -12.555 1.606 1 98.88 205 TYR A C 1
ATOM 1665 O O . TYR A 1 205 ? 18.938 -12.852 2.584 1 98.88 205 TYR A O 1
ATOM 1673 N N . GLN A 1 206 ? 18.781 -12.492 0.361 1 98.81 206 GLN A N 1
ATOM 1674 C CA . GLN A 1 206 ? 20.188 -12.758 0.084 1 98.81 206 GLN A CA 1
ATOM 1675 C C . GLN A 1 206 ? 21.094 -11.812 0.866 1 98.81 206 GLN A C 1
ATOM 1677 O O . GLN A 1 206 ? 22.125 -12.219 1.376 1 98.81 206 GLN A O 1
ATOM 1682 N N . VAL A 1 207 ? 20.719 -10.516 0.931 1 98.69 207 VAL A N 1
ATOM 1683 C CA . VAL A 1 207 ? 21.5 -9.539 1.689 1 98.69 207 VAL A CA 1
ATOM 1684 C C . VAL A 1 207 ? 21.625 -9.992 3.143 1 98.69 207 VAL A C 1
ATOM 1686 O O . VAL A 1 207 ? 22.719 -9.977 3.713 1 98.69 207 VAL A O 1
ATOM 1689 N N . ALA A 1 208 ? 20.531 -10.484 3.729 1 98.38 208 ALA A N 1
ATOM 1690 C CA . ALA A 1 208 ? 20.516 -10.938 5.117 1 98.38 208 ALA A CA 1
ATOM 1691 C C . ALA A 1 208 ? 21.359 -12.195 5.289 1 98.38 208 ALA A C 1
ATOM 1693 O O . ALA A 1 208 ? 22.109 -12.32 6.258 1 98.38 208 ALA A O 1
ATOM 1694 N N . VAL A 1 209 ? 21.25 -13.102 4.363 1 98.38 209 VAL A N 1
ATOM 1695 C CA . VAL A 1 209 ? 21.969 -14.375 4.426 1 98.38 209 VAL A CA 1
ATOM 1696 C C . VAL A 1 209 ? 23.469 -14.125 4.336 1 98.38 209 VAL A C 1
ATOM 1698 O O . VAL A 1 209 ? 24.25 -14.742 5.062 1 98.38 209 VAL A O 1
ATOM 1701 N N . ASN A 1 210 ? 23.859 -13.219 3.475 1 98 210 ASN A N 1
ATOM 1702 C CA . ASN A 1 210 ? 25.281 -12.914 3.27 1 98 210 ASN A CA 1
ATOM 1703 C C . ASN A 1 210 ? 25.906 -12.336 4.531 1 98 210 ASN A C 1
ATOM 1705 O O . ASN A 1 210 ? 27.125 -12.469 4.734 1 98 210 ASN A O 1
ATOM 1709 N N . GLU A 1 211 ? 25.109 -11.75 5.402 1 97.88 211 GLU A N 1
ATOM 1710 C CA . GLU A 1 211 ? 25.594 -11.133 6.629 1 97.88 211 GLU A CA 1
ATOM 1711 C C . GLU A 1 211 ? 25.484 -12.078 7.816 1 97.88 211 GLU A C 1
ATOM 1713 O O . GLU A 1 211 ? 25.969 -11.781 8.906 1 97.88 211 GLU A O 1
ATOM 1718 N N . ALA A 1 212 ? 24.922 -13.266 7.617 1 98.12 212 ALA A N 1
ATOM 1719 C CA . ALA A 1 212 ? 24.641 -14.211 8.703 1 98.12 212 ALA A CA 1
ATOM 1720 C C . ALA A 1 212 ? 25.844 -15.141 8.922 1 98.12 212 ALA A C 1
ATOM 1722 O O . ALA A 1 212 ? 26.734 -15.211 8.086 1 98.12 212 ALA A O 1
ATOM 1723 N N . SER A 1 213 ? 25.859 -15.844 10.094 1 98.38 213 SER A N 1
ATOM 1724 C CA . SER A 1 213 ? 26.875 -16.844 10.383 1 98.38 213 SER A CA 1
ATOM 1725 C C . SER A 1 213 ? 26.75 -18.047 9.445 1 98.38 213 SER A C 1
ATOM 1727 O O . SER A 1 213 ? 25.688 -18.297 8.875 1 98.38 213 SER A O 1
ATOM 1729 N N . PRO A 1 214 ? 27.812 -18.734 9.258 1 98.12 214 PRO A N 1
ATOM 1730 C CA . PRO A 1 214 ? 27.75 -19.938 8.43 1 98.12 214 PRO A CA 1
ATOM 1731 C C . PRO A 1 214 ? 26.688 -20.922 8.914 1 98.12 214 PRO A C 1
ATOM 1733 O O . PRO A 1 214 ? 26.031 -21.578 8.102 1 98.12 214 PRO A O 1
ATOM 1736 N N . GLN A 1 215 ? 26.562 -21 10.211 1 98.5 215 GLN A N 1
ATOM 1737 C CA . GLN A 1 215 ? 25.547 -21.891 10.773 1 98.5 215 GLN A CA 1
ATOM 1738 C C . GLN A 1 215 ? 24.141 -21.453 10.375 1 98.5 215 GLN A C 1
ATOM 1740 O O . GLN A 1 215 ? 23.312 -22.281 9.992 1 98.5 215 GLN A O 1
ATOM 1745 N N . ARG A 1 216 ? 23.891 -20.172 10.445 1 98.5 216 ARG A N 1
ATOM 1746 C CA . ARG A 1 216 ? 22.594 -19.625 10.07 1 98.5 216 ARG A CA 1
ATOM 1747 C C . ARG A 1 216 ? 22.344 -19.766 8.57 1 98.5 216 ARG A C 1
ATOM 1749 O O . ARG A 1 216 ? 21.234 -20.062 8.141 1 98.5 216 ARG A O 1
ATOM 1756 N N . GLN A 1 217 ? 23.375 -19.578 7.805 1 98.69 217 GLN A N 1
ATOM 1757 C CA . GLN A 1 217 ? 23.281 -19.766 6.363 1 98.69 217 GLN A CA 1
ATOM 1758 C C . GLN A 1 217 ? 22.859 -21.203 6.023 1 98.69 217 GLN A C 1
ATOM 1760 O O . GLN A 1 217 ? 21.984 -21.422 5.191 1 98.69 217 GLN A O 1
ATOM 1765 N N . ALA A 1 218 ? 23.469 -22.141 6.652 1 98.56 218 ALA A N 1
ATOM 1766 C CA . ALA A 1 218 ? 23.156 -23.547 6.41 1 98.56 218 ALA A CA 1
ATOM 1767 C C . ALA A 1 218 ? 21.734 -23.875 6.832 1 98.56 218 ALA A C 1
ATOM 1769 O O . ALA A 1 218 ? 21.031 -24.609 6.141 1 98.56 218 ALA A O 1
ATOM 1770 N N . GLU A 1 219 ? 21.344 -23.328 7.949 1 98.69 219 GLU A N 1
ATOM 1771 C CA . GLU A 1 219 ? 19.984 -23.531 8.445 1 98.69 219 GLU A CA 1
ATOM 1772 C C . GLU A 1 219 ? 18.953 -23 7.461 1 98.69 219 GLU A C 1
ATOM 1774 O O . GLU A 1 219 ? 17.969 -23.688 7.172 1 98.69 219 GLU A O 1
ATOM 1779 N N . LEU A 1 220 ? 19.172 -21.828 6.918 1 98.75 220 LEU A N 1
ATOM 1780 C CA . LEU A 1 220 ? 18.234 -21.188 6.012 1 98.75 220 LEU A CA 1
ATOM 1781 C C . LEU A 1 220 ? 18.172 -21.922 4.676 1 98.75 220 LEU A C 1
ATOM 1783 O O . LEU A 1 220 ? 17.109 -22.031 4.07 1 98.75 220 LEU A O 1
ATOM 1787 N N . LYS A 1 221 ? 19.297 -22.359 4.219 1 98.69 221 LYS A N 1
ATOM 1788 C CA . LYS A 1 221 ? 19.297 -23.141 2.986 1 98.69 221 LYS A CA 1
ATOM 1789 C C . LYS A 1 221 ? 18.469 -24.422 3.148 1 98.69 221 LYS A C 1
ATOM 1791 O O . LYS A 1 221 ? 17.625 -24.734 2.311 1 98.69 221 LYS A O 1
ATOM 1796 N N . GLU A 1 222 ? 18.75 -25.109 4.23 1 98.62 222 GLU A N 1
ATOM 1797 C CA . GLU A 1 222 ? 18 -26.344 4.496 1 98.62 222 GLU A CA 1
ATOM 1798 C C . GLU A 1 222 ? 16.5 -26.062 4.613 1 98.62 222 GLU A C 1
ATOM 1800 O O . GLU A 1 222 ? 15.688 -26.766 4.031 1 98.62 222 GLU A O 1
ATOM 1805 N N . TYR A 1 223 ? 16.203 -25.016 5.336 1 98.06 223 TYR A N 1
ATOM 1806 C CA . TYR A 1 223 ? 14.812 -24.609 5.492 1 98.06 223 TYR A CA 1
ATOM 1807 C C . TYR A 1 223 ? 14.172 -24.328 4.137 1 98.06 223 TYR A C 1
ATOM 1809 O O . TYR A 1 223 ? 13.039 -24.734 3.883 1 98.06 223 TYR A O 1
ATOM 1817 N N . THR A 1 224 ? 14.844 -23.609 3.311 1 98.81 224 THR A N 1
ATOM 1818 C CA . THR A 1 224 ? 14.336 -23.219 2.006 1 98.81 224 THR A CA 1
ATOM 1819 C C . THR A 1 224 ? 13.992 -24.438 1.157 1 98.81 224 THR A C 1
ATOM 1821 O O . THR A 1 224 ? 12.898 -24.516 0.601 1 98.81 224 THR A O 1
ATOM 1824 N N . PHE A 1 225 ? 14.867 -25.375 1.076 1 98.69 225 PHE A N 1
ATOM 1825 C CA . PHE A 1 225 ? 14.656 -26.547 0.244 1 98.69 225 PHE A CA 1
ATOM 1826 C C . PHE A 1 225 ? 13.57 -27.438 0.837 1 98.69 225 PHE A C 1
ATOM 1828 O O . PHE A 1 225 ? 12.789 -28.047 0.104 1 98.69 225 PHE A O 1
ATOM 1835 N N . ASP A 1 226 ? 13.516 -27.516 2.176 1 98.5 226 ASP A N 1
ATOM 1836 C CA . ASP A 1 226 ? 12.453 -28.281 2.83 1 98.5 226 ASP A CA 1
ATOM 1837 C C . ASP A 1 226 ? 11.086 -27.656 2.543 1 98.5 226 ASP A C 1
ATOM 1839 O O . ASP A 1 226 ? 10.125 -28.375 2.246 1 98.5 226 ASP A O 1
ATOM 1843 N N . LEU A 1 227 ? 10.992 -26.344 2.643 1 98.62 227 LEU A N 1
ATOM 1844 C CA . LEU A 1 227 ? 9.734 -25.656 2.369 1 98.62 227 LEU A CA 1
ATOM 1845 C C . LEU A 1 227 ? 9.328 -25.844 0.91 1 98.62 227 LEU A C 1
ATOM 1847 O O . LEU A 1 227 ? 8.148 -26.062 0.612 1 98.62 227 LEU A O 1
ATOM 1851 N N . LEU A 1 228 ? 10.289 -25.703 0.013 1 98.75 228 LEU A N 1
ATOM 1852 C CA . LEU A 1 228 ? 9.992 -25.922 -1.4 1 98.75 228 LEU A CA 1
ATOM 1853 C C . LEU A 1 228 ? 9.438 -27.312 -1.64 1 98.75 228 LEU A C 1
ATOM 1855 O O . LEU A 1 228 ? 8.477 -27.484 -2.391 1 98.75 228 LEU A O 1
ATOM 1859 N N . ASP A 1 229 ? 10.039 -28.297 -1.021 1 98.25 229 ASP A N 1
ATOM 1860 C CA . ASP A 1 229 ? 9.594 -29.672 -1.188 1 98.25 229 ASP A CA 1
ATOM 1861 C C . ASP A 1 229 ? 8.156 -29.844 -0.699 1 98.25 229 ASP A C 1
ATOM 1863 O O . ASP A 1 229 ? 7.332 -30.469 -1.378 1 98.25 229 ASP A O 1
ATOM 1867 N N . GLU A 1 230 ? 7.867 -29.281 0.415 1 98.44 230 GLU A N 1
ATOM 1868 C CA . GLU A 1 230 ? 6.523 -29.359 0.978 1 98.44 230 GLU A CA 1
ATOM 1869 C C . GLU A 1 230 ? 5.508 -28.656 0.078 1 98.44 230 GLU A C 1
ATOM 1871 O O . GLU A 1 230 ? 4.441 -29.219 -0.209 1 98.44 230 GLU A O 1
ATOM 1876 N N . LEU A 1 231 ? 5.828 -27.469 -0.359 1 98.81 231 LEU A N 1
ATOM 1877 C CA . LEU A 1 231 ? 4.93 -26.688 -1.205 1 98.81 231 LEU A CA 1
ATOM 1878 C C . LEU A 1 231 ? 4.777 -27.344 -2.578 1 98.81 231 LEU A C 1
ATOM 1880 O O . LEU A 1 231 ? 3.691 -27.328 -3.16 1 98.81 231 LEU A O 1
ATOM 1884 N N . TYR A 1 232 ? 5.859 -27.922 -3.107 1 98.56 232 TYR A N 1
ATOM 1885 C CA . TYR A 1 232 ? 5.809 -28.562 -4.414 1 98.56 232 TYR A CA 1
ATOM 1886 C C . TYR A 1 232 ? 4.883 -29.781 -4.395 1 98.56 232 TYR A C 1
ATOM 1888 O O . TYR A 1 232 ? 4.078 -29.969 -5.312 1 98.56 232 TYR A O 1
ATOM 1896 N N . GLU A 1 233 ? 4.984 -30.594 -3.387 1 98.31 233 GLU A N 1
ATOM 1897 C CA . GLU A 1 233 ? 4.105 -31.75 -3.258 1 98.31 233 GLU A CA 1
ATOM 1898 C C . GLU A 1 233 ? 2.637 -31.328 -3.23 1 98.31 233 GLU A C 1
ATOM 1900 O O . GLU A 1 233 ? 1.802 -31.922 -3.912 1 98.31 233 GLU A O 1
ATOM 1905 N N . ASN A 1 234 ? 2.391 -30.328 -2.459 1 98.81 234 ASN A N 1
ATOM 1906 C CA . ASN A 1 234 ? 1.03 -29.812 -2.398 1 98.81 234 ASN A CA 1
ATOM 1907 C C . ASN A 1 234 ? 0.598 -29.219 -3.736 1 98.81 234 ASN A C 1
ATOM 1909 O O . ASN A 1 234 ? -0.553 -29.375 -4.148 1 98.81 234 ASN A O 1
ATOM 1913 N N . GLU A 1 235 ? 1.532 -28.516 -4.406 1 98.75 235 GLU A N 1
ATOM 1914 C CA . GLU A 1 235 ? 1.217 -27.859 -5.672 1 98.75 235 GLU A CA 1
ATOM 1915 C C . GLU A 1 235 ? 0.899 -28.875 -6.762 1 98.75 235 GLU A C 1
ATOM 1917 O O . GLU A 1 235 ? 0.087 -28.609 -7.648 1 98.75 235 GLU A O 1
ATOM 1922 N N . GLU A 1 236 ? 1.523 -30.047 -6.703 1 98.25 236 GLU A N 1
ATOM 1923 C CA . GLU A 1 236 ? 1.193 -31.094 -7.66 1 98.25 236 GLU A CA 1
ATOM 1924 C C . GLU A 1 236 ? -0.268 -31.516 -7.535 1 98.25 236 GLU A C 1
ATOM 1926 O O . GLU A 1 236 ? -0.967 -31.672 -8.539 1 98.25 236 GLU A O 1
ATOM 1931 N N . GLN A 1 237 ? -0.667 -31.656 -6.309 1 98.44 237 GLN A N 1
ATOM 1932 C CA . GLN A 1 237 ? -2.059 -32.031 -6.074 1 98.44 237 GLN A CA 1
ATOM 1933 C C . GLN A 1 237 ? -3.006 -30.922 -6.531 1 98.44 237 GLN A C 1
ATOM 1935 O O . GLN A 1 237 ? -4.031 -31.203 -7.16 1 98.44 237 GLN A O 1
ATOM 1940 N N . TYR A 1 238 ? -2.729 -29.719 -6.219 1 98.81 238 TYR A N 1
ATOM 1941 C CA . TYR A 1 238 ? -3.539 -28.578 -6.641 1 98.81 238 TYR A CA 1
ATOM 1942 C C . TYR A 1 238 ? -3.643 -28.516 -8.164 1 98.81 238 TYR A C 1
ATOM 1944 O O . TYR A 1 238 ? -4.723 -28.281 -8.703 1 98.81 238 TYR A O 1
ATOM 1952 N N . THR A 1 239 ? -2.49 -28.734 -8.812 1 98.81 239 THR A N 1
ATOM 1953 C CA . THR A 1 239 ? -2.439 -28.75 -10.273 1 98.81 239 THR A CA 1
ATOM 1954 C C . THR A 1 239 ? -3.328 -29.844 -10.844 1 98.81 239 THR A C 1
ATOM 1956 O O . THR A 1 239 ? -4.035 -29.625 -11.828 1 98.81 239 THR A O 1
ATOM 1959 N N . GLU A 1 240 ? -3.328 -30.984 -10.219 1 98.69 240 GLU A N 1
ATOM 1960 C CA . GLU A 1 240 ? -4.191 -32.062 -10.641 1 98.69 240 GLU A CA 1
ATOM 1961 C C . GLU A 1 240 ? -5.664 -31.703 -10.477 1 98.69 240 GLU A C 1
ATOM 1963 O O . GLU A 1 240 ? -6.48 -31.984 -11.359 1 98.69 240 GLU A O 1
ATOM 1968 N N . ASP A 1 241 ? -5.961 -31.062 -9.383 1 98.31 241 ASP A N 1
ATOM 1969 C CA . ASP A 1 241 ? -7.336 -30.656 -9.117 1 98.31 241 ASP A CA 1
ATOM 1970 C C . ASP A 1 241 ? -7.848 -29.719 -10.211 1 98.31 241 ASP A C 1
ATOM 1972 O O . ASP A 1 241 ? -9.039 -29.719 -10.531 1 98.31 241 ASP A O 1
ATOM 1976 N N . LEU A 1 242 ? -6.977 -28.953 -10.805 1 98.56 242 LEU A N 1
ATOM 1977 C CA . LEU A 1 242 ? -7.371 -27.906 -11.75 1 98.56 242 LEU A CA 1
ATOM 1978 C C . LEU A 1 242 ? -7.348 -28.438 -13.18 1 98.56 242 LEU A C 1
ATOM 1980 O O . LEU A 1 242 ? -8.266 -28.172 -13.961 1 98.56 242 LEU A O 1
ATOM 1984 N N . TYR A 1 243 ? -6.352 -29.266 -13.539 1 98.81 243 TYR A N 1
ATOM 1985 C CA . TYR A 1 243 ? -6.031 -29.391 -14.961 1 98.81 243 TYR A CA 1
ATOM 1986 C C . TYR A 1 243 ? -6.266 -30.828 -15.445 1 98.81 243 TYR A C 1
ATOM 1988 O O . TYR A 1 243 ? -6.246 -31.078 -16.641 1 98.81 243 TYR A O 1
ATOM 1996 N N . ASP A 1 244 ? -6.527 -31.797 -14.555 1 98.56 244 ASP A N 1
ATOM 1997 C CA . ASP A 1 244 ? -6.719 -33.188 -14.953 1 98.56 244 ASP A CA 1
ATOM 1998 C C . ASP A 1 244 ? -7.836 -33.312 -15.984 1 98.56 244 ASP A C 1
ATOM 2000 O O . ASP A 1 244 ? -7.68 -34 -17 1 98.56 244 ASP A O 1
ATOM 2004 N N . PRO A 1 245 ? -8.953 -32.656 -15.75 1 98.31 245 PRO A N 1
ATOM 2005 C CA . PRO A 1 245 ? -10.047 -32.844 -16.703 1 98.31 245 PRO A CA 1
ATOM 2006 C C . PRO A 1 245 ? -9.656 -32.438 -18.125 1 98.31 245 PRO A C 1
ATOM 2008 O O . PRO A 1 245 ? -10.273 -32.875 -19.094 1 98.31 245 PRO A O 1
ATOM 2011 N N . LEU A 1 246 ? -8.625 -31.609 -18.25 1 98.25 246 LEU A N 1
ATOM 2012 C CA . LEU A 1 246 ? -8.234 -31.094 -19.562 1 98.25 246 LEU A CA 1
ATOM 2013 C C . LEU A 1 246 ? -6.98 -31.797 -20.078 1 98.25 246 LEU A C 1
ATOM 2015 O O . LEU A 1 246 ? -6.512 -31.516 -21.172 1 98.25 246 LEU A O 1
ATOM 2019 N N . GLY A 1 247 ? -6.391 -32.688 -19.25 1 98.31 247 GLY A N 1
ATOM 2020 C CA . GLY A 1 247 ? -5.191 -33.406 -19.641 1 98.31 247 GLY A CA 1
ATOM 2021 C C . GLY A 1 247 ? -3.965 -32.531 -19.734 1 98.31 247 GLY A C 1
ATOM 2022 O O . GLY A 1 247 ? -3.033 -32.812 -20.484 1 98.31 247 GLY A O 1
ATOM 2023 N N . LEU A 1 248 ? -3.947 -31.406 -18.969 1 98.25 248 LEU A N 1
ATOM 2024 C CA . LEU A 1 248 ? -2.873 -30.438 -19.062 1 98.25 248 LEU A CA 1
ATOM 2025 C C . LEU A 1 248 ? -1.91 -30.562 -17.891 1 98.25 248 LEU A C 1
ATOM 2027 O O . LEU A 1 248 ? -0.888 -29.875 -17.844 1 98.25 248 LEU A O 1
ATOM 2031 N N . THR A 1 249 ? -2.1 -31.453 -16.984 1 98.56 249 THR A N 1
ATOM 2032 C CA . THR A 1 249 ? -1.449 -31.516 -15.68 1 98.56 249 THR A CA 1
ATOM 2033 C C . THR A 1 249 ? 0.065 -31.625 -15.836 1 98.56 249 THR A C 1
ATOM 2035 O O . THR A 1 249 ? 0.819 -30.875 -15.219 1 98.56 249 THR A O 1
ATOM 2038 N N . GLU A 1 250 ? 0.484 -32.562 -16.688 1 98.19 250 GLU A N 1
ATOM 2039 C CA . GLU A 1 250 ? 1.918 -32.812 -16.781 1 98.19 250 GLU A CA 1
ATOM 2040 C C . GLU A 1 250 ? 2.648 -31.609 -17.406 1 98.19 250 GLU A C 1
ATOM 2042 O O . GLU A 1 250 ? 3.781 -31.312 -17.016 1 98.19 250 GLU A O 1
ATOM 2047 N N . ASP A 1 251 ? 2.018 -30.922 -18.312 1 98.12 251 ASP A N 1
ATOM 2048 C CA . ASP A 1 251 ? 2.605 -29.719 -18.891 1 98.12 251 ASP A CA 1
ATOM 2049 C C . ASP A 1 251 ? 2.705 -28.609 -17.844 1 98.12 251 ASP A C 1
ATOM 2051 O O . ASP A 1 251 ? 3.711 -27.891 -17.781 1 98.12 251 ASP A O 1
ATOM 2055 N N . VAL A 1 252 ? 1.698 -28.484 -17.031 1 98.62 252 VAL A N 1
ATOM 2056 C CA . VAL A 1 252 ? 1.688 -27.453 -15.992 1 98.62 252 VAL A CA 1
ATOM 2057 C C . VAL A 1 252 ? 2.764 -27.766 -14.953 1 98.62 252 VAL A C 1
ATOM 2059 O O . VAL A 1 252 ? 3.416 -26.859 -14.438 1 98.62 252 VAL A O 1
ATOM 2062 N N . LYS A 1 253 ? 2.957 -29.031 -14.664 1 98.5 253 LYS A N 1
ATOM 2063 C CA . LYS A 1 253 ? 3.963 -29.406 -13.68 1 98.5 253 LYS A CA 1
ATOM 2064 C C . LYS A 1 253 ? 5.363 -29.031 -14.148 1 98.5 253 LYS A C 1
ATOM 2066 O O . LYS A 1 253 ? 6.215 -28.656 -13.336 1 98.5 253 LYS A O 1
ATOM 2071 N N . LYS A 1 254 ? 5.625 -29.141 -15.445 1 98.44 254 LYS A N 1
ATOM 2072 C CA . LYS A 1 254 ? 6.902 -28.672 -15.977 1 98.44 254 LYS A CA 1
ATOM 2073 C C . LYS A 1 254 ? 7.082 -27.172 -15.742 1 98.44 254 LYS A C 1
ATOM 2075 O O . LYS A 1 254 ? 8.164 -26.719 -15.352 1 98.44 254 LYS A O 1
ATOM 2080 N N . PHE A 1 255 ? 6.023 -26.438 -16.016 1 98.25 255 PHE A N 1
ATOM 2081 C CA . PHE A 1 255 ? 6.031 -25 -15.805 1 98.25 255 PHE A CA 1
ATOM 2082 C C . PHE A 1 255 ? 6.215 -24.672 -14.32 1 98.25 255 PHE A C 1
ATOM 2084 O O . PHE A 1 255 ? 6.926 -23.719 -13.977 1 98.25 255 PHE A O 1
ATOM 2091 N N . LEU A 1 256 ? 5.609 -25.453 -13.484 1 98.19 256 LEU A N 1
ATOM 2092 C CA . LEU A 1 256 ? 5.738 -25.312 -12.039 1 98.19 256 LEU A CA 1
ATOM 2093 C C . LEU A 1 256 ? 7.188 -25.5 -11.602 1 98.19 256 LEU A C 1
ATOM 2095 O O . LEU A 1 256 ? 7.707 -24.719 -10.805 1 98.19 256 LEU A O 1
ATOM 2099 N N . ARG A 1 257 ? 7.832 -26.547 -12.117 1 98.56 257 ARG A N 1
ATOM 2100 C CA . ARG A 1 257 ? 9.219 -26.828 -11.758 1 98.56 257 ARG A CA 1
ATOM 2101 C C . ARG A 1 257 ? 10.148 -25.734 -12.289 1 98.56 257 ARG A C 1
ATOM 2103 O O . ARG A 1 257 ? 11.117 -25.359 -11.633 1 98.56 257 ARG A O 1
ATOM 2110 N N . TYR A 1 258 ? 9.805 -25.234 -13.445 1 98.19 258 TYR A N 1
ATOM 2111 C CA . TYR A 1 258 ? 10.531 -24.109 -14.016 1 98.19 258 TYR A CA 1
ATOM 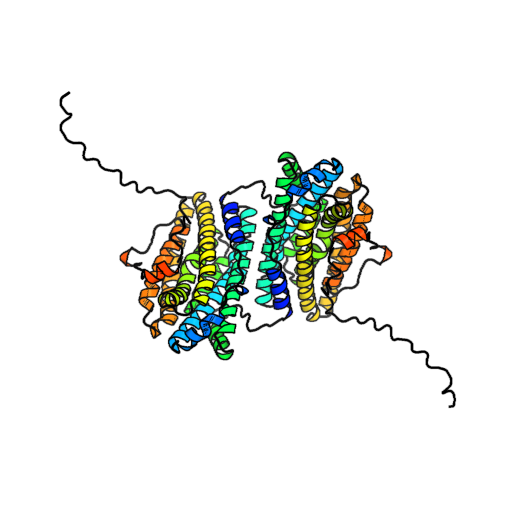2112 C C . TYR A 1 258 ? 10.516 -22.906 -13.07 1 98.19 258 TYR A C 1
ATOM 2114 O O . TYR A 1 258 ? 11.555 -22.297 -12.805 1 98.19 258 TYR A O 1
ATOM 2122 N N . ASN A 1 259 ? 9.422 -22.641 -12.539 1 98.19 259 ASN A N 1
ATOM 2123 C CA . ASN A 1 259 ? 9.273 -21.469 -11.68 1 98.19 259 ASN A CA 1
ATOM 2124 C C . ASN A 1 259 ? 9.781 -21.734 -10.266 1 98.19 259 ASN A C 1
ATOM 2126 O O . ASN A 1 259 ? 10.219 -20.828 -9.57 1 98.19 259 ASN A O 1
ATOM 2130 N N . ALA A 1 260 ? 9.727 -23.016 -9.82 1 98.69 260 ALA A N 1
ATOM 2131 C CA . ALA A 1 260 ? 10.398 -23.375 -8.57 1 98.69 260 ALA A CA 1
ATOM 2132 C C . ALA A 1 260 ? 11.891 -23.047 -8.641 1 98.69 260 ALA A C 1
ATOM 2134 O O . ALA A 1 260 ? 12.461 -22.5 -7.688 1 98.69 260 ALA A O 1
ATOM 2135 N N . ASN A 1 261 ? 12.469 -23.422 -9.797 1 98.56 261 ASN A N 1
ATOM 2136 C CA . ASN A 1 261 ? 13.867 -23.062 -10.008 1 98.56 261 ASN A CA 1
ATOM 2137 C C . ASN A 1 261 ? 14.078 -21.547 -9.984 1 98.56 261 ASN A C 1
ATOM 2139 O O . ASN A 1 261 ? 15.07 -21.062 -9.438 1 98.56 261 ASN A O 1
ATOM 2143 N N . LYS A 1 262 ? 13.148 -20.797 -10.547 1 97.88 262 LYS A N 1
ATOM 2144 C CA . LYS A 1 262 ? 13.234 -19.328 -10.531 1 97.88 262 LYS A CA 1
ATOM 2145 C C . LYS A 1 262 ? 13.18 -18.797 -9.109 1 97.88 262 LYS A C 1
ATOM 2147 O O . LYS A 1 262 ? 13.914 -17.859 -8.758 1 97.88 262 LYS A O 1
ATOM 2152 N N . ALA A 1 263 ? 12.336 -19.391 -8.266 1 98.75 263 ALA A N 1
ATOM 2153 C CA . ALA A 1 263 ? 12.25 -18.984 -6.859 1 98.75 263 ALA A CA 1
ATOM 2154 C C . ALA A 1 263 ? 13.578 -19.234 -6.141 1 98.75 263 ALA A C 1
ATOM 2156 O O . ALA A 1 263 ? 14.047 -18.375 -5.395 1 98.75 263 ALA A O 1
ATOM 2157 N N . LEU A 1 264 ? 14.133 -20.406 -6.402 1 98.81 264 LEU A N 1
ATOM 2158 C CA . LEU A 1 264 ? 15.422 -20.734 -5.801 1 98.81 264 LEU A CA 1
ATOM 2159 C C . LEU A 1 264 ? 16.5 -19.766 -6.262 1 98.81 264 LEU A C 1
ATOM 2161 O O . LEU A 1 264 ? 17.312 -19.297 -5.453 1 98.81 264 LEU A O 1
ATOM 2165 N N . MET A 1 265 ? 16.469 -19.406 -7.512 1 98.56 265 MET A N 1
ATOM 2166 C CA . MET A 1 265 ? 17.438 -18.453 -8.055 1 98.56 265 MET A CA 1
ATOM 2167 C C . MET A 1 265 ? 17.281 -17.094 -7.391 1 98.56 265 MET A C 1
ATOM 2169 O O . MET A 1 265 ? 18.266 -16.453 -7.004 1 98.56 265 MET A O 1
ATOM 2173 N N . ASN A 1 266 ? 16.031 -16.625 -7.266 1 98.56 266 ASN A N 1
ATOM 2174 C CA . ASN A 1 266 ? 15.766 -15.359 -6.598 1 98.56 266 ASN A CA 1
ATOM 2175 C C . ASN A 1 266 ? 16.297 -15.359 -5.164 1 98.56 266 ASN A C 1
ATOM 2177 O O . ASN A 1 266 ? 16.703 -14.32 -4.645 1 98.56 266 ASN A O 1
ATOM 2181 N N . LEU A 1 267 ? 16.328 -16.531 -4.527 1 98.88 267 LEU A N 1
ATOM 2182 C CA . LEU A 1 267 ? 16.766 -16.656 -3.143 1 98.88 267 LEU A CA 1
ATOM 2183 C C . LEU A 1 267 ? 18.281 -16.906 -3.066 1 98.88 267 LEU A C 1
ATOM 2185 O O . LEU A 1 267 ? 18.844 -17 -1.975 1 98.88 267 LEU A O 1
ATOM 2189 N N . GLY A 1 268 ? 18.984 -17.047 -4.211 1 98.56 268 GLY A N 1
ATOM 2190 C CA . GLY A 1 268 ? 20.422 -17.203 -4.266 1 98.56 268 GLY A CA 1
ATOM 2191 C C . GLY A 1 268 ? 20.875 -18.641 -4.23 1 98.56 268 GLY A C 1
ATOM 2192 O O . GLY A 1 268 ? 22.016 -18.938 -3.855 1 98.56 268 GLY A O 1
ATOM 2193 N N . TYR A 1 269 ? 20 -19.609 -4.629 1 98.75 269 TYR A N 1
ATOM 2194 C CA . TYR A 1 269 ? 20.344 -21.016 -4.535 1 98.75 269 TYR A CA 1
ATOM 2195 C C . TYR A 1 269 ? 20.344 -21.672 -5.914 1 98.75 269 TYR A C 1
ATOM 2197 O O . TYR A 1 269 ? 19.844 -21.094 -6.883 1 98.75 269 TYR A O 1
ATOM 2205 N N . GLU A 1 270 ? 20.922 -22.812 -6.051 1 97.62 270 GLU A N 1
ATOM 2206 C CA . GLU A 1 270 ? 20.969 -23.578 -7.293 1 97.62 270 GLU A CA 1
ATOM 2207 C C . GLU A 1 270 ? 19.625 -24.203 -7.613 1 97.62 270 GLU A C 1
ATOM 2209 O O . GLU A 1 270 ? 18.812 -24.469 -6.711 1 97.62 270 GLU A O 1
ATOM 2214 N N . ALA A 1 271 ? 19.469 -24.438 -8.867 1 97.62 271 ALA A N 1
ATOM 2215 C CA . ALA A 1 271 ? 18.25 -25.109 -9.328 1 97.62 271 ALA A CA 1
ATOM 2216 C C . ALA A 1 271 ? 18.125 -26.5 -8.727 1 97.62 271 ALA A C 1
ATOM 2218 O O . ALA A 1 271 ? 19.125 -27.219 -8.578 1 97.62 271 ALA A O 1
ATOM 2219 N N . LEU A 1 272 ? 16.953 -26.812 -8.383 1 97.94 272 LEU A N 1
ATOM 2220 C CA . LEU A 1 272 ? 16.656 -28.156 -7.867 1 97.94 272 LEU A CA 1
ATOM 2221 C C . LEU A 1 272 ? 16.312 -29.109 -9.008 1 97.94 272 LEU A C 1
ATOM 2223 O O . LEU A 1 272 ? 16.734 -30.266 -8.992 1 97.94 272 LEU A O 1
ATOM 2227 N N . PHE A 1 273 ? 15.555 -28.641 -9.953 1 98.19 273 PHE A N 1
ATOM 2228 C CA . PHE A 1 273 ? 15.07 -29.484 -11.039 1 98.19 273 PHE A CA 1
ATOM 2229 C C . PHE A 1 273 ? 15.961 -29.344 -12.273 1 98.19 273 PHE A C 1
ATOM 2231 O O . PHE A 1 273 ? 16.297 -28.234 -12.68 1 98.19 273 PHE A O 1
ATOM 2238 N N . PRO A 1 274 ? 16.266 -30.484 -12.93 1 97.56 274 PRO A N 1
ATOM 2239 C CA . PRO A 1 274 ? 17.141 -30.453 -14.109 1 97.56 274 PRO A CA 1
ATOM 2240 C C . PRO A 1 274 ? 16.406 -29.984 -15.367 1 97.56 274 PRO A C 1
ATOM 2242 O O . PRO A 1 274 ? 15.18 -29.906 -15.383 1 97.56 274 PRO A O 1
ATOM 2245 N N . ALA A 1 275 ? 17.141 -29.703 -16.375 1 95.44 275 ALA A N 1
ATOM 2246 C CA . ALA A 1 275 ? 16.641 -29.109 -17.609 1 95.44 275 ALA A CA 1
ATOM 2247 C C . ALA A 1 275 ? 15.531 -29.969 -18.219 1 95.44 275 ALA A C 1
ATOM 2249 O O . ALA A 1 275 ? 14.555 -29.453 -18.766 1 95.44 275 ALA A O 1
ATOM 2250 N N . GLU A 1 276 ? 15.672 -31.266 -18.109 1 95.94 276 GLU A N 1
ATOM 2251 C CA . GLU A 1 276 ? 14.719 -32.188 -18.734 1 95.94 276 GLU A CA 1
ATOM 2252 C C . GLU A 1 276 ? 13.375 -32.156 -18.016 1 95.94 276 GLU A C 1
ATOM 2254 O O . GLU A 1 276 ? 12.336 -32.438 -18.625 1 95.94 276 GLU A O 1
ATOM 2259 N N . ALA A 1 277 ? 13.422 -31.734 -16.781 1 97.38 277 ALA A N 1
ATOM 2260 C CA . ALA A 1 277 ? 12.203 -31.719 -15.977 1 97.38 277 ALA A CA 1
ATOM 2261 C C . ALA A 1 277 ? 11.469 -30.391 -16.125 1 97.38 277 ALA A C 1
ATOM 2263 O O . ALA A 1 277 ? 10.312 -30.266 -15.703 1 97.38 277 ALA A O 1
ATOM 2264 N N . VAL A 1 278 ? 12.086 -29.375 -16.812 1 97.44 278 VAL A N 1
ATOM 2265 C CA . VAL A 1 278 ? 11.492 -28.047 -16.906 1 97.44 278 VAL A CA 1
ATOM 2266 C C . VAL A 1 278 ? 11.375 -27.641 -18.375 1 97.44 278 VAL A C 1
ATOM 2268 O O . VAL A 1 278 ? 11.531 -26.469 -18.703 1 97.44 278 VAL A O 1
ATOM 2271 N N . ASP A 1 279 ? 11.227 -28.656 -19.25 1 97 279 ASP A N 1
ATOM 2272 C CA . ASP A 1 279 ? 11.094 -28.406 -20.688 1 97 279 ASP A CA 1
ATOM 2273 C C . ASP A 1 279 ? 9.688 -27.906 -21.016 1 97 279 ASP A C 1
ATOM 2275 O O . ASP A 1 279 ? 8.922 -28.594 -21.703 1 97 279 ASP A O 1
ATOM 2279 N N . VAL A 1 280 ? 9.383 -26.656 -20.672 1 96.81 280 VAL A N 1
ATOM 2280 C CA . VAL A 1 280 ? 8.078 -26.016 -20.828 1 96.81 280 VAL A CA 1
ATOM 2281 C C . VAL A 1 280 ? 7.793 -25.781 -22.312 1 96.81 280 VAL A C 1
ATOM 2283 O O . VAL A 1 280 ? 8.695 -25.438 -23.078 1 96.81 280 VAL A O 1
ATOM 2286 N N . ASN A 1 281 ? 6.551 -25.969 -22.719 1 95.5 281 ASN A N 1
ATOM 2287 C CA . ASN A 1 281 ? 6.125 -25.641 -24.078 1 95.5 281 ASN A CA 1
ATOM 2288 C C . ASN A 1 281 ? 6.547 -24.234 -24.469 1 95.5 281 ASN A C 1
ATOM 2290 O O . ASN A 1 281 ? 6.18 -23.266 -23.797 1 95.5 281 ASN A O 1
ATOM 2294 N N . PRO A 1 282 ? 7.328 -24.078 -25.531 1 94.94 282 PRO A N 1
ATOM 2295 C CA . PRO A 1 282 ? 7.824 -22.75 -25.953 1 94.94 282 PRO A CA 1
ATOM 2296 C C . PRO A 1 282 ? 6.699 -21.75 -26.188 1 94.94 282 PRO A C 1
ATOM 2298 O O . PRO A 1 282 ? 6.891 -20.547 -25.969 1 94.94 282 PRO A O 1
ATOM 2301 N N . ALA A 1 283 ? 5.555 -22.219 -26.547 1 94.81 283 ALA A N 1
ATOM 2302 C CA . ALA A 1 283 ? 4.43 -21.328 -26.781 1 94.81 283 ALA A CA 1
ATOM 2303 C C . ALA A 1 283 ? 3.98 -20.641 -25.484 1 94.81 283 ALA A C 1
ATOM 2305 O O . ALA A 1 283 ? 3.547 -19.5 -25.5 1 94.81 283 ALA A O 1
ATOM 2306 N N . ILE A 1 284 ? 4.125 -21.391 -24.391 1 96.12 284 ILE A N 1
ATOM 2307 C CA . ILE A 1 284 ? 3.764 -20.844 -23.078 1 96.12 284 ILE A CA 1
ATOM 2308 C C . ILE A 1 284 ? 4.777 -19.781 -22.656 1 96.12 284 ILE A C 1
ATOM 2310 O O . ILE A 1 284 ? 4.402 -18.703 -22.219 1 96.12 284 ILE A O 1
ATOM 2314 N N . LEU A 1 285 ? 6.066 -20.031 -22.828 1 94.06 285 LEU A N 1
ATOM 2315 C CA . LEU A 1 285 ? 7.121 -19.094 -22.469 1 94.06 285 LEU A CA 1
ATOM 2316 C C . LEU A 1 285 ? 7.043 -17.844 -23.328 1 94.06 285 LEU A C 1
ATOM 2318 O O . LEU A 1 285 ? 7.254 -16.734 -22.828 1 94.06 285 LEU A O 1
ATOM 2322 N N . ALA A 1 286 ? 6.719 -18 -24.594 1 90.75 286 ALA A N 1
ATOM 2323 C CA . ALA A 1 286 ? 6.566 -16.875 -25.5 1 90.75 286 ALA A CA 1
ATOM 2324 C C . ALA A 1 286 ? 5.387 -15.992 -25.094 1 90.75 286 ALA A C 1
ATOM 2326 O O . ALA A 1 286 ? 5.426 -14.773 -25.266 1 90.75 286 ALA A O 1
ATOM 2327 N N . ALA A 1 287 ? 4.426 -16.625 -24.5 1 86.81 287 ALA A N 1
ATOM 2328 C CA . ALA A 1 287 ? 3.209 -15.914 -24.109 1 86.81 287 ALA A CA 1
ATOM 2329 C C . ALA A 1 287 ? 3.453 -15.039 -22.891 1 86.81 287 ALA A C 1
ATOM 2331 O O . ALA A 1 287 ? 2.678 -14.117 -22.609 1 86.81 287 ALA A O 1
ATOM 2332 N N . LEU A 1 288 ? 4.496 -15.273 -22.156 1 88.94 288 LEU A N 1
ATOM 2333 C CA . LEU A 1 288 ? 4.836 -14.477 -20.984 1 88.94 288 LEU A CA 1
ATOM 2334 C C . LEU A 1 288 ? 5.355 -13.102 -21.391 1 88.94 288 LEU A C 1
ATOM 2336 O O . LEU A 1 288 ? 5.141 -12.117 -20.688 1 88.94 288 LEU A O 1
ATOM 2340 N N . SER A 1 289 ? 6.133 -12.992 -22.453 1 78.81 289 SER A N 1
ATOM 2341 C CA . SER A 1 289 ? 6.703 -11.734 -22.922 1 78.81 289 SER A CA 1
ATOM 2342 C C . SER A 1 289 ? 6.602 -11.617 -24.438 1 78.81 289 SER A C 1
ATOM 2344 O O . SER A 1 289 ? 7.555 -11.93 -25.156 1 78.81 289 SER A O 1
ATOM 2346 N N . PRO A 1 290 ? 5.441 -11.242 -24.875 1 54 290 PRO A N 1
ATOM 2347 C CA . PRO A 1 290 ? 5.359 -11.172 -26.344 1 54 290 PRO A CA 1
ATOM 2348 C C . PRO A 1 290 ? 6.387 -10.219 -26.938 1 54 290 PRO A C 1
ATOM 2350 O O . PRO A 1 290 ? 6.82 -10.414 -28.078 1 54 290 PRO A O 1
ATOM 2353 N N . ASN A 1 291 ? 6.574 -9.039 -26.375 1 49.44 291 ASN A N 1
ATOM 2354 C CA . ASN A 1 291 ? 7.547 -8.141 -26.984 1 49.44 291 ASN A CA 1
ATOM 2355 C C . ASN A 1 291 ? 8.953 -8.398 -26.453 1 49.44 291 ASN A C 1
ATOM 2357 O O . ASN A 1 291 ? 9.82 -7.531 -26.531 1 49.44 291 ASN A O 1
ATOM 2361 N N . ALA A 1 292 ? 9.203 -9.523 -25.844 1 45.56 292 ALA A N 1
ATOM 2362 C CA . ALA A 1 292 ? 10.539 -9.852 -25.359 1 45.56 292 ALA A CA 1
ATOM 2363 C C . ALA A 1 292 ? 11.586 -9.68 -26.453 1 45.56 292 ALA A C 1
ATOM 2365 O O . ALA A 1 292 ? 12.781 -9.875 -26.219 1 45.56 292 ALA A O 1
ATOM 2366 N N . ASP A 1 293 ? 11.352 -9.422 -27.656 1 38.78 293 ASP A N 1
ATOM 2367 C CA . ASP A 1 293 ? 12.492 -8.922 -28.406 1 38.78 293 ASP A CA 1
ATOM 2368 C C . ASP A 1 293 ? 13.102 -7.691 -27.734 1 38.78 293 ASP A C 1
ATOM 2370 O O . ASP A 1 293 ? 14.094 -7.141 -28.219 1 38.78 293 ASP A O 1
ATOM 2374 N N . GLU A 1 294 ? 12.336 -6.832 -27.016 1 34.41 294 GLU A N 1
ATOM 2375 C CA . GLU A 1 294 ? 12.969 -5.785 -26.219 1 34.41 294 GLU A CA 1
ATOM 2376 C C . GLU A 1 294 ? 13.703 -6.375 -25.016 1 34.41 294 GLU A C 1
ATOM 2378 O O . GLU A 1 294 ? 13.273 -7.375 -24.453 1 34.41 294 GLU A O 1
ATOM 2383 N N . ASN A 1 295 ? 15.07 -6.059 -24.781 1 33.19 295 ASN A N 1
ATOM 2384 C CA . ASN A 1 295 ? 16.062 -6.477 -23.797 1 33.19 295 ASN A CA 1
ATOM 2385 C C . ASN A 1 295 ? 15.445 -6.621 -22.422 1 33.19 295 ASN A C 1
ATOM 2387 O O . ASN A 1 295 ? 15.148 -5.621 -21.766 1 33.19 295 ASN A O 1
ATOM 2391 N N . HIS A 1 296 ? 14.609 -7.438 -22.188 1 37.03 296 HIS A N 1
ATOM 2392 C CA . HIS A 1 296 ? 14.258 -7.684 -20.797 1 37.03 296 HIS A CA 1
ATOM 2393 C C . HIS A 1 296 ? 15.492 -8.016 -19.969 1 37.03 296 HIS A C 1
ATOM 2395 O O . HIS A 1 296 ? 15.867 -9.188 -19.828 1 37.03 296 HIS A O 1
ATOM 2401 N N . ASP A 1 297 ? 16.609 -7.344 -20.125 1 35.16 297 ASP A N 1
ATOM 2402 C CA . ASP A 1 297 ? 17.625 -7.48 -19.094 1 35.16 297 ASP A CA 1
ATOM 2403 C C . ASP A 1 297 ? 17.016 -7.348 -17.703 1 35.16 297 ASP A C 1
ATOM 2405 O O . ASP A 1 297 ? 17 -6.258 -17.125 1 35.16 297 ASP A O 1
ATOM 2409 N N . PHE A 1 298 ? 15.984 -8.086 -17.453 1 38.47 298 PHE A N 1
ATOM 2410 C CA . PHE A 1 298 ? 15.594 -7.969 -16.047 1 38.47 298 PHE A CA 1
ATOM 2411 C C . PHE A 1 298 ? 16.828 -7.969 -15.148 1 38.47 298 PHE A C 1
ATOM 2413 O O . PHE A 1 298 ? 16.938 -7.145 -14.234 1 38.47 298 PHE A O 1
ATOM 2420 N N . PHE A 1 299 ? 17.438 -9.305 -14.922 1 39 299 PHE A N 1
ATOM 2421 C CA . PHE A 1 299 ? 18.453 -9.648 -13.922 1 39 299 PHE A CA 1
ATOM 2422 C C . PHE A 1 299 ? 19.859 -9.477 -14.477 1 39 299 PHE A C 1
ATOM 2424 O O . PHE A 1 299 ? 20.562 -10.453 -14.688 1 39 299 PHE A O 1
ATOM 2431 N N . SER A 1 300 ? 20.172 -8.82 -15.547 1 34.06 300 SER A N 1
ATOM 2432 C CA . SER A 1 300 ? 21.562 -8.945 -15.969 1 34.06 300 SER A CA 1
ATOM 2433 C C . SER A 1 300 ? 22.516 -8.586 -14.836 1 34.06 300 SER A C 1
ATOM 2435 O O . SER A 1 300 ? 23.703 -8.406 -15.062 1 34.06 300 SER A O 1
ATOM 2437 N N . GLY A 1 301 ? 22.125 -8.086 -13.688 1 30.48 301 GLY A N 1
ATOM 2438 C CA . GLY A 1 301 ? 23.297 -7.703 -12.922 1 30.48 301 GLY A CA 1
ATOM 2439 C C . GLY A 1 301 ? 24.203 -8.875 -12.586 1 30.48 301 GLY A C 1
ATOM 2440 O O . GLY A 1 301 ? 25.422 -8.734 -12.547 1 30.48 301 GLY A O 1
ATOM 2441 N N . SER A 1 302 ? 23.891 -9.898 -11.703 1 29.3 302 SER A N 1
ATOM 2442 C CA . SER A 1 302 ? 25.062 -10.469 -11.031 1 29.3 302 SER A CA 1
ATOM 2443 C C . SER A 1 302 ? 25.938 -11.242 -12.008 1 29.3 302 SER A C 1
ATOM 2445 O O . SER A 1 302 ? 25.531 -11.508 -13.141 1 29.3 302 SER A O 1
ATOM 2447 N N . GLY A 1 303 ? 26.922 -12.266 -11.461 1 28.59 303 GLY A N 1
ATOM 2448 C CA . GLY A 1 303 ? 28.25 -12.82 -11.586 1 28.59 303 GLY A CA 1
ATOM 2449 C C . GLY A 1 303 ? 28.422 -13.734 -12.789 1 28.59 303 GLY A C 1
ATOM 2450 O O . GLY A 1 303 ? 29.359 -13.586 -13.57 1 28.59 303 GLY A O 1
ATOM 2451 N N . SER A 1 304 ? 28.062 -15.078 -12.727 1 28.08 304 SER A N 1
ATOM 2452 C CA . SER A 1 304 ? 28.969 -16.109 -13.188 1 28.08 304 SER A CA 1
ATOM 2453 C C . SER A 1 304 ? 29.062 -16.125 -14.711 1 28.08 304 SER A C 1
ATOM 2455 O O . SER A 1 304 ? 28.062 -16.375 -15.398 1 28.08 304 SER A O 1
ATOM 2457 N N . SER A 1 305 ? 29.938 -15.266 -15.352 1 28.36 305 SER A N 1
ATOM 2458 C CA . SER A 1 305 ? 30.562 -15.383 -16.672 1 28.36 305 SER A CA 1
ATOM 2459 C C . SER A 1 305 ? 31.047 -16.812 -16.922 1 28.36 305 SER A C 1
ATOM 2461 O O . SER A 1 305 ? 32 -17.266 -16.297 1 28.36 305 SER A O 1
ATOM 2463 N N . TYR A 1 306 ? 30.297 -17.891 -16.984 1 25.52 306 TYR A N 1
ATOM 2464 C CA . TYR A 1 306 ? 30.891 -19.078 -17.578 1 25.52 306 TYR A CA 1
ATOM 2465 C C . TYR A 1 306 ? 31.531 -18.75 -18.922 1 25.52 306 TYR A C 1
ATOM 2467 O O . TYR A 1 306 ? 30.828 -18.625 -19.938 1 25.52 306 TYR A O 1
ATOM 2475 N N . VAL A 1 307 ? 32.5 -17.766 -18.969 1 26.94 307 VAL A N 1
ATOM 2476 C CA . VAL A 1 307 ? 33.406 -17.516 -20.094 1 26.94 307 VAL A CA 1
ATOM 2477 C C . VAL A 1 307 ? 34.094 -18.797 -20.531 1 26.94 307 VAL A C 1
ATOM 2479 O O . VAL A 1 307 ? 34.875 -19.359 -19.781 1 26.94 307 VAL A O 1
ATOM 2482 N N . ILE A 1 308 ? 33.469 -19.797 -21.078 1 26.66 308 ILE A N 1
ATOM 2483 C CA . ILE A 1 308 ? 34.219 -20.828 -21.812 1 26.66 308 ILE A CA 1
ATOM 2484 C C . ILE A 1 308 ? 35.25 -20.156 -22.734 1 26.66 308 ILE A C 1
ATOM 2486 O O . ILE A 1 308 ? 34.875 -19.438 -23.672 1 26.66 308 ILE A O 1
ATOM 2490 N N . GLY A 1 309 ? 36.406 -19.594 -22.172 1 25.39 309 GLY A N 1
ATOM 2491 C CA . GLY A 1 309 ? 37.594 -19.141 -22.844 1 25.39 309 GLY A CA 1
ATOM 2492 C C . GLY A 1 309 ? 37.969 -19.984 -24.047 1 25.39 309 GLY A C 1
ATOM 2493 O O . GLY A 1 309 ? 37.562 -21.141 -24.141 1 25.39 309 GLY A O 1
ATOM 2494 N N . ASP A 1 310 ? 38 -19.359 -25.203 1 27 310 ASP A N 1
ATOM 2495 C CA . ASP A 1 310 ? 38.438 -19.828 -26.516 1 27 310 ASP A CA 1
ATOM 2496 C C . ASP A 1 310 ? 39.75 -20.641 -26.391 1 27 310 ASP A C 1
ATOM 2498 O O . ASP A 1 310 ? 40.781 -20.125 -25.969 1 27 310 ASP A O 1
ATOM 2502 N N . ILE A 1 311 ? 39.688 -21.844 -25.875 1 29 311 ILE A N 1
ATOM 2503 C CA . ILE A 1 311 ? 40.875 -22.719 -25.906 1 29 311 ILE A CA 1
ATOM 2504 C C . ILE A 1 311 ? 41.5 -22.688 -27.297 1 29 311 ILE A C 1
ATOM 2506 O O . ILE A 1 311 ? 40.906 -23.156 -28.266 1 29 311 ILE A O 1
ATOM 2510 N N . VAL A 1 312 ? 42.031 -21.484 -27.734 1 28.19 312 VAL A N 1
ATOM 2511 C CA . VAL A 1 312 ? 42.812 -21.5 -28.953 1 28.19 312 VAL A CA 1
ATOM 2512 C C . VAL A 1 312 ? 43.938 -22.547 -28.844 1 28.19 312 VAL A C 1
ATOM 2514 O O . VAL A 1 312 ? 44.688 -22.547 -27.891 1 28.19 312 VAL A O 1
ATOM 2517 N N . ASP A 1 313 ? 43.812 -23.609 -29.469 1 28.75 313 ASP A N 1
ATOM 2518 C CA . ASP A 1 313 ? 44.75 -24.703 -29.688 1 28.75 313 ASP A CA 1
ATOM 2519 C C . ASP A 1 313 ? 46.125 -24.172 -30.141 1 28.75 313 ASP A C 1
ATOM 2521 O O . ASP A 1 313 ? 46.219 -23.516 -31.172 1 28.75 313 ASP A O 1
ATOM 2525 N N . THR A 1 314 ? 47 -23.562 -29.234 1 25.77 314 THR A N 1
ATOM 2526 C CA . THR A 1 314 ? 48.375 -23.203 -29.516 1 25.77 314 THR A CA 1
ATOM 2527 C C . THR A 1 314 ? 49.094 -24.344 -30.25 1 25.77 314 THR A C 1
ATOM 2529 O O . THR A 1 314 ? 48.969 -25.5 -29.859 1 25.77 314 THR A O 1
ATOM 2532 N N . GLU A 1 315 ? 49.375 -24.156 -31.562 1 26.94 315 GLU A N 1
ATOM 2533 C CA . GLU A 1 315 ? 50.156 -25.031 -32.438 1 26.94 315 GLU A CA 1
ATOM 2534 C C . GLU A 1 315 ? 51.562 -25.219 -31.891 1 26.94 315 GLU A C 1
ATOM 2536 O O . GLU A 1 315 ? 52.062 -24.375 -31.156 1 26.94 315 GLU A O 1
ATOM 2541 N N . ASP A 1 316 ? 52.219 -26.406 -31.781 1 30.58 316 ASP A N 1
ATOM 2542 C CA . ASP A 1 316 ? 53.438 -27.031 -31.297 1 30.58 316 ASP A CA 1
ATOM 2543 C C . ASP A 1 316 ? 54.656 -26.297 -31.812 1 30.58 316 ASP A C 1
ATOM 2545 O O . ASP A 1 316 ? 55.812 -26.688 -31.5 1 30.58 316 ASP A O 1
ATOM 2549 N N . GLY A 1 317 ? 54.719 -25.516 -32.875 1 31.12 317 GLY A N 1
ATOM 2550 C CA . GLY A 1 317 ? 55.969 -25.266 -33.562 1 31.12 317 GLY A CA 1
ATOM 2551 C C . GLY A 1 317 ? 56.906 -24.344 -32.75 1 31.12 317 GLY A C 1
ATOM 2552 O O . GLY A 1 317 ? 58 -24.047 -33.188 1 31.12 317 GLY A O 1
ATOM 2553 N N . ASP A 1 318 ? 56.5 -23.406 -31.922 1 25.3 318 ASP A N 1
ATOM 2554 C CA . ASP A 1 318 ? 57.406 -22.312 -31.578 1 25.3 318 ASP A CA 1
ATOM 2555 C C . ASP A 1 318 ? 58.5 -22.797 -30.594 1 25.3 318 ASP A C 1
ATOM 2557 O O . ASP A 1 318 ? 59.062 -21.984 -29.844 1 25.3 318 ASP A O 1
ATOM 2561 N N . TRP A 1 319 ? 58.844 -24.062 -30.516 1 23.92 319 TRP A N 1
ATOM 2562 C CA . TRP A 1 319 ? 59.906 -24.531 -29.625 1 23.92 319 TRP A CA 1
ATOM 2563 C C . TRP A 1 319 ? 61.25 -23.984 -30.078 1 23.92 319 TRP A C 1
ATOM 2565 O O . TRP A 1 319 ? 62.312 -24.406 -29.578 1 23.92 319 TRP A O 1
ATOM 2575 N N . ASP A 1 320 ? 61.469 -23.438 -31.25 1 25.12 320 ASP A N 1
ATOM 2576 C CA . ASP A 1 320 ? 62.875 -23.297 -31.719 1 25.12 320 ASP A CA 1
ATOM 2577 C C . ASP A 1 320 ? 63.562 -22.141 -31 1 25.12 320 ASP A C 1
ATOM 2579 O O . ASP A 1 320 ? 64.625 -21.688 -31.422 1 25.12 320 ASP A O 1
ATOM 2583 N N . PHE A 1 321 ? 63.281 -21.859 -29.75 1 22.97 321 PHE A N 1
ATOM 2584 C CA . PHE A 1 321 ? 64.438 -21.172 -29.234 1 22.97 321 PHE A CA 1
ATOM 2585 C C . PHE A 1 321 ? 65.625 -22.125 -29.062 1 22.97 321 PHE A C 1
ATOM 2587 O O . PHE A 1 321 ? 65.438 -23.328 -28.844 1 22.97 321 PHE A O 1
ATOM 2594 N N . MET B 1 1 ? -2.867 -32.688 10.688 1 27.95 1 MET B N 1
ATOM 2595 C CA . MET B 1 1 ? -4.305 -32.438 10.664 1 27.95 1 MET B CA 1
ATOM 2596 C C . MET B 1 1 ? -4.602 -30.938 10.797 1 27.95 1 MET B C 1
ATOM 2598 O O . MET B 1 1 ? -4.191 -30.297 11.766 1 27.95 1 MET B O 1
ATOM 2602 N N . PHE B 1 2 ? -4.465 -30.188 9.758 1 39.94 2 PHE B N 1
ATOM 2603 C CA . PHE B 1 2 ? -4.75 -28.75 9.719 1 39.94 2 PHE B CA 1
ATOM 2604 C C . PHE B 1 2 ? -6.082 -28.453 10.398 1 39.94 2 PHE B C 1
ATOM 2606 O O . PHE B 1 2 ? -7.129 -28.438 9.742 1 39.94 2 PHE B O 1
ATOM 2613 N N . GLY B 1 3 ? -6.34 -28.969 11.445 1 36.72 3 GLY B N 1
ATOM 2614 C CA . GLY B 1 3 ? -7.578 -28.984 12.211 1 36.72 3 GLY B CA 1
ATOM 2615 C C . GLY B 1 3 ? -8.156 -27.594 12.445 1 36.72 3 GLY B C 1
ATOM 2616 O O . GLY B 1 3 ? -9.289 -27.453 12.898 1 36.72 3 GLY B O 1
ATOM 2617 N N . ASN B 1 4 ? -7.469 -26.516 12.953 1 46.09 4 ASN B N 1
ATOM 2618 C CA . ASN B 1 4 ? -8.172 -25.312 13.375 1 46.09 4 ASN B CA 1
ATOM 2619 C C . ASN B 1 4 ? -8.852 -24.625 12.195 1 46.09 4 ASN B C 1
ATOM 2621 O O . ASN B 1 4 ? -8.344 -24.656 11.07 1 46.09 4 ASN B O 1
ATOM 2625 N N . ASN B 1 5 ? -10.328 -24.344 12.219 1 64.56 5 ASN B N 1
ATOM 2626 C CA . ASN B 1 5 ? -11.438 -23.75 11.492 1 64.56 5 ASN B CA 1
ATOM 2627 C C . ASN B 1 5 ? -11.016 -22.484 10.766 1 64.56 5 ASN B C 1
ATOM 2629 O O . ASN B 1 5 ? -11.859 -21.672 10.367 1 64.56 5 ASN B O 1
ATOM 2633 N N . HIS B 1 6 ? -9.719 -22.312 10.57 1 87.06 6 HIS B N 1
ATOM 2634 C CA . HIS B 1 6 ? -9.289 -21.078 9.922 1 87.06 6 HIS B CA 1
ATOM 2635 C C . HIS B 1 6 ? -9.203 -21.25 8.414 1 87.06 6 HIS B C 1
ATOM 2637 O O . HIS B 1 6 ? -8.422 -22.062 7.914 1 87.06 6 HIS B O 1
ATOM 2643 N N . VAL B 1 7 ? -10.133 -20.734 7.691 1 94.31 7 VAL B N 1
ATOM 2644 C CA . VAL B 1 7 ? -10.203 -20.766 6.234 1 94.31 7 VAL B CA 1
ATOM 2645 C C . VAL B 1 7 ? -9.734 -19.438 5.656 1 94.31 7 VAL B C 1
ATOM 2647 O O . VAL B 1 7 ? -10.172 -18.375 6.102 1 94.31 7 VAL B O 1
ATOM 2650 N N . ILE B 1 8 ? -8.734 -19.516 4.777 1 96.88 8 ILE B N 1
ATOM 2651 C CA . ILE B 1 8 ? -8.289 -18.312 4.082 1 96.88 8 ILE B CA 1
ATOM 2652 C C . ILE B 1 8 ? -9.289 -17.938 2.992 1 96.88 8 ILE B C 1
ATOM 2654 O O . ILE B 1 8 ? -9.68 -18.781 2.184 1 96.88 8 ILE B O 1
ATOM 2658 N N . LYS B 1 9 ? -9.703 -16.703 3.012 1 96.62 9 LYS B N 1
ATOM 2659 C CA . LYS B 1 9 ? -10.75 -16.281 2.086 1 96.62 9 LYS B CA 1
ATOM 2660 C C . LYS B 1 9 ? -10.203 -15.305 1.05 1 96.62 9 LYS B C 1
ATOM 2662 O O . LYS B 1 9 ? -9.367 -14.461 1.368 1 96.62 9 LYS B O 1
ATOM 2667 N N . ALA B 1 10 ? -10.711 -15.438 -0.135 1 98 10 ALA B N 1
ATOM 2668 C CA . ALA B 1 10 ? -10.414 -14.5 -1.215 1 98 10 ALA B CA 1
ATOM 2669 C C . ALA B 1 10 ? -11.336 -13.281 -1.146 1 98 10 ALA B C 1
ATOM 2671 O O . ALA B 1 10 ? -12.523 -13.414 -0.857 1 98 10 ALA B O 1
ATOM 2672 N N . ILE B 1 11 ? -10.727 -12.125 -1.356 1 98.56 11 ILE B N 1
ATOM 2673 C CA . ILE B 1 11 ? -11.555 -10.938 -1.491 1 98.56 11 ILE B CA 1
ATOM 2674 C C . ILE B 1 11 ? -12.461 -11.07 -2.713 1 98.56 11 ILE B C 1
ATOM 2676 O O . ILE B 1 11 ? -12.016 -11.492 -3.781 1 98.56 11 ILE B O 1
ATOM 2680 N N . ASN B 1 12 ? -13.75 -10.797 -2.541 1 97.88 12 ASN B N 1
ATOM 2681 C CA . ASN B 1 12 ? -14.719 -10.844 -3.633 1 97.88 12 ASN B CA 1
ATOM 2682 C C . ASN B 1 12 ? -15.305 -9.469 -3.918 1 97.88 12 ASN B C 1
ATOM 2684 O O . ASN B 1 12 ? -16.234 -9.031 -3.236 1 97.88 12 ASN B O 1
ATOM 2688 N N . TRP B 1 13 ? -14.859 -8.781 -4.945 1 97.25 13 TRP B N 1
ATOM 2689 C CA . TRP B 1 13 ? -15.32 -7.438 -5.293 1 97.25 13 TRP B CA 1
ATOM 2690 C C . TRP B 1 13 ? -16.688 -7.488 -5.973 1 97.25 13 TRP B C 1
ATOM 2692 O O . TRP B 1 13 ? -17.266 -6.445 -6.281 1 97.25 13 TRP B O 1
ATOM 2702 N N . ASN B 1 14 ? -17.188 -8.711 -6.207 1 95.56 14 ASN B N 1
ATOM 2703 C CA . ASN B 1 14 ? -18.531 -8.875 -6.738 1 95.56 14 ASN B CA 1
ATOM 2704 C C . ASN B 1 14 ? -19.547 -9.094 -5.625 1 95.56 14 ASN B C 1
ATOM 2706 O O . ASN B 1 14 ? -20.75 -9.242 -5.887 1 95.56 14 ASN B O 1
ATOM 2710 N N . LYS B 1 15 ? -19.125 -9.172 -4.449 1 96.31 15 LYS B N 1
ATOM 2711 C CA . LYS B 1 15 ? -19.953 -9.227 -3.254 1 96.31 15 LYS B CA 1
ATOM 2712 C C . LYS B 1 15 ? -19.531 -8.164 -2.238 1 96.31 15 LYS B C 1
ATOM 2714 O O . LYS B 1 15 ? -18.766 -8.445 -1.326 1 96.31 15 LYS B O 1
ATOM 2719 N N . ILE B 1 16 ? -20.203 -7.043 -2.34 1 97.31 16 ILE B N 1
ATOM 2720 C CA . ILE B 1 16 ? -19.812 -5.867 -1.565 1 97.31 16 ILE B CA 1
ATOM 2721 C C . ILE B 1 16 ? -20.594 -5.84 -0.248 1 97.31 16 ILE B C 1
ATOM 2723 O O . ILE B 1 16 ? -21.812 -5.965 -0.238 1 97.31 16 ILE B O 1
ATOM 2727 N N . GLU B 1 17 ? -19.875 -5.688 0.838 1 96.88 17 GLU B N 1
ATOM 2728 C CA . GLU B 1 17 ? -20.484 -5.648 2.166 1 96.88 17 GLU B CA 1
ATOM 2729 C C . GLU B 1 17 ? -20.734 -4.211 2.613 1 96.88 17 GLU B C 1
ATOM 2731 O O . GLU B 1 17 ? -21.672 -3.947 3.369 1 96.88 17 GLU B O 1
ATOM 2736 N N . ASP B 1 18 ? -19.906 -3.285 2.262 1 98.19 18 ASP B N 1
ATOM 2737 C CA . ASP B 1 18 ? -19.984 -1.858 2.557 1 98.19 18 ASP B CA 1
ATOM 2738 C C . ASP B 1 18 ? -19.688 -1.024 1.312 1 98.19 18 ASP B C 1
ATOM 2740 O O . ASP B 1 18 ? -18.531 -0.909 0.892 1 98.19 18 ASP B O 1
ATOM 2744 N N . GLU B 1 19 ? -20.688 -0.331 0.789 1 98.19 19 GLU B N 1
ATOM 2745 C CA . GLU B 1 19 ? -20.578 0.417 -0.46 1 98.19 19 GLU B CA 1
ATOM 2746 C C . GLU B 1 19 ? -19.531 1.524 -0.347 1 98.19 19 GLU B C 1
ATOM 2748 O O . GLU B 1 19 ? -18.922 1.91 -1.345 1 98.19 19 GLU B O 1
ATOM 2753 N N . LYS B 1 20 ? -19.266 1.967 0.854 1 98.62 20 LYS B N 1
ATOM 2754 C CA . LYS B 1 20 ? -18.281 3.025 1.049 1 98.62 20 LYS B CA 1
ATOM 2755 C C . LYS B 1 20 ? -16.875 2.535 0.712 1 98.62 20 LYS B C 1
ATOM 2757 O O . LYS B 1 20 ? -16.031 3.309 0.249 1 98.62 20 LYS B O 1
ATOM 2762 N N . ASP B 1 21 ? -16.609 1.208 0.93 1 98.75 21 ASP B N 1
ATOM 2763 C CA . ASP B 1 21 ? -15.312 0.644 0.574 1 98.75 21 ASP B CA 1
ATOM 2764 C C . ASP B 1 21 ? -15.039 0.808 -0.919 1 98.75 21 ASP B C 1
ATOM 2766 O O . ASP B 1 21 ? -13.938 1.207 -1.311 1 98.75 21 ASP B O 1
ATOM 2770 N N . VAL B 1 22 ? -16.031 0.535 -1.729 1 98.06 22 VAL B N 1
ATOM 2771 C CA . VAL B 1 22 ? -15.883 0.598 -3.178 1 98.06 22 VAL B CA 1
ATOM 2772 C C . VAL B 1 22 ? -15.742 2.053 -3.621 1 98.06 22 VAL B C 1
ATOM 2774 O O . VAL B 1 22 ? -14.906 2.373 -4.465 1 98.06 22 VAL B O 1
ATOM 2777 N N . GLU B 1 23 ? -16.562 2.902 -3.057 1 98.38 23 GLU B N 1
ATOM 2778 C CA . GLU B 1 23 ? -16.5 4.324 -3.381 1 98.38 23 GLU B CA 1
ATOM 2779 C C . GLU B 1 23 ? -15.117 4.902 -3.105 1 98.38 23 GLU B C 1
ATOM 2781 O O . GLU B 1 23 ? -14.547 5.598 -3.951 1 98.38 23 GLU B O 1
ATOM 2786 N N . VAL B 1 24 ? -14.625 4.574 -1.961 1 98.62 24 VAL B N 1
ATOM 2787 C CA . VAL B 1 24 ? -13.344 5.121 -1.544 1 98.62 24 VAL B CA 1
ATOM 2788 C C . VAL B 1 24 ? -12.219 4.492 -2.369 1 98.62 24 VAL B C 1
ATOM 2790 O O . VAL B 1 24 ? -11.305 5.188 -2.811 1 98.62 24 VAL B O 1
ATOM 2793 N N . TRP B 1 25 ? -12.266 3.152 -2.588 1 98.56 25 TRP B N 1
ATOM 2794 C CA . TRP B 1 25 ? -11.289 2.496 -3.457 1 98.56 25 TRP B CA 1
ATOM 2795 C C . TRP B 1 25 ? -11.219 3.189 -4.812 1 98.56 25 TRP B C 1
ATOM 2797 O O . TRP B 1 25 ? -10.133 3.516 -5.293 1 98.56 25 TRP B O 1
ATOM 2807 N N . ASP B 1 26 ? -12.375 3.436 -5.41 1 97.44 26 ASP B N 1
ATOM 2808 C CA . ASP B 1 26 ? -12.438 4.039 -6.738 1 97.44 26 ASP B CA 1
ATOM 2809 C C . ASP B 1 26 ? -11.883 5.461 -6.723 1 97.44 26 ASP B C 1
ATOM 2811 O O . ASP B 1 26 ? -11.164 5.863 -7.641 1 97.44 26 ASP B O 1
ATOM 2815 N N . ARG B 1 27 ? -12.18 6.184 -5.668 1 97.56 27 ARG B N 1
ATOM 2816 C CA . ARG B 1 27 ? -11.68 7.551 -5.551 1 97.56 27 ARG B CA 1
ATOM 2817 C C . ARG B 1 27 ? -10.156 7.566 -5.406 1 97.56 27 ARG B C 1
ATOM 2819 O O . ARG B 1 27 ? -9.477 8.328 -6.09 1 97.56 27 ARG B O 1
ATOM 2826 N N . LEU B 1 28 ? -9.648 6.703 -4.543 1 97.88 28 LEU B N 1
ATOM 2827 C CA . LEU B 1 28 ? -8.211 6.66 -4.277 1 97.88 28 LEU B CA 1
ATOM 2828 C C . LEU B 1 28 ? -7.441 6.195 -5.508 1 97.88 28 LEU B C 1
ATOM 2830 O O . LEU B 1 28 ? -6.414 6.777 -5.855 1 97.88 28 LEU B O 1
ATOM 2834 N N . THR B 1 29 ? -7.898 5.18 -6.176 1 97.19 29 THR B N 1
ATOM 2835 C CA . THR B 1 29 ? -7.168 4.613 -7.309 1 97.19 29 THR B CA 1
ATOM 2836 C C . THR B 1 29 ? -7.348 5.48 -8.555 1 97.19 29 THR B C 1
ATOM 2838 O O . THR B 1 29 ? -6.43 5.602 -9.367 1 97.19 29 THR B O 1
ATOM 2841 N N . GLY B 1 30 ? -8.508 6.137 -8.68 1 93.75 30 GLY B N 1
ATOM 2842 C CA . GLY B 1 30 ? -8.758 7.035 -9.797 1 93.75 30 GLY B CA 1
ATOM 2843 C C . GLY B 1 30 ? -7.926 8.305 -9.734 1 93.75 30 GLY B C 1
ATOM 2844 O O . GLY B 1 30 ? -7.633 8.906 -10.773 1 93.75 30 GLY B O 1
ATOM 2845 N N . ASN B 1 31 ? -7.52 8.641 -8.555 1 90.31 31 ASN B N 1
ATOM 2846 C CA . ASN B 1 31 ? -6.766 9.867 -8.312 1 90.31 31 ASN B CA 1
ATOM 2847 C C . ASN B 1 31 ? -5.27 9.586 -8.195 1 90.31 31 ASN B C 1
ATOM 2849 O O . ASN B 1 31 ? -4.527 10.391 -7.625 1 90.31 31 ASN B O 1
ATOM 2853 N N . PHE B 1 32 ? -4.828 8.477 -8.711 1 94.38 32 PHE B N 1
ATOM 2854 C CA . PHE B 1 32 ? -3.424 8.117 -8.547 1 94.38 32 PHE B CA 1
ATOM 2855 C C . PHE B 1 32 ? -2.52 9.148 -9.211 1 94.38 32 PHE B C 1
ATOM 2857 O O . PHE B 1 32 ? -2.82 9.641 -10.305 1 94.38 32 PHE B O 1
ATOM 2864 N N . TRP B 1 33 ? -1.438 9.516 -8.555 1 96.12 33 TRP B N 1
ATOM 2865 C CA . TRP B 1 33 ? -0.454 10.469 -9.055 1 96.12 33 TRP B CA 1
ATOM 2866 C C . TRP B 1 33 ? 0.933 10.156 -8.5 1 96.12 33 TRP B C 1
ATOM 2868 O O . TRP B 1 33 ? 1.067 9.43 -7.512 1 96.12 33 TRP B O 1
ATOM 2878 N N . LEU B 1 34 ? 1.972 10.586 -9.211 1 96.94 34 LEU B N 1
ATOM 2879 C CA . LEU B 1 34 ? 3.365 10.547 -8.781 1 96.94 34 LEU B CA 1
ATOM 2880 C C . LEU B 1 34 ? 4 11.93 -8.859 1 96.94 34 LEU B C 1
ATOM 2882 O O . LEU B 1 34 ? 3.594 12.758 -9.68 1 96.94 34 LEU B O 1
ATOM 2886 N N . PRO B 1 35 ? 4.934 12.195 -8.008 1 96.62 35 PRO B N 1
ATOM 2887 C CA . PRO B 1 35 ? 5.488 13.547 -7.934 1 96.62 35 PRO B CA 1
ATOM 2888 C C . PRO B 1 35 ? 6.254 13.938 -9.195 1 96.62 35 PRO B C 1
ATOM 2890 O O . PRO B 1 35 ? 6.418 15.133 -9.477 1 96.62 35 PRO B O 1
ATOM 2893 N N . GLU B 1 36 ? 6.641 13.016 -10.031 1 93.31 36 GLU B N 1
ATOM 2894 C CA . GLU B 1 36 ? 7.484 13.281 -11.188 1 93.31 36 GLU B CA 1
ATOM 2895 C C . GLU B 1 36 ? 6.73 14.086 -12.25 1 93.31 36 GLU B C 1
ATOM 2897 O O . GLU B 1 36 ? 7.344 14.703 -13.117 1 93.31 36 GLU B O 1
ATOM 2902 N N . LYS B 1 37 ? 5.516 14.102 -12.125 1 91.31 37 LYS B N 1
ATOM 2903 C CA . LYS B 1 37 ? 4.703 14.789 -13.125 1 91.31 37 LYS B CA 1
ATOM 2904 C C . LYS B 1 37 ? 4.555 16.266 -12.797 1 91.31 37 LYS B C 1
ATOM 2906 O O . LYS B 1 37 ? 4.051 17.047 -13.609 1 91.31 37 LYS B O 1
ATOM 2911 N N . VAL B 1 38 ? 4.965 16.75 -11.578 1 96.44 38 VAL B N 1
ATOM 2912 C CA . VAL B 1 38 ? 4.871 18.156 -11.164 1 96.44 38 VAL B CA 1
ATOM 2913 C C . VAL B 1 38 ? 6.207 18.844 -11.391 1 96.44 38 VAL B C 1
ATOM 2915 O O . VAL B 1 38 ? 7.242 18.422 -10.875 1 96.44 38 VAL B O 1
ATOM 2918 N N . PRO B 1 39 ? 6.238 19.922 -12.172 1 97.56 39 PRO B N 1
ATOM 2919 C CA . PRO B 1 39 ? 7.496 20.594 -12.484 1 97.56 39 PRO B CA 1
ATOM 2920 C C . PRO B 1 39 ? 7.957 21.531 -11.367 1 97.56 39 PRO B C 1
ATOM 2922 O O . PRO B 1 39 ? 7.957 22.75 -11.531 1 97.56 39 PRO B O 1
ATOM 2925 N N . ILE B 1 40 ? 8.539 21.047 -10.375 1 97.94 40 ILE B N 1
ATOM 2926 C CA . ILE B 1 40 ? 8.969 21.797 -9.188 1 97.94 40 ILE B CA 1
ATOM 2927 C C . ILE B 1 40 ? 10.094 22.766 -9.57 1 97.94 40 ILE B C 1
ATOM 2929 O O . ILE B 1 40 ? 10.258 23.812 -8.945 1 97.94 40 ILE B O 1
ATOM 2933 N N . SER B 1 41 ? 10.82 22.438 -10.609 1 97.69 41 SER B N 1
ATOM 2934 C CA . SER B 1 41 ? 11.945 23.25 -11.039 1 97.69 41 SER B CA 1
ATOM 2935 C C . SER B 1 41 ? 11.5 24.656 -11.406 1 97.69 41 SER B C 1
ATOM 2937 O O . SER B 1 41 ? 12.273 25.609 -11.312 1 97.69 41 SER B O 1
ATOM 2939 N N . ASN B 1 42 ? 10.305 24.828 -11.75 1 98.25 42 ASN B N 1
ATOM 2940 C CA . ASN B 1 42 ? 9.758 26.141 -12.086 1 98.25 42 ASN B CA 1
ATOM 2941 C C . ASN B 1 42 ? 9.688 27.047 -10.867 1 98.25 42 ASN B C 1
ATOM 2943 O O . ASN B 1 42 ? 9.5 28.25 -11 1 98.25 42 ASN B O 1
ATOM 2947 N N . ASP B 1 43 ? 9.922 26.531 -9.664 1 98.5 43 ASP B N 1
ATOM 2948 C CA . ASP B 1 43 ? 9.828 27.312 -8.43 1 98.5 43 ASP B CA 1
ATOM 2949 C C . ASP B 1 43 ? 11.195 27.859 -8.023 1 98.5 43 ASP B C 1
ATOM 2951 O O . ASP B 1 43 ? 11.305 28.625 -7.062 1 98.5 43 ASP B O 1
ATOM 2955 N N . ILE B 1 44 ? 12.234 27.531 -8.75 1 98.38 44 ILE B N 1
ATOM 2956 C CA . ILE B 1 44 ? 13.594 27.906 -8.367 1 98.38 44 ILE B CA 1
ATOM 2957 C C . ILE B 1 44 ? 13.719 29.422 -8.289 1 98.38 44 ILE B C 1
ATOM 2959 O O . ILE B 1 44 ? 14.227 29.953 -7.293 1 98.38 44 ILE B O 1
ATOM 2963 N N . PRO B 1 45 ? 13.227 30.156 -9.312 1 98.25 45 PRO B N 1
ATOM 2964 C CA . PRO B 1 45 ? 13.328 31.625 -9.195 1 98.25 45 PRO B CA 1
ATOM 2965 C C . PRO B 1 45 ? 12.594 32.156 -7.973 1 98.25 45 PRO B C 1
ATOM 2967 O O . PRO B 1 45 ? 13.117 33.031 -7.27 1 98.25 45 PRO B O 1
ATOM 2970 N N . SER B 1 46 ? 11.453 31.656 -7.738 1 98.12 46 SER B N 1
ATOM 2971 C CA . SER B 1 46 ? 10.68 32.062 -6.574 1 98.12 46 SER B CA 1
ATOM 2972 C C . SER B 1 46 ? 11.398 31.703 -5.277 1 98.12 46 SER B C 1
ATOM 2974 O O . SER B 1 46 ? 11.445 32.531 -4.348 1 98.12 46 SER B O 1
ATOM 2976 N N . TRP B 1 47 ? 11.992 30.562 -5.168 1 98.5 47 TRP B N 1
ATOM 2977 C CA . TRP B 1 47 ? 12.727 30.078 -3.998 1 98.5 47 TRP B CA 1
ATOM 2978 C C . TRP B 1 47 ? 13.891 31.016 -3.668 1 98.5 47 TRP B C 1
ATOM 2980 O O . TRP B 1 47 ? 14.133 31.312 -2.498 1 98.5 47 TRP B O 1
ATOM 2990 N N . LYS B 1 48 ? 14.477 31.531 -4.641 1 97.81 48 LYS B N 1
ATOM 2991 C CA . LYS B 1 48 ? 15.641 32.406 -4.473 1 97.81 48 LYS B CA 1
ATOM 2992 C C . LYS B 1 48 ? 15.258 33.75 -3.859 1 97.81 48 LYS B C 1
ATOM 2994 O O . LYS B 1 48 ? 16.109 34.438 -3.311 1 97.81 48 LYS B O 1
ATOM 2999 N N . THR B 1 49 ? 14 34.062 -3.943 1 98.19 49 THR B N 1
ATOM 3000 C CA . THR B 1 49 ? 13.555 35.344 -3.43 1 98.19 49 THR B CA 1
ATOM 3001 C C . THR B 1 49 ? 13.227 35.25 -1.943 1 98.19 49 THR B C 1
ATOM 3003 O O . THR B 1 49 ? 13.07 36.281 -1.272 1 98.19 49 THR B O 1
ATOM 3006 N N . LEU B 1 50 ? 13.172 34.062 -1.388 1 98.31 50 LEU B N 1
ATOM 3007 C CA . LEU B 1 50 ? 12.773 33.875 0.003 1 98.31 50 LEU B CA 1
ATOM 3008 C C . LEU B 1 50 ? 13.906 34.281 0.95 1 98.31 50 LEU B C 1
ATOM 3010 O O . LEU B 1 50 ? 15.078 34.094 0.625 1 98.31 50 LEU B O 1
ATOM 3014 N N . THR B 1 51 ? 13.492 34.781 2.088 1 98.12 51 THR B N 1
ATOM 3015 C CA . THR B 1 51 ? 14.469 35.062 3.141 1 98.12 51 THR B CA 1
ATOM 3016 C C . THR B 1 51 ? 14.938 33.781 3.793 1 98.12 51 THR B C 1
ATOM 3018 O O . THR B 1 51 ? 14.32 32.719 3.602 1 98.12 51 THR B O 1
ATOM 3021 N N . ASP B 1 52 ? 16 33.844 4.594 1 97.69 52 ASP B N 1
ATOM 3022 C CA . ASP B 1 52 ? 16.531 32.656 5.273 1 97.69 52 ASP B CA 1
ATOM 3023 C C . ASP B 1 52 ? 15.5 32.062 6.227 1 97.69 52 ASP B C 1
ATOM 3025 O O . ASP B 1 52 ? 15.367 30.844 6.32 1 97.69 52 ASP B O 1
ATOM 3029 N N . ASP B 1 53 ? 14.766 32.906 6.91 1 98.31 53 ASP B N 1
ATOM 3030 C CA . ASP B 1 53 ? 13.734 32.438 7.832 1 98.31 53 ASP B CA 1
ATOM 3031 C C . ASP B 1 53 ? 12.617 31.734 7.086 1 98.31 53 ASP B C 1
ATOM 3033 O O . ASP B 1 53 ? 12.102 30.719 7.555 1 98.31 53 ASP B O 1
ATOM 3037 N N . GLU B 1 54 ? 12.25 32.25 5.934 1 98.56 54 GLU B N 1
ATOM 3038 C CA . GLU B 1 54 ? 11.219 31.656 5.105 1 98.56 54 GLU B CA 1
ATOM 3039 C C . GLU B 1 54 ? 11.648 30.281 4.605 1 98.56 54 GLU B C 1
ATOM 3041 O O . GLU B 1 54 ? 10.875 29.328 4.648 1 98.56 54 GLU B O 1
ATOM 3046 N N . LYS B 1 55 ? 12.875 30.219 4.16 1 98.5 55 LYS B N 1
ATOM 3047 C CA . LYS B 1 55 ? 13.414 28.953 3.676 1 98.5 55 LYS B CA 1
ATOM 3048 C C . LYS B 1 55 ? 13.484 27.922 4.797 1 98.5 55 LYS B C 1
ATOM 3050 O O . LYS B 1 55 ? 13.07 26.781 4.617 1 98.5 55 LYS B O 1
ATOM 3055 N N . THR B 1 56 ? 13.945 28.344 5.918 1 98.25 56 THR B N 1
ATOM 3056 C CA . THR B 1 56 ? 14.078 27.453 7.059 1 98.25 56 THR B CA 1
ATOM 3057 C C . THR B 1 56 ? 12.719 26.891 7.473 1 98.25 56 THR B C 1
ATOM 3059 O O . THR B 1 56 ? 12.562 25.688 7.668 1 98.25 56 THR B O 1
ATOM 3062 N N . MET B 1 57 ? 11.75 27.781 7.594 1 98.62 57 MET B N 1
ATOM 3063 C CA . MET B 1 57 ? 10.398 27.359 7.941 1 98.62 57 MET B CA 1
ATOM 3064 C C . MET B 1 57 ? 9.867 26.344 6.926 1 98.62 57 MET B C 1
ATOM 3066 O O . MET B 1 57 ? 9.344 25.297 7.305 1 98.62 57 MET B O 1
ATOM 3070 N N . THR B 1 58 ? 10.062 26.609 5.672 1 98.69 58 THR B N 1
ATOM 3071 C CA . THR B 1 58 ? 9.555 25.766 4.605 1 98.69 58 THR B CA 1
ATOM 3072 C C . THR B 1 58 ? 10.219 24.391 4.652 1 98.69 58 THR B C 1
ATOM 3074 O O . THR B 1 58 ? 9.539 23.359 4.582 1 98.69 58 THR B O 1
ATOM 3077 N N . ASN B 1 59 ? 11.523 24.422 4.855 1 98.31 59 ASN B N 1
ATOM 3078 C CA . ASN B 1 59 ? 12.273 23.172 4.934 1 98.31 59 ASN B CA 1
ATOM 3079 C C . ASN B 1 59 ? 11.82 22.312 6.109 1 98.31 59 ASN B C 1
ATOM 3081 O O . ASN B 1 59 ? 11.625 21.109 5.965 1 98.31 59 ASN B O 1
ATOM 3085 N N . ARG B 1 60 ? 11.625 22.953 7.23 1 98.56 60 ARG B N 1
ATOM 3086 C CA . ARG B 1 60 ? 11.242 22.234 8.445 1 98.56 60 ARG B CA 1
ATOM 3087 C C . ARG B 1 60 ? 9.82 21.703 8.328 1 98.56 60 ARG B C 1
ATOM 3089 O O . ARG B 1 60 ? 9.539 20.578 8.781 1 98.56 60 ARG B O 1
ATOM 3096 N N . VAL B 1 61 ? 8.984 22.406 7.68 1 98.75 61 VAL B N 1
ATOM 3097 C CA . VAL B 1 61 ? 7.617 21.969 7.438 1 98.75 61 VAL B CA 1
ATOM 3098 C C . VAL B 1 61 ? 7.625 20.688 6.605 1 98.75 61 VAL B C 1
ATOM 3100 O O . VAL B 1 61 ? 7.004 19.688 6.984 1 98.75 61 VAL B O 1
ATOM 3103 N N . PHE B 1 62 ? 8.383 20.703 5.516 1 98.69 62 PHE B N 1
ATOM 3104 C CA . PHE B 1 62 ? 8.352 19.547 4.609 1 98.69 62 PHE B CA 1
ATOM 3105 C C . PHE B 1 62 ? 9.039 18.344 5.238 1 98.69 62 PHE B C 1
ATOM 3107 O O . PHE B 1 62 ? 8.641 17.203 5.004 1 98.69 62 PHE B O 1
ATOM 3114 N N . THR B 1 63 ? 10.016 18.594 6.047 1 98.62 63 THR B N 1
ATOM 3115 C CA . THR B 1 63 ? 10.664 17.469 6.719 1 98.62 63 THR B CA 1
ATOM 3116 C C . THR B 1 63 ? 9.75 16.875 7.789 1 98.62 63 THR B C 1
ATOM 3118 O O . THR B 1 63 ? 9.703 15.656 7.969 1 98.62 63 THR B O 1
ATOM 3121 N N . GLY B 1 64 ? 9.047 17.75 8.523 1 98.81 64 GLY B N 1
ATOM 3122 C CA . GLY B 1 64 ? 8.062 17.266 9.484 1 98.81 64 GLY B CA 1
ATOM 3123 C C . GLY B 1 64 ? 6.949 16.469 8.836 1 98.81 64 GLY B C 1
ATOM 3124 O O . GLY B 1 64 ? 6.551 15.414 9.352 1 98.81 64 GLY B O 1
ATOM 3125 N N . LEU B 1 65 ? 6.473 16.969 7.691 1 98.88 65 LEU B N 1
ATOM 3126 C CA . LEU B 1 65 ? 5.445 16.25 6.941 1 98.88 65 LEU B CA 1
ATOM 3127 C C . LEU B 1 65 ? 5.969 14.898 6.465 1 98.88 65 LEU B C 1
ATOM 3129 O O . LEU B 1 65 ? 5.246 13.898 6.504 1 98.88 65 LEU B O 1
ATOM 3133 N N . THR B 1 66 ? 7.238 14.852 6.02 1 98.81 66 THR B N 1
ATOM 3134 C CA . THR B 1 66 ? 7.859 13.594 5.613 1 98.81 66 THR B CA 1
ATOM 3135 C C . THR B 1 66 ? 7.84 12.578 6.754 1 98.81 66 THR B C 1
ATOM 3137 O O . THR B 1 66 ? 7.496 11.414 6.551 1 98.81 66 THR B O 1
ATOM 3140 N N . LEU B 1 67 ? 8.195 13.047 7.93 1 98.81 67 LEU B N 1
ATOM 3141 C CA . LEU B 1 67 ? 8.258 12.188 9.102 1 98.81 67 LEU B CA 1
ATOM 3142 C C . LEU B 1 67 ? 6.887 11.586 9.406 1 98.81 67 LEU B C 1
ATOM 3144 O O . LEU B 1 67 ? 6.762 10.375 9.609 1 98.81 67 LEU B O 1
ATOM 3148 N N . LEU B 1 68 ? 5.867 12.398 9.383 1 98.81 68 LEU B N 1
ATOM 3149 C CA . LEU B 1 68 ? 4.52 11.953 9.719 1 98.81 68 LEU B CA 1
ATOM 3150 C C . LEU B 1 68 ? 3.986 11 8.656 1 98.81 68 LEU B C 1
ATOM 3152 O O . LEU B 1 68 ? 3.359 9.984 8.977 1 98.81 68 LEU B O 1
ATOM 3156 N N . ASP B 1 69 ? 4.258 11.305 7.359 1 98.88 69 ASP B N 1
ATOM 3157 C CA . ASP B 1 69 ? 3.822 10.414 6.285 1 98.88 69 ASP B CA 1
ATOM 3158 C C . ASP B 1 69 ? 4.555 9.07 6.352 1 98.88 69 ASP B C 1
ATOM 3160 O O . ASP B 1 69 ? 3.984 8.031 6.016 1 98.88 69 ASP B O 1
ATOM 3164 N N . THR B 1 70 ? 5.824 9.141 6.707 1 98.69 70 THR B N 1
ATOM 3165 C CA . THR B 1 70 ? 6.578 7.906 6.883 1 98.69 70 THR B CA 1
ATOM 3166 C C . THR B 1 70 ? 5.934 7.023 7.949 1 98.69 70 THR B C 1
ATOM 3168 O O . THR B 1 70 ? 5.672 5.844 7.707 1 98.69 70 THR B O 1
ATOM 3171 N N . LEU B 1 71 ? 5.613 7.625 9.078 1 98.56 71 LEU B N 1
ATOM 3172 C CA . LEU B 1 71 ? 4.988 6.91 10.188 1 98.56 71 LEU B CA 1
ATOM 3173 C C . LEU B 1 71 ? 3.623 6.363 9.781 1 98.56 71 LEU B C 1
ATOM 3175 O O . LEU B 1 71 ? 3.309 5.203 10.047 1 98.56 71 LEU B O 1
ATOM 3179 N N . GLN B 1 72 ? 2.842 7.223 9.125 1 98.75 72 GLN B N 1
ATOM 3180 C CA . GLN B 1 72 ? 1.495 6.816 8.734 1 98.75 72 GLN B CA 1
ATOM 3181 C C . GLN B 1 72 ? 1.537 5.68 7.719 1 98.75 72 GLN B C 1
ATOM 3183 O O . GLN B 1 72 ? 0.714 4.766 7.766 1 98.75 72 GLN B O 1
ATOM 3188 N N . GLY B 1 73 ? 2.455 5.707 6.785 1 98.56 73 GLY B N 1
ATOM 3189 C CA . GLY B 1 73 ? 2.506 4.738 5.699 1 98.56 73 GLY B CA 1
ATOM 3190 C C . GLY B 1 73 ? 3.006 3.377 6.141 1 98.56 73 GLY B C 1
ATOM 3191 O O . GLY B 1 73 ? 2.459 2.35 5.734 1 98.56 73 GLY B O 1
ATOM 3192 N N . THR B 1 74 ? 4.004 3.34 7.031 1 98.06 74 THR B N 1
ATOM 3193 C CA . THR B 1 74 ? 4.703 2.084 7.273 1 98.06 74 THR B CA 1
ATOM 3194 C C . THR B 1 74 ? 4.305 1.494 8.625 1 98.06 74 THR B C 1
ATOM 3196 O O . THR B 1 74 ? 4.578 0.325 8.898 1 98.06 74 THR B O 1
ATOM 3199 N N . VAL B 1 75 ? 3.578 2.271 9.422 1 97.94 75 VAL B N 1
ATOM 3200 C CA . VAL B 1 75 ? 3.129 1.768 10.719 1 97.94 75 VAL B CA 1
ATOM 3201 C C . VAL B 1 75 ? 1.623 1.974 10.859 1 97.94 75 VAL B C 1
ATOM 3203 O O . VAL B 1 75 ? 0.875 1.013 11.055 1 97.94 75 VAL B O 1
ATOM 3206 N N . GLY B 1 76 ? 1.173 3.209 10.648 1 98.44 76 GLY B N 1
ATOM 3207 C CA . GLY B 1 76 ? -0.201 3.592 10.938 1 98.44 76 GLY B CA 1
ATOM 3208 C C . GLY B 1 76 ? -1.214 2.865 10.07 1 98.44 76 GLY B C 1
ATOM 3209 O O . GLY B 1 76 ? -1.966 2.021 10.562 1 98.44 76 GLY B O 1
ATOM 3210 N N . ALA B 1 77 ? -1.154 3.16 8.773 1 98.5 77 ALA B N 1
ATOM 3211 C CA . ALA B 1 77 ? -2.117 2.57 7.848 1 98.5 77 ALA B CA 1
ATOM 3212 C C . ALA B 1 77 ? -2.045 1.046 7.875 1 98.5 77 ALA B C 1
ATOM 3214 O O . ALA B 1 77 ? -3.072 0.367 7.836 1 98.5 77 ALA B O 1
ATOM 3215 N N . VAL B 1 78 ? -0.877 0.554 8.062 1 97.69 78 VAL B N 1
ATOM 3216 C CA . VAL B 1 78 ? -0.636 -0.884 8.094 1 97.69 78 VAL B CA 1
ATOM 3217 C C . VAL B 1 78 ? -1.269 -1.485 9.352 1 97.69 78 VAL B C 1
ATOM 3219 O O . VAL B 1 78 ? -1.81 -2.594 9.305 1 97.69 78 VAL B O 1
ATOM 3222 N N . SER B 1 79 ? -1.27 -0.803 10.422 1 97.94 79 SER B N 1
ATOM 3223 C CA . SER B 1 79 ? -1.773 -1.304 11.695 1 97.94 79 SER B CA 1
ATOM 3224 C C . SER B 1 79 ? -3.297 -1.369 11.703 1 97.94 79 SER B C 1
ATOM 3226 O O . SER B 1 79 ? -3.893 -2.016 12.562 1 97.94 79 SER B O 1
ATOM 3228 N N . LEU B 1 80 ? -3.908 -0.722 10.734 1 98.62 80 LEU B N 1
ATOM 3229 C CA . LEU B 1 80 ? -5.363 -0.71 10.656 1 98.62 80 LEU B CA 1
ATOM 3230 C C . LEU B 1 80 ? -5.883 -1.965 9.961 1 98.62 80 LEU B C 1
ATOM 3232 O O . LEU B 1 80 ? -7.059 -2.311 10.086 1 98.62 80 LEU B O 1
ATOM 3236 N N . ILE B 1 81 ? -5.062 -2.666 9.219 1 98.5 81 ILE B N 1
ATOM 3237 C CA . ILE B 1 81 ? -5.469 -3.725 8.305 1 98.5 81 ILE B CA 1
ATOM 3238 C C . ILE B 1 81 ? -6.008 -4.914 9.102 1 98.5 81 ILE B C 1
ATOM 3240 O O . ILE B 1 81 ? -7.094 -5.422 8.812 1 98.5 81 ILE B O 1
ATOM 3244 N N . PRO B 1 82 ? -5.387 -5.336 10.219 1 96.75 82 PRO B N 1
ATOM 3245 C CA . PRO B 1 82 ? -5.879 -6.52 10.93 1 96.75 82 PRO B CA 1
ATOM 3246 C C . PRO B 1 82 ? -7.25 -6.297 11.562 1 96.75 82 PRO B C 1
ATOM 3248 O O . PRO B 1 82 ? -7.984 -7.262 11.805 1 96.75 82 PRO B O 1
ATOM 3251 N N . ASP B 1 83 ? -7.613 -5.004 11.727 1 96.38 83 ASP B N 1
ATOM 3252 C CA . ASP B 1 83 ? -8.867 -4.711 12.414 1 96.38 83 ASP B CA 1
ATOM 3253 C C . ASP B 1 83 ? -9.961 -4.32 11.422 1 96.38 83 ASP B C 1
ATOM 3255 O O . ASP B 1 83 ? -11.047 -3.895 11.82 1 96.38 83 ASP B O 1
ATOM 3259 N N . ALA B 1 84 ? -9.68 -4.465 10.156 1 98.25 84 ALA B N 1
ATOM 3260 C CA . ALA B 1 84 ? -10.656 -4.125 9.133 1 98.25 84 ALA B CA 1
ATOM 3261 C C . ALA B 1 84 ? -11.898 -5.004 9.25 1 98.25 84 ALA B C 1
ATOM 3263 O O . ALA B 1 84 ? -11.805 -6.184 9.586 1 98.25 84 ALA B O 1
ATOM 3264 N N . ARG B 1 85 ? -13.047 -4.453 8.93 1 97.75 85 ARG B N 1
ATOM 3265 C CA . ARG B 1 85 ? -14.336 -5.129 9.039 1 97.75 85 ARG B CA 1
ATOM 3266 C C . ARG B 1 85 ? -14.617 -5.98 7.801 1 97.75 85 ARG B C 1
ATOM 3268 O O . ARG B 1 85 ? -15.375 -6.949 7.863 1 97.75 85 ARG B O 1
ATOM 3275 N N . THR B 1 86 ? -14.078 -5.598 6.695 1 98.19 86 THR B N 1
ATOM 3276 C CA . THR B 1 86 ? -14.273 -6.281 5.422 1 98.19 86 THR B CA 1
ATOM 3277 C C . THR B 1 86 ? -12.945 -6.461 4.691 1 98.19 86 THR B C 1
ATOM 3279 O O . THR B 1 86 ? -12.008 -5.688 4.898 1 98.19 86 THR B O 1
ATOM 3282 N N . PRO B 1 87 ? -12.844 -7.473 3.852 1 98.12 87 PRO B N 1
ATOM 3283 C CA . PRO B 1 87 ? -11.648 -7.578 3.018 1 98.12 87 PRO B CA 1
ATOM 3284 C C . PRO B 1 87 ? -11.43 -6.352 2.135 1 98.12 87 PRO B C 1
ATOM 3286 O O . PRO B 1 87 ? -10.281 -5.996 1.839 1 98.12 87 PRO B O 1
ATOM 3289 N N . HIS B 1 88 ? -12.531 -5.691 1.744 1 98.81 88 HIS B N 1
ATOM 3290 C CA . HIS B 1 88 ? -12.438 -4.488 0.927 1 98.81 88 HIS B CA 1
ATOM 3291 C C . HIS B 1 88 ? -11.781 -3.346 1.698 1 98.81 88 HIS B C 1
ATOM 3293 O O . HIS B 1 88 ? -10.992 -2.586 1.138 1 98.81 88 HIS B O 1
ATOM 3299 N N . GLU B 1 89 ? -12.102 -3.262 3.016 1 98.88 89 GLU B N 1
ATOM 3300 C CA . GLU B 1 89 ? -11.453 -2.277 3.877 1 98.88 89 GLU B CA 1
ATOM 3301 C C . GLU B 1 89 ? -9.953 -2.535 3.971 1 98.88 89 GLU B C 1
ATOM 3303 O O . GLU B 1 89 ? -9.148 -1.598 3.957 1 98.88 89 GLU B O 1
ATOM 3308 N N . GLU B 1 90 ? -9.594 -3.814 4.043 1 98.88 90 GLU B N 1
ATOM 3309 C CA . GLU B 1 90 ? -8.172 -4.164 4.051 1 98.88 90 GLU B CA 1
ATOM 3310 C C . GLU B 1 90 ? -7.469 -3.662 2.795 1 98.88 90 GLU B C 1
ATOM 3312 O O . GLU B 1 90 ? -6.383 -3.084 2.873 1 98.88 90 GLU B O 1
ATOM 3317 N N . ALA B 1 91 ? -8.109 -3.879 1.683 1 98.88 91 ALA B N 1
ATOM 3318 C CA . ALA B 1 91 ? -7.539 -3.459 0.405 1 98.88 91 ALA B CA 1
ATOM 3319 C C . ALA B 1 91 ? -7.379 -1.941 0.349 1 98.88 91 ALA B C 1
ATOM 3321 O O . ALA B 1 91 ? -6.355 -1.437 -0.122 1 98.88 91 ALA B O 1
ATOM 3322 N N . VAL B 1 92 ? -8.383 -1.226 0.826 1 98.94 92 VAL B N 1
ATOM 3323 C CA . VAL B 1 92 ? -8.328 0.232 0.834 1 98.94 92 VAL B CA 1
ATOM 3324 C C . VAL B 1 92 ? -7.137 0.7 1.665 1 98.94 92 VAL B C 1
ATOM 3326 O O . VAL B 1 92 ? -6.406 1.606 1.259 1 98.94 92 VAL B O 1
ATOM 3329 N N . TYR B 1 93 ? -6.887 0.048 2.801 1 98.94 93 TYR B N 1
ATOM 3330 C CA . TYR B 1 93 ? -5.793 0.456 3.68 1 98.94 93 TYR B CA 1
ATOM 3331 C C . TYR B 1 93 ? -4.441 0.205 3.023 1 98.94 93 TYR B C 1
ATOM 3333 O O . TYR B 1 93 ? -3.48 0.938 3.268 1 98.94 93 TYR B O 1
ATOM 3341 N N . THR B 1 94 ? -4.328 -0.783 2.127 1 98.88 94 THR B N 1
ATOM 3342 C CA . THR B 1 94 ? -3.072 -0.985 1.414 1 98.88 94 THR B CA 1
ATOM 3343 C C . THR B 1 94 ? -2.791 0.18 0.47 1 98.88 94 THR B C 1
ATOM 3345 O O . THR B 1 94 ? -1.64 0.581 0.295 1 98.88 94 THR B O 1
ATOM 3348 N N . ASN B 1 95 ? -3.859 0.724 -0.155 1 98.88 95 ASN B N 1
ATOM 3349 C CA . ASN B 1 95 ? -3.68 1.915 -0.979 1 98.88 95 ASN B CA 1
ATOM 3350 C C . ASN B 1 95 ? -3.217 3.107 -0.146 1 98.88 95 ASN B C 1
ATOM 3352 O O . ASN B 1 95 ? -2.299 3.826 -0.542 1 98.88 95 ASN B O 1
ATOM 3356 N N . ILE B 1 96 ? -3.867 3.285 0.996 1 98.88 96 ILE B N 1
ATOM 3357 C CA . ILE B 1 96 ? -3.523 4.41 1.855 1 98.88 96 ILE B CA 1
ATOM 3358 C C . ILE B 1 96 ? -2.062 4.305 2.287 1 98.88 96 ILE B C 1
ATOM 3360 O O . ILE B 1 96 ? -1.316 5.285 2.221 1 98.88 96 ILE B O 1
ATOM 3364 N N . ALA B 1 97 ? -1.605 3.129 2.633 1 98.88 97 ALA B N 1
ATOM 3365 C CA . ALA B 1 97 ? -0.219 2.918 3.039 1 98.88 97 ALA B CA 1
ATOM 3366 C C . ALA B 1 97 ? 0.746 3.293 1.917 1 98.88 97 ALA B C 1
ATOM 3368 O O . ALA B 1 97 ? 1.739 3.986 2.15 1 98.88 97 ALA B O 1
ATOM 3369 N N . PHE B 1 98 ? 0.429 2.881 0.727 1 98.88 98 PHE B N 1
ATOM 3370 C CA . PHE B 1 98 ? 1.281 3.16 -0.422 1 98.88 98 PHE B CA 1
ATOM 3371 C C . PHE B 1 98 ? 1.304 4.652 -0.728 1 98.88 98 PHE B C 1
ATOM 3373 O O . PHE B 1 98 ? 2.371 5.23 -0.944 1 98.88 98 PHE B O 1
ATOM 3380 N N . MET B 1 99 ? 0.131 5.254 -0.734 1 98.81 99 MET B N 1
ATOM 3381 C CA . MET B 1 99 ? 0.084 6.668 -1.09 1 98.81 99 MET B CA 1
ATOM 3382 C C . MET B 1 99 ? 0.787 7.516 -0.035 1 98.81 99 MET B C 1
ATOM 3384 O O . MET B 1 99 ? 1.397 8.539 -0.359 1 98.81 99 MET B O 1
ATOM 3388 N N . GLU B 1 100 ? 0.75 7.109 1.248 1 98.81 100 GLU B N 1
ATOM 3389 C CA . GLU B 1 100 ? 1.556 7.801 2.25 1 98.81 100 GLU B CA 1
ATOM 3390 C C . GLU B 1 100 ? 3.039 7.75 1.896 1 98.81 100 GLU B C 1
ATOM 3392 O O . GLU B 1 100 ? 3.773 8.711 2.143 1 98.81 100 GLU B O 1
ATOM 3397 N N . SER B 1 101 ? 3.471 6.645 1.356 1 98.81 101 SER B N 1
ATOM 3398 C CA . SER B 1 101 ? 4.859 6.523 0.919 1 98.81 101 SER B CA 1
ATOM 3399 C C . SER B 1 101 ? 5.141 7.426 -0.278 1 98.81 101 SER B C 1
ATOM 3401 O O . SER B 1 101 ? 6.227 8 -0.386 1 98.81 101 SER B O 1
ATOM 3403 N N . VAL B 1 102 ? 4.18 7.531 -1.161 1 98.69 102 VAL B N 1
ATOM 3404 C CA . VAL B 1 102 ? 4.301 8.445 -2.289 1 98.69 102 VAL B CA 1
ATOM 3405 C C . VAL B 1 102 ? 4.395 9.883 -1.777 1 98.69 102 VAL B C 1
ATOM 3407 O O . VAL B 1 102 ? 5.215 10.672 -2.258 1 98.69 102 VAL B O 1
ATOM 3410 N N . HIS B 1 103 ? 3.537 10.211 -0.752 1 98.75 103 HIS B N 1
ATOM 3411 C CA . HIS B 1 103 ? 3.59 11.539 -0.148 1 98.75 103 HIS B CA 1
ATOM 3412 C C . HIS B 1 103 ? 4.977 11.836 0.41 1 98.75 103 HIS B C 1
ATOM 3414 O O . HIS B 1 103 ? 5.555 12.891 0.122 1 98.75 103 HIS B O 1
ATOM 3420 N N . ALA B 1 104 ? 5.516 10.883 1.133 1 98.62 104 ALA B N 1
ATOM 3421 C CA . ALA B 1 104 ? 6.836 11.055 1.736 1 98.62 104 ALA B CA 1
ATOM 3422 C C . ALA B 1 104 ? 7.902 11.273 0.669 1 98.62 104 ALA B C 1
ATOM 3424 O O . ALA B 1 104 ? 8.797 12.102 0.84 1 98.62 104 ALA B O 1
ATOM 3425 N N . LYS B 1 105 ? 7.809 10.586 -0.394 1 98.06 105 LYS B N 1
ATOM 3426 C CA . LYS B 1 105 ? 8.773 10.758 -1.478 1 98.06 105 LYS B CA 1
ATOM 3427 C C . LYS B 1 105 ? 8.586 12.102 -2.168 1 98.06 105 LYS B C 1
ATOM 3429 O O . LYS B 1 105 ? 9.555 12.695 -2.654 1 98.06 105 LYS B O 1
ATOM 3434 N N . SER B 1 106 ? 7.406 12.57 -2.229 1 98.38 106 SER B N 1
ATOM 3435 C CA . SER B 1 106 ? 7.102 13.836 -2.893 1 98.38 106 SER B CA 1
ATOM 3436 C C . SER B 1 106 ? 7.863 14.992 -2.254 1 98.38 106 SER B C 1
ATOM 3438 O O . SER B 1 106 ? 8.367 15.875 -2.955 1 98.38 106 SER B O 1
ATOM 3440 N N . TYR B 1 107 ? 8.008 14.961 -0.958 1 98.44 107 TYR B N 1
ATOM 3441 C CA . TYR B 1 107 ? 8.758 16.016 -0.292 1 98.44 107 TYR B CA 1
ATOM 3442 C C . TYR B 1 107 ? 10.234 15.961 -0.68 1 98.44 107 TYR B C 1
ATOM 3444 O O . TYR B 1 107 ? 10.891 17 -0.79 1 98.44 107 TYR B O 1
ATOM 3452 N N . SER B 1 108 ? 10.695 14.766 -0.868 1 96.31 108 SER B N 1
ATOM 3453 C CA . SER B 1 108 ? 12.078 14.602 -1.297 1 96.31 108 SER B CA 1
ATOM 3454 C C . SER B 1 108 ? 12.312 15.219 -2.67 1 96.31 108 SER B C 1
ATOM 3456 O O . SER B 1 108 ? 13.398 15.727 -2.953 1 96.31 108 SER B O 1
ATOM 3458 N N . SER B 1 109 ? 11.32 15.156 -3.496 1 96.12 109 SER B N 1
ATOM 3459 C CA . SER B 1 109 ? 11.422 15.797 -4.805 1 96.12 109 SER B CA 1
ATOM 3460 C C . SER B 1 109 ? 11.57 17.312 -4.668 1 96.12 109 SER B C 1
ATOM 3462 O O . SER B 1 109 ? 12.32 17.938 -5.418 1 96.12 109 SER B O 1
ATOM 3464 N N . ILE B 1 110 ? 10.898 17.844 -3.725 1 97.88 110 ILE B N 1
ATOM 3465 C CA . ILE B 1 110 ? 11.016 19.281 -3.445 1 97.88 110 ILE B CA 1
ATOM 3466 C C . ILE B 1 110 ? 12.414 19.594 -2.934 1 97.88 110 ILE B C 1
ATOM 3468 O O . ILE B 1 110 ? 13.07 20.516 -3.428 1 97.88 110 ILE B O 1
ATOM 3472 N N . PHE B 1 111 ? 12.938 18.75 -2.023 1 97.12 111 PHE B N 1
ATOM 3473 C CA . PHE B 1 111 ? 14.258 18.938 -1.437 1 97.12 111 PHE B CA 1
ATOM 3474 C C . PHE B 1 111 ? 15.344 18.906 -2.51 1 97.12 111 PHE B C 1
ATOM 3476 O O . PHE B 1 111 ? 16.172 19.797 -2.594 1 97.12 111 PHE B O 1
ATOM 3483 N N . SER B 1 112 ? 15.242 17.922 -3.307 1 95.81 112 SER B N 1
ATOM 3484 C CA . SER B 1 112 ? 16.297 17.688 -4.289 1 95.81 112 SER B CA 1
ATOM 3485 C C . SER B 1 112 ? 16.359 18.812 -5.312 1 95.81 112 SER B C 1
ATOM 3487 O O . SER B 1 112 ? 17.422 19.078 -5.891 1 95.81 112 SER B O 1
ATOM 3489 N N . THR B 1 113 ? 15.234 19.5 -5.5 1 96.88 113 THR B N 1
ATOM 3490 C CA . THR B 1 113 ? 15.156 20.562 -6.504 1 96.88 113 THR B CA 1
ATOM 3491 C C . THR B 1 113 ? 15.562 21.906 -5.906 1 96.88 113 THR B C 1
ATOM 3493 O O . THR B 1 113 ? 16.266 22.688 -6.539 1 96.88 113 THR B O 1
ATOM 3496 N N . LEU B 1 114 ? 15.227 22.203 -4.637 1 97.62 114 LEU B N 1
ATOM 3497 C CA . LEU B 1 114 ? 15.297 23.562 -4.125 1 97.62 114 LEU B CA 1
ATOM 3498 C C . LEU B 1 114 ? 16.406 23.703 -3.096 1 97.62 114 LEU B C 1
ATOM 3500 O O . LEU B 1 114 ? 16.859 24.812 -2.811 1 97.62 114 LEU B O 1
ATOM 3504 N N . LEU B 1 115 ? 16.859 22.578 -2.559 1 97.69 115 LEU B N 1
ATOM 3505 C CA . LEU B 1 115 ? 17.781 22.672 -1.425 1 97.69 115 LEU B CA 1
ATOM 3506 C C . LEU B 1 115 ? 19.141 22.094 -1.776 1 97.69 115 LEU B C 1
ATOM 3508 O O . LEU B 1 115 ? 19.25 21.203 -2.625 1 97.69 115 LEU B O 1
ATOM 3512 N N . SER B 1 116 ? 20.188 22.625 -1.049 1 96.19 116 SER B N 1
ATOM 3513 C CA . SER B 1 116 ? 21.484 21.984 -1.065 1 96.19 116 SER B CA 1
ATOM 3514 C C . SER B 1 116 ? 21.516 20.766 -0.149 1 96.19 116 SER B C 1
ATOM 3516 O O . SER B 1 116 ? 20.656 20.609 0.713 1 96.19 116 SER B O 1
ATOM 3518 N N . THR B 1 117 ? 22.484 19.938 -0.289 1 96.06 117 THR B N 1
ATOM 3519 C CA . THR B 1 117 ? 22.672 18.766 0.548 1 96.06 117 THR B CA 1
ATOM 3520 C C . THR B 1 117 ? 22.812 19.156 2.014 1 96.06 117 THR B C 1
ATOM 3522 O O . THR B 1 117 ? 22.281 18.484 2.9 1 96.06 117 THR B O 1
ATOM 3525 N N . GLU B 1 118 ? 23.484 20.203 2.225 1 96.81 118 GLU B N 1
ATOM 3526 C CA . GLU B 1 118 ? 23.688 20.688 3.586 1 96.81 118 GLU B CA 1
ATOM 3527 C C . GLU B 1 118 ? 22.359 21.094 4.227 1 96.81 118 GLU B C 1
ATOM 3529 O O . GLU B 1 118 ? 22.109 20.766 5.387 1 96.81 118 GLU B O 1
ATOM 3534 N N . GLU B 1 119 ? 21.547 21.781 3.467 1 97.19 119 GLU B N 1
ATOM 3535 C CA . GLU B 1 119 ? 20.25 22.203 3.959 1 97.19 119 GLU B CA 1
ATOM 3536 C C . GLU B 1 119 ? 19.344 21.016 4.238 1 97.19 119 GLU B C 1
ATOM 3538 O O . GLU B 1 119 ? 18.594 21 5.219 1 97.19 119 GLU B O 1
ATOM 3543 N N . ILE B 1 120 ? 19.438 20.031 3.389 1 97.56 120 ILE B N 1
ATOM 3544 C CA . ILE B 1 120 ? 18.641 18.828 3.57 1 97.56 120 ILE B CA 1
ATOM 3545 C C . ILE B 1 120 ? 19.078 18.125 4.859 1 97.56 120 ILE B C 1
ATOM 3547 O O . ILE B 1 120 ? 18.234 17.797 5.703 1 97.56 120 ILE B O 1
ATOM 3551 N N . ASN B 1 121 ? 20.328 17.953 5.035 1 97.19 121 ASN B N 1
ATOM 3552 C CA . ASN B 1 121 ? 20.844 17.281 6.227 1 97.19 121 ASN B CA 1
ATOM 3553 C C . ASN B 1 121 ? 20.422 18.016 7.5 1 97.19 121 ASN B C 1
ATOM 3555 O O . ASN B 1 121 ? 20.047 17.375 8.484 1 97.19 121 ASN B O 1
ATOM 3559 N N . GLU B 1 122 ? 20.5 19.281 7.449 1 97.62 122 GLU B N 1
ATOM 3560 C CA . GLU B 1 122 ? 20.109 20.078 8.602 1 97.62 122 GLU B CA 1
ATOM 3561 C C . GLU B 1 122 ? 18.625 19.906 8.914 1 97.62 122 GLU B C 1
ATOM 3563 O O . GLU B 1 122 ? 18.234 19.828 10.078 1 97.62 122 GLU B O 1
ATOM 3568 N N . SER B 1 123 ? 17.828 19.875 7.922 1 97.56 123 SER B N 1
ATOM 3569 C CA . SER B 1 123 ? 16.391 19.75 8.094 1 97.56 123 SER B CA 1
ATOM 3570 C C . SER B 1 123 ? 16.016 18.391 8.688 1 97.56 123 SER B C 1
ATOM 3572 O O . SER B 1 123 ? 15.172 18.312 9.578 1 97.56 123 SER B O 1
ATOM 3574 N N . PHE B 1 124 ? 16.625 17.344 8.242 1 97.94 124 PHE B N 1
ATOM 3575 C CA . PHE B 1 124 ? 16.344 16.016 8.766 1 97.94 124 PHE B CA 1
ATOM 3576 C C . PHE B 1 124 ? 16.844 15.875 10.203 1 97.94 124 PHE B C 1
ATOM 3578 O O . PHE B 1 124 ? 16.188 15.234 11.031 1 97.94 124 PHE B O 1
ATOM 3585 N N . ARG B 1 125 ? 18 16.484 10.477 1 97.88 125 ARG B N 1
ATOM 3586 C CA . ARG B 1 125 ? 18.469 16.516 11.859 1 97.88 125 ARG B CA 1
ATOM 3587 C C . ARG B 1 125 ? 17.469 17.234 12.758 1 97.88 125 ARG B C 1
ATOM 3589 O O . ARG B 1 125 ? 17.156 16.766 13.852 1 97.88 125 ARG B O 1
ATOM 3596 N N . TRP B 1 126 ? 17 18.328 12.312 1 98.25 126 TRP B N 1
ATOM 3597 C CA . TRP B 1 126 ? 16.016 19.109 13.062 1 98.25 126 TRP B CA 1
ATOM 3598 C C . TRP B 1 126 ? 14.789 18.25 13.383 1 98.25 126 TRP B C 1
ATOM 3600 O O . TRP B 1 126 ? 14.25 18.312 14.492 1 98.25 126 TRP B O 1
ATOM 3610 N N . SER B 1 127 ? 14.297 17.469 12.414 1 98.06 127 SER B N 1
ATOM 3611 C CA . SER B 1 127 ? 13.102 16.656 12.602 1 98.06 127 SER B CA 1
ATOM 3612 C C . SER B 1 127 ? 13.312 15.609 13.688 1 98.06 127 SER B C 1
ATOM 3614 O O . SER B 1 127 ? 12.367 15.219 14.375 1 98.06 127 SER B O 1
ATOM 3616 N N . GLU B 1 128 ? 14.523 15.172 13.883 1 97.75 128 GLU B N 1
ATOM 3617 C CA . GLU B 1 128 ? 14.836 14.164 14.898 1 97.75 128 GLU B CA 1
ATOM 3618 C C . GLU B 1 128 ? 15.023 14.805 16.266 1 97.75 128 GLU B C 1
ATOM 3620 O O . GLU B 1 128 ? 14.859 14.133 17.297 1 97.75 128 GLU B O 1
ATOM 3625 N N . GLU B 1 129 ? 15.25 16.125 16.234 1 98.06 129 GLU B N 1
ATOM 3626 C CA . GLU B 1 129 ? 15.602 16.797 17.484 1 98.06 129 GLU B CA 1
ATOM 3627 C C . GLU B 1 129 ? 14.445 17.641 18 1 98.06 129 GLU B C 1
ATOM 3629 O O . GLU B 1 129 ? 14.398 17.984 19.188 1 98.06 129 GLU B O 1
ATOM 3634 N N . ASN B 1 130 ? 13.539 18.016 17.141 1 98.44 130 ASN B N 1
ATOM 3635 C CA . ASN B 1 130 ? 12.438 18.859 17.594 1 98.44 130 ASN B CA 1
ATOM 3636 C C . ASN B 1 130 ? 11.516 18.109 18.547 1 98.44 130 ASN B C 1
ATOM 3638 O O . ASN B 1 130 ? 10.891 17.109 18.156 1 98.44 130 ASN B O 1
ATOM 3642 N N . GLU B 1 131 ? 11.352 18.594 19.688 1 98.19 131 GLU B N 1
ATOM 3643 C CA . GLU B 1 131 ? 10.641 17.891 20.75 1 98.19 131 GLU B CA 1
ATOM 3644 C C . GLU B 1 131 ? 9.148 17.797 20.438 1 98.19 131 GLU B C 1
ATOM 3646 O O . GLU B 1 131 ? 8.531 16.75 20.656 1 98.19 131 GLU B O 1
ATOM 3651 N N . ALA B 1 132 ? 8.578 18.812 19.969 1 98.56 132 ALA B N 1
ATOM 3652 C CA . ALA B 1 132 ? 7.141 18.828 19.703 1 98.56 132 ALA B CA 1
ATOM 3653 C C . ALA B 1 132 ? 6.785 17.875 18.562 1 98.56 132 ALA B C 1
ATOM 3655 O O . ALA B 1 132 ? 5.777 17.172 18.609 1 98.56 132 ALA B O 1
ATOM 3656 N N . LEU B 1 133 ? 7.629 17.844 17.5 1 98.75 133 LEU B N 1
ATOM 3657 C CA . LEU B 1 133 ? 7.414 16.938 16.391 1 98.75 133 LEU B CA 1
ATOM 3658 C C . LEU B 1 133 ? 7.531 15.484 16.844 1 98.75 133 LEU B C 1
ATOM 3660 O O . LEU B 1 133 ? 6.664 14.664 16.531 1 98.75 133 LEU B O 1
ATOM 3664 N N . GLN B 1 134 ? 8.516 15.195 17.625 1 98.69 134 GLN B N 1
ATOM 3665 C CA . GLN B 1 134 ? 8.719 13.836 18.125 1 98.69 134 GLN B CA 1
ATOM 3666 C C . GLN B 1 134 ? 7.598 13.422 19.062 1 98.69 134 GLN B C 1
ATOM 3668 O O . GLN B 1 134 ? 7.133 12.281 19.031 1 98.69 134 GLN B O 1
ATOM 3673 N N . ARG B 1 135 ? 7.164 14.344 19.859 1 98.31 135 ARG B N 1
ATOM 3674 C CA . ARG B 1 135 ? 6.125 14.031 20.844 1 98.31 135 ARG B CA 1
ATOM 3675 C C . ARG B 1 135 ? 4.832 13.617 20.141 1 98.31 135 ARG B C 1
ATOM 3677 O O . ARG B 1 135 ? 4.234 12.594 20.5 1 98.31 135 ARG B O 1
ATOM 3684 N N . LYS B 1 136 ? 4.367 14.406 19.141 1 98.5 136 LYS B N 1
ATOM 3685 C CA . LYS B 1 136 ? 3.123 14.023 18.484 1 98.5 136 LYS B CA 1
ATOM 3686 C C . LYS B 1 136 ? 3.281 12.703 17.734 1 98.5 136 LYS B C 1
ATOM 3688 O O . LYS B 1 136 ? 2.357 11.883 17.703 1 98.5 136 LYS B O 1
ATOM 3693 N N . ALA B 1 137 ? 4.465 12.484 17.109 1 98.44 137 ALA B N 1
ATOM 3694 C CA . ALA B 1 137 ? 4.711 11.227 16.406 1 98.44 137 ALA B CA 1
ATOM 3695 C C . ALA B 1 137 ? 4.676 10.039 17.359 1 98.44 137 ALA B C 1
ATOM 3697 O O . ALA B 1 137 ? 4.086 9.008 17.047 1 98.44 137 ALA B O 1
ATOM 3698 N N . LEU B 1 138 ? 5.219 10.219 18.531 1 98.06 138 LEU B N 1
ATOM 3699 C CA . LEU B 1 138 ? 5.285 9.148 19.516 1 98.06 138 LEU B CA 1
ATOM 3700 C C . LEU B 1 138 ? 3.91 8.875 20.125 1 98.06 138 LEU B C 1
ATOM 3702 O O . LEU B 1 138 ? 3.561 7.723 20.391 1 98.06 138 LEU B O 1
ATOM 3706 N N . ILE B 1 139 ? 3.166 9.945 20.359 1 97.62 139 ILE B N 1
ATOM 3707 C CA . ILE B 1 139 ? 1.807 9.773 20.859 1 97.62 139 ILE B CA 1
ATOM 3708 C C . ILE B 1 139 ? 0.997 8.93 19.875 1 97.62 139 ILE B C 1
ATOM 3710 O O . ILE B 1 139 ? 0.365 7.945 20.281 1 97.62 139 ILE B O 1
ATOM 3714 N N . VAL B 1 140 ? 1.041 9.258 18.609 1 97.75 140 VAL B N 1
ATOM 3715 C CA . VAL B 1 140 ? 0.257 8.555 17.594 1 97.75 140 VAL B CA 1
ATOM 3716 C C . VAL B 1 140 ? 0.775 7.129 17.438 1 97.75 140 VAL B C 1
ATOM 3718 O O . VAL B 1 140 ? -0.01 6.184 17.328 1 97.75 140 VAL B O 1
ATOM 3721 N N . GLU B 1 141 ? 2.102 6.957 17.422 1 97.69 141 GLU B N 1
ATOM 3722 C CA . GLU B 1 141 ? 2.697 5.633 17.266 1 97.69 141 GLU B CA 1
ATOM 3723 C C . GLU B 1 141 ? 2.24 4.691 18.375 1 97.69 141 GLU B C 1
ATOM 3725 O O . GLU B 1 141 ? 2.006 3.506 18.141 1 97.69 141 GLU B O 1
ATOM 3730 N N . LYS B 1 142 ? 2.127 5.223 19.578 1 96.69 142 LYS B N 1
ATOM 3731 C CA . LYS B 1 142 ? 1.696 4.414 20.719 1 96.69 142 LYS B CA 1
ATOM 3732 C C . LYS B 1 142 ? 0.328 3.789 20.469 1 96.69 142 LYS B C 1
ATOM 3734 O O . LYS B 1 142 ? 0.076 2.648 20.859 1 96.69 142 LYS B O 1
ATOM 3739 N N . TYR B 1 143 ? -0.477 4.488 19.812 1 94.38 143 TYR B N 1
ATOM 3740 C CA . TYR B 1 143 ? -1.814 3.975 19.531 1 94.38 143 TYR B CA 1
ATOM 3741 C C . TYR B 1 143 ? -1.796 3.01 18.344 1 94.38 143 TYR B C 1
ATOM 3743 O O . TYR B 1 143 ? -2.607 2.084 18.281 1 94.38 143 TYR B O 1
ATOM 3751 N N . TYR B 1 144 ? -0.894 3.199 17.422 1 95.19 144 TYR B N 1
ATOM 3752 C CA . TYR B 1 144 ? -0.737 2.258 16.312 1 95.19 144 TYR B CA 1
ATOM 3753 C C . TYR B 1 144 ? -0.278 0.896 16.828 1 95.19 144 TYR B C 1
ATOM 3755 O O . TYR B 1 144 ? -0.696 -0.141 16.297 1 95.19 144 TYR B O 1
ATOM 3763 N N . GLU B 1 145 ? 0.42 0.894 17.906 1 89.88 145 GLU B N 1
ATOM 3764 C CA . GLU B 1 145 ? 0.977 -0.334 18.469 1 89.88 145 GLU B CA 1
ATOM 3765 C C . GLU B 1 145 ? 0.081 -0.895 19.562 1 89.88 145 GLU B C 1
ATOM 3767 O O . GLU B 1 145 ? 0.302 -2.008 20.047 1 89.88 145 GLU B O 1
ATOM 3772 N N . GLY B 1 146 ? -0.924 -0.134 19.953 1 90.5 146 GLY B N 1
ATOM 3773 C CA . GLY B 1 146 ? -1.818 -0.555 21.016 1 90.5 146 GLY B CA 1
ATOM 3774 C C . GLY B 1 146 ? -2.826 -1.599 20.578 1 90.5 146 GLY B C 1
ATOM 3775 O O . GLY B 1 146 ? -2.793 -2.053 19.422 1 90.5 146 GLY B O 1
ATOM 3776 N N . ASP B 1 147 ? -3.756 -1.963 21.484 1 93 147 ASP B N 1
ATOM 3777 C CA . ASP B 1 147 ? -4.621 -3.109 21.219 1 93 147 ASP B CA 1
ATOM 3778 C C . ASP B 1 147 ? -6.074 -2.674 21.047 1 93 147 ASP B C 1
ATOM 3780 O O . ASP B 1 147 ? -6.977 -3.512 21 1 93 147 ASP B O 1
ATOM 3784 N N . ASP B 1 148 ? -6.328 -1.391 21.016 1 97.94 148 ASP B N 1
ATOM 3785 C CA . ASP B 1 148 ? -7.691 -0.89 20.859 1 97.94 148 ASP B CA 1
ATOM 3786 C C . ASP B 1 148 ? -7.922 -0.352 19.453 1 97.94 148 ASP B C 1
ATOM 3788 O O . ASP B 1 148 ? -7.5 0.761 19.125 1 97.94 148 ASP B O 1
ATOM 3792 N N . PRO B 1 149 ? -8.664 -1.102 18.609 1 98.06 149 PRO B N 1
ATOM 3793 C CA . PRO B 1 149 ? -8.812 -0.736 17.203 1 98.06 149 PRO B CA 1
ATOM 3794 C C . PRO B 1 149 ? -9.492 0.617 17.016 1 98.06 149 PRO B C 1
ATOM 3796 O O . PRO B 1 149 ? -9.148 1.363 16.094 1 98.06 149 PRO B O 1
ATOM 3799 N N . GLU B 1 150 ? -10.477 0.94 17.797 1 98.62 150 GLU B N 1
ATOM 3800 C CA . GLU B 1 150 ? -11.188 2.209 17.656 1 98.62 150 GLU B CA 1
ATOM 3801 C C . GLU B 1 150 ? -10.297 3.385 18.047 1 98.62 150 GLU B C 1
ATOM 3803 O O . GLU B 1 150 ? -10.312 4.426 17.391 1 98.62 150 GLU B O 1
ATOM 3808 N N . LYS B 1 151 ? -9.523 3.215 19.125 1 98.56 151 LYS B N 1
ATOM 3809 C CA . LYS B 1 151 ? -8.602 4.277 19.531 1 98.56 151 LYS B CA 1
ATOM 3810 C C . LYS B 1 151 ? -7.512 4.484 18.484 1 98.56 151 LYS B C 1
ATOM 3812 O O . LYS B 1 151 ? -7.074 5.613 18.25 1 98.56 151 LYS B O 1
ATOM 3817 N N . ARG B 1 152 ? -7.109 3.408 17.828 1 98.56 152 ARG B N 1
ATOM 3818 C CA . ARG B 1 152 ? -6.164 3.496 16.719 1 98.56 152 ARG B CA 1
ATOM 3819 C C . ARG B 1 152 ? -6.742 4.32 15.57 1 98.56 152 ARG B C 1
ATOM 3821 O O . ARG B 1 152 ? -6.051 5.172 15 1 98.56 152 ARG B O 1
ATOM 3828 N N . LYS B 1 153 ? -8 4.094 15.258 1 98.81 153 LYS B N 1
ATOM 3829 C CA . LYS B 1 153 ? -8.664 4.836 14.188 1 98.81 153 LYS B CA 1
ATOM 3830 C C . LYS B 1 153 ? -8.805 6.312 14.547 1 98.81 153 LYS B C 1
ATOM 3832 O O . LYS B 1 153 ? -8.695 7.184 13.688 1 98.81 153 LYS B O 1
ATOM 3837 N N . VAL B 1 154 ? -9.016 6.621 15.82 1 98.88 154 VAL B N 1
ATOM 3838 C CA . VAL B 1 154 ? -9.094 8.008 16.266 1 98.88 154 VAL B CA 1
ATOM 3839 C C . VAL B 1 154 ? -7.75 8.695 16.047 1 98.88 154 VAL B C 1
ATOM 3841 O O . VAL B 1 154 ? -7.684 9.773 15.453 1 98.88 154 VAL B O 1
ATOM 3844 N N . ALA B 1 155 ? -6.691 8.031 16.5 1 98.75 155 ALA B N 1
ATOM 3845 C CA . ALA B 1 155 ? -5.352 8.602 16.375 1 98.75 155 ALA B CA 1
ATOM 3846 C C . ALA B 1 155 ? -4.996 8.828 14.898 1 98.75 155 ALA B C 1
ATOM 3848 O O . ALA B 1 155 ? -4.445 9.875 14.547 1 98.75 155 ALA B O 1
ATOM 3849 N N . SER B 1 156 ? -5.352 7.848 14.07 1 98.81 156 SER B N 1
ATOM 3850 C CA . SER B 1 156 ? -5.059 7.957 12.648 1 98.81 156 SER B CA 1
ATOM 3851 C C . SER B 1 156 ? -5.855 9.086 12 1 98.81 156 SER B C 1
ATOM 3853 O O . SER B 1 156 ? -5.328 9.828 11.172 1 98.81 156 SER B O 1
ATOM 3855 N N . THR B 1 157 ? -7.094 9.227 12.352 1 98.81 157 THR B N 1
ATOM 3856 C CA . THR B 1 157 ? -7.918 10.312 11.828 1 98.81 157 THR B CA 1
ATOM 3857 C C . THR B 1 157 ? -7.371 11.664 12.266 1 98.81 157 THR B C 1
ATOM 3859 O O . THR B 1 157 ? -7.328 12.609 11.477 1 98.81 157 THR B O 1
ATOM 3862 N N . MET B 1 158 ? -6.906 11.773 13.516 1 98.69 158 MET B N 1
ATOM 3863 C CA . MET B 1 158 ? -6.312 13.008 14.016 1 98.69 158 MET B CA 1
ATOM 3864 C C . MET B 1 158 ? -5.051 13.375 13.242 1 98.69 158 MET B C 1
ATOM 3866 O O . MET B 1 158 ? -4.809 14.547 12.953 1 98.69 158 MET B O 1
ATOM 3870 N N . LEU B 1 159 ? -4.305 12.336 12.953 1 98.69 159 LEU B N 1
ATOM 3871 C CA . LEU B 1 159 ? -3.109 12.602 12.156 1 98.69 159 LEU B CA 1
ATOM 3872 C C . LEU B 1 159 ?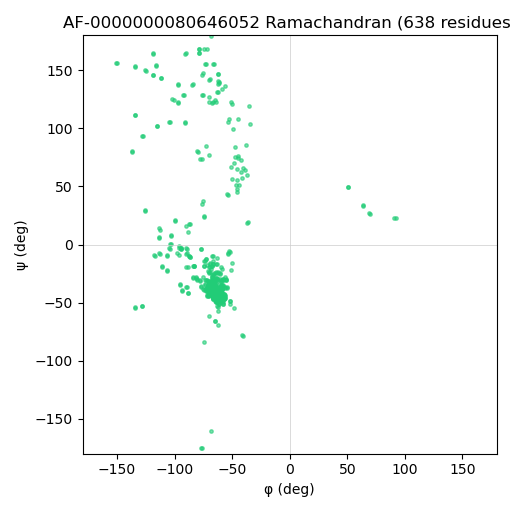 -3.479 13.102 10.766 1 98.69 159 LEU B C 1
ATOM 3874 O O . LEU B 1 159 ? -2.969 14.125 10.312 1 98.69 159 LEU B O 1
ATOM 3878 N N . GLU B 1 160 ? -4.441 12.461 10.07 1 97.94 160 GLU B N 1
ATOM 3879 C CA . GLU B 1 160 ? -4.82 12.703 8.688 1 97.94 160 GLU B CA 1
ATOM 3880 C C . GLU B 1 160 ? -5.531 14.047 8.531 1 97.94 160 GLU B C 1
ATOM 3882 O O . GLU B 1 160 ? -5.355 14.734 7.527 1 97.94 160 GLU B O 1
ATOM 3887 N N . SER B 1 161 ? -6.293 14.453 9.523 1 98.19 161 SER B N 1
ATOM 3888 C CA . SER B 1 161 ? -7.23 15.555 9.336 1 98.19 161 SER B CA 1
ATOM 3889 C C . SER B 1 161 ? -6.832 16.766 10.172 1 98.19 161 SER B C 1
ATOM 3891 O O . SER B 1 161 ? -7.395 17.859 10.008 1 98.19 161 SER B O 1
ATOM 3893 N N . PHE B 1 162 ? -5.82 16.578 11.031 1 98.56 162 PHE B N 1
ATOM 3894 C CA . PHE B 1 162 ? -5.504 17.641 11.977 1 98.56 162 PHE B CA 1
ATOM 3895 C C . PHE B 1 162 ? -3.998 17.891 12.047 1 98.56 162 PHE B C 1
ATOM 3897 O O . PHE B 1 162 ? -3.51 18.922 11.602 1 98.56 162 PHE B O 1
ATOM 3904 N N . LEU B 1 163 ? -3.227 16.938 12.289 1 98.69 163 LEU B N 1
ATOM 3905 C CA . LEU B 1 163 ? -1.82 17.125 12.633 1 98.69 163 LEU B CA 1
ATOM 3906 C C . LEU B 1 163 ? -1.005 17.484 11.398 1 98.69 163 LEU B C 1
ATOM 3908 O O . LEU B 1 163 ? -0.009 18.219 11.5 1 98.69 163 LEU B O 1
ATOM 3912 N N . PHE B 1 164 ? -1.419 17.047 10.203 1 98.31 164 PHE B N 1
ATOM 3913 C CA . PHE B 1 164 ? -0.727 17.391 8.961 1 98.31 164 PHE B CA 1
ATOM 3914 C C . PHE B 1 164 ? -0.915 18.875 8.633 1 98.31 164 PHE B C 1
ATOM 3916 O O . PHE B 1 164 ? -0.086 19.469 7.945 1 98.31 164 PHE B O 1
ATOM 3923 N N . TYR B 1 165 ? -1.87 19.5 9.172 1 97.62 165 TYR B N 1
ATOM 3924 C CA . TYR B 1 165 ? -2.383 20.719 8.555 1 97.62 165 TYR B CA 1
ATOM 3925 C C . TYR B 1 165 ? -1.647 21.953 9.07 1 97.62 165 TYR B C 1
ATOM 3927 O O . TYR B 1 165 ? -1.695 23.016 8.453 1 97.62 165 TYR B O 1
ATOM 3935 N N . SER B 1 166 ? -0.956 21.859 10.242 1 97.94 166 SER B N 1
ATOM 3936 C CA . SER B 1 166 ? -0.033 22.938 10.555 1 97.94 166 SER B CA 1
ATOM 3937 C C . SER B 1 166 ? 1.05 23.078 9.484 1 97.94 166 SER B C 1
ATOM 3939 O O . SER B 1 166 ? 1.515 24.172 9.195 1 97.94 166 SER B O 1
ATOM 3941 N N . GLY B 1 167 ? 1.395 21.875 8.898 1 98.56 167 GLY B N 1
ATOM 3942 C CA . GLY B 1 167 ? 2.367 21.875 7.816 1 98.56 167 GLY B CA 1
ATOM 3943 C C . GLY B 1 167 ? 1.79 22.328 6.492 1 98.56 167 GLY B C 1
ATOM 3944 O O . GLY B 1 167 ? 2.43 23.094 5.758 1 98.56 167 GLY B O 1
ATOM 3945 N N . PHE B 1 168 ? 0.598 22 6.223 1 98.56 168 PHE B N 1
ATOM 3946 C CA . PHE B 1 168 ? -0.023 22.297 4.934 1 98.56 168 PHE B CA 1
ATOM 3947 C C . PHE B 1 168 ? -0.34 23.781 4.816 1 98.56 168 PHE B C 1
ATOM 3949 O O . PHE B 1 168 ? -0.597 24.281 3.721 1 98.56 168 PHE B O 1
ATOM 3956 N N . TYR B 1 169 ? -0.267 24.516 5.918 1 98.62 169 TYR B N 1
ATOM 3957 C CA . TYR B 1 169 ? -0.495 25.953 5.867 1 98.62 169 TYR B CA 1
ATOM 3958 C C . TYR B 1 169 ? 0.556 26.641 5.004 1 98.62 169 TYR B C 1
ATOM 3960 O O . TYR B 1 169 ? 0.234 27.531 4.211 1 98.62 169 TYR B O 1
ATOM 3968 N N . ALA B 1 170 ? 1.787 26.25 5.102 1 98.56 170 ALA B N 1
ATOM 3969 C CA . ALA B 1 170 ? 2.912 26.938 4.484 1 98.56 170 ALA B CA 1
ATOM 3970 C C . ALA B 1 170 ? 2.787 26.938 2.963 1 98.56 170 ALA B C 1
ATOM 3972 O O . ALA B 1 170 ? 2.832 27.984 2.326 1 98.56 170 ALA B O 1
ATOM 3973 N N . PRO B 1 171 ? 2.617 25.781 2.336 1 98.44 171 PRO B N 1
ATOM 3974 C CA . PRO B 1 171 ? 2.475 25.828 0.878 1 98.44 171 PRO B CA 1
ATOM 3975 C C . PRO B 1 171 ? 1.235 26.594 0.427 1 98.44 171 PRO B C 1
ATOM 3977 O O . PRO B 1 171 ? 1.25 27.234 -0.631 1 98.44 171 PRO B O 1
ATOM 3980 N N . MET B 1 172 ? 0.197 26.578 1.215 1 97.94 172 MET B N 1
ATOM 3981 C CA . MET B 1 172 ? -0.981 27.375 0.864 1 97.94 172 MET B CA 1
ATOM 3982 C C . MET B 1 172 ? -0.707 28.859 1.024 1 97.94 172 MET B C 1
ATOM 3984 O O . MET B 1 172 ? -1.182 29.672 0.229 1 97.94 172 MET B O 1
ATOM 3988 N N . TYR B 1 173 ? 0.056 29.172 2.064 1 98.25 173 TYR B N 1
ATOM 3989 C CA . TYR B 1 173 ? 0.498 30.547 2.252 1 98.25 173 TYR B CA 1
ATOM 3990 C C . TYR B 1 173 ? 1.314 31.031 1.057 1 98.25 173 TYR B C 1
ATOM 3992 O O . TYR B 1 173 ? 1.087 32.125 0.54 1 98.25 173 TYR B O 1
ATOM 4000 N N . TRP B 1 174 ? 2.244 30.203 0.582 1 98.25 174 TRP B N 1
ATOM 4001 C CA . TRP B 1 174 ? 3.074 30.547 -0.564 1 98.25 174 TRP B CA 1
ATOM 4002 C C . TRP B 1 174 ? 2.223 30.734 -1.815 1 98.25 174 TRP B C 1
ATOM 4004 O O . TRP B 1 174 ? 2.396 31.703 -2.555 1 98.25 174 TRP B O 1
ATOM 4014 N N . SER B 1 175 ? 1.349 29.859 -1.973 1 97 175 SER B N 1
ATOM 4015 C CA . SER B 1 175 ? 0.467 29.938 -3.133 1 97 175 SER B CA 1
ATOM 4016 C C . SER B 1 175 ? -0.351 31.219 -3.111 1 97 175 SER B C 1
ATOM 4018 O O . SER B 1 175 ? -0.479 31.906 -4.133 1 97 175 SER B O 1
ATOM 4020 N N . ALA B 1 176 ? -0.872 31.578 -1.996 1 96.31 176 ALA B N 1
ATOM 4021 C CA . ALA B 1 176 ? -1.688 32.781 -1.839 1 96.31 176 ALA B CA 1
ATOM 4022 C C . ALA B 1 176 ? -0.87 34.031 -2.119 1 96.31 176 ALA B C 1
ATOM 4024 O O . ALA B 1 176 ? -1.43 35.094 -2.426 1 96.31 176 ALA B O 1
ATOM 4025 N N . HIS B 1 177 ? 0.386 33.938 -2.113 1 97.06 177 HIS B N 1
ATOM 4026 C CA . HIS B 1 177 ? 1.272 35.094 -2.355 1 97.06 177 HIS B CA 1
ATOM 4027 C C . HIS B 1 177 ? 2.031 34.906 -3.668 1 97.06 177 HIS B C 1
ATOM 4029 O O . HIS B 1 177 ? 3.076 35.531 -3.869 1 97.06 177 HIS B O 1
ATOM 4035 N N . ALA B 1 178 ? 1.555 33.938 -4.48 1 96.62 178 ALA B N 1
ATOM 4036 C CA . ALA B 1 178 ? 2.078 33.688 -5.82 1 96.62 178 ALA B CA 1
ATOM 4037 C C . ALA B 1 178 ? 3.543 33.25 -5.77 1 96.62 178 ALA B C 1
ATOM 4039 O O . ALA B 1 178 ? 4.34 33.656 -6.629 1 96.62 178 ALA B O 1
ATOM 4040 N N . LYS B 1 179 ? 3.906 32.531 -4.727 1 98.12 179 LYS B N 1
ATOM 4041 C CA . LYS B 1 179 ? 5.23 31.953 -4.578 1 98.12 179 LYS B CA 1
ATOM 4042 C C . LYS B 1 179 ? 5.148 30.422 -4.488 1 98.12 179 LYS B C 1
ATOM 4044 O O . LYS B 1 179 ? 4.176 29.891 -3.971 1 98.12 179 LYS B O 1
ATOM 4049 N N . LEU B 1 180 ? 6.156 29.781 -5.035 1 98.5 180 LEU B N 1
ATOM 4050 C CA . LEU B 1 180 ? 6.281 28.328 -4.965 1 98.5 180 LEU B CA 1
ATOM 4051 C C . LEU B 1 180 ? 4.992 27.641 -5.402 1 98.5 180 LEU B C 1
ATOM 4053 O O . LEU B 1 180 ? 4.473 26.781 -4.695 1 98.5 180 LEU B O 1
ATOM 4057 N N . THR B 1 181 ? 4.484 28.031 -6.496 1 97.81 181 THR B N 1
ATOM 4058 C CA . THR B 1 181 ? 3.154 27.625 -6.922 1 97.81 181 THR B CA 1
ATOM 4059 C C . THR B 1 181 ? 3.164 26.156 -7.371 1 97.81 181 THR B C 1
ATOM 4061 O O . THR B 1 181 ? 2.174 25.438 -7.199 1 97.81 181 THR B O 1
ATOM 4064 N N . ASN B 1 182 ? 4.266 25.672 -7.992 1 98.25 182 ASN B N 1
ATOM 4065 C CA . ASN B 1 182 ? 4.352 24.266 -8.383 1 98.25 182 ASN B CA 1
ATOM 4066 C C . ASN B 1 182 ? 4.465 23.344 -7.164 1 98.25 182 ASN B C 1
ATOM 4068 O O . ASN B 1 182 ? 3.863 22.281 -7.133 1 98.25 182 ASN B O 1
ATOM 4072 N N . THR B 1 183 ? 5.191 23.797 -6.18 1 98.38 183 THR B N 1
ATOM 4073 C CA . THR B 1 183 ? 5.238 23.094 -4.902 1 98.38 183 THR B CA 1
ATOM 4074 C C . THR B 1 183 ? 3.852 23.016 -4.273 1 98.38 183 THR B C 1
ATOM 4076 O O . THR B 1 183 ? 3.438 21.953 -3.805 1 98.38 183 THR B O 1
ATOM 4079 N N . ALA B 1 184 ? 3.174 24.094 -4.297 1 98 184 ALA B N 1
ATOM 4080 C CA . ALA B 1 184 ? 1.818 24.125 -3.754 1 98 184 ALA B CA 1
ATOM 4081 C C . ALA B 1 184 ? 0.907 23.156 -4.512 1 98 184 ALA B C 1
ATOM 4083 O O . ALA B 1 184 ? 0.045 22.516 -3.912 1 98 184 ALA B O 1
ATOM 4084 N N . ASP B 1 185 ? 1.089 23.062 -5.82 1 97.38 185 ASP B N 1
ATOM 4085 C CA . ASP B 1 185 ? 0.306 22.125 -6.621 1 97.38 185 ASP B CA 1
ATOM 4086 C C . ASP B 1 185 ? 0.546 20.688 -6.172 1 97.38 185 ASP B C 1
ATOM 4088 O O . ASP B 1 185 ? -0.396 19.891 -6.066 1 97.38 185 ASP B O 1
ATOM 4092 N N . LEU B 1 186 ? 1.769 20.359 -5.93 1 98.06 186 LEU B N 1
ATOM 4093 C CA . LEU B 1 186 ? 2.113 19.031 -5.434 1 98.06 186 LEU B CA 1
ATOM 4094 C C . LEU B 1 186 ? 1.456 18.766 -4.086 1 98.06 186 LEU B C 1
ATOM 4096 O O . LEU B 1 186 ? 0.908 17.688 -3.855 1 98.06 186 LEU B O 1
ATOM 4100 N N . ILE B 1 187 ? 1.483 19.734 -3.217 1 98.44 187 ILE B N 1
ATOM 4101 C CA . ILE B 1 187 ? 0.942 19.578 -1.871 1 98.44 187 ILE B CA 1
ATOM 4102 C C . ILE B 1 187 ? -0.581 19.484 -1.937 1 98.44 187 ILE B C 1
ATOM 4104 O O . ILE B 1 187 ? -1.199 18.75 -1.156 1 98.44 187 ILE B O 1
ATOM 4108 N N . ARG B 1 188 ? -1.187 20.156 -2.904 1 97.31 188 ARG B N 1
ATOM 4109 C CA . ARG B 1 188 ? -2.631 20.047 -3.078 1 97.31 188 ARG B CA 1
ATOM 4110 C C . ARG B 1 188 ? -3.031 18.609 -3.432 1 97.31 188 ARG B C 1
ATOM 4112 O O . ARG B 1 188 ? -4.098 18.141 -3.025 1 97.31 188 ARG B O 1
ATOM 4119 N N . LEU B 1 189 ? -2.219 17.953 -4.258 1 97.38 189 LEU B N 1
ATOM 4120 C CA . LEU B 1 189 ? -2.477 16.547 -4.551 1 97.38 189 LEU B CA 1
ATOM 4121 C C . LEU B 1 189 ? -2.438 15.703 -3.275 1 97.38 189 LEU B C 1
ATOM 4123 O O . LEU B 1 189 ? -3.283 14.828 -3.076 1 97.38 189 LEU B O 1
ATOM 4127 N N . ILE B 1 190 ? -1.491 16 -2.375 1 98.38 190 ILE B N 1
ATOM 4128 C CA . ILE B 1 190 ? -1.373 15.297 -1.103 1 98.38 190 ILE B CA 1
ATOM 4129 C C . ILE B 1 190 ? -2.594 15.594 -0.234 1 98.38 190 ILE B C 1
ATOM 4131 O O . ILE B 1 190 ? -3.189 14.672 0.34 1 98.38 190 ILE B O 1
ATOM 4135 N N . ILE B 1 191 ? -2.967 16.844 -0.167 1 97.69 191 ILE B N 1
ATOM 4136 C CA . ILE B 1 191 ? -4.102 17.25 0.656 1 97.69 191 ILE B CA 1
ATOM 4137 C C . ILE B 1 191 ? -5.371 16.562 0.163 1 97.69 191 ILE B C 1
ATOM 4139 O O . ILE B 1 191 ? -6.199 16.125 0.965 1 97.69 191 ILE B O 1
ATOM 4143 N N . ARG B 1 192 ? -5.52 16.453 -1.159 1 96.44 192 ARG B N 1
ATOM 4144 C CA . ARG B 1 192 ? -6.66 15.75 -1.736 1 96.44 192 ARG B CA 1
ATOM 4145 C C . ARG B 1 192 ? -6.727 14.312 -1.229 1 96.44 192 ARG B C 1
ATOM 4147 O O . ARG B 1 192 ? -7.801 13.828 -0.865 1 96.44 192 ARG B O 1
ATOM 4154 N N . ASP B 1 193 ? -5.625 13.641 -1.18 1 97.75 193 ASP B N 1
ATOM 4155 C CA . ASP B 1 193 ? -5.559 12.281 -0.663 1 97.75 193 ASP B CA 1
ATOM 4156 C C . ASP B 1 193 ? -5.891 12.242 0.828 1 97.75 193 ASP B C 1
ATOM 4158 O O . ASP B 1 193 ? -6.66 11.383 1.275 1 97.75 193 ASP B O 1
ATOM 4162 N N . GLU B 1 194 ? -5.293 13.203 1.583 1 97.56 194 GLU B N 1
ATOM 4163 C CA . GLU B 1 194 ? -5.461 13.227 3.033 1 97.56 194 GLU B CA 1
ATOM 4164 C C . GLU B 1 194 ? -6.926 13.406 3.416 1 97.56 194 GLU B C 1
ATOM 4166 O O . GLU B 1 194 ? -7.383 12.859 4.426 1 97.56 194 GLU B O 1
ATOM 4171 N N . ALA B 1 195 ? -7.578 14.203 2.65 1 96.06 195 ALA B N 1
ATOM 4172 C CA . ALA B 1 195 ? -9 14.414 2.906 1 96.06 195 ALA B CA 1
ATOM 4173 C C . ALA B 1 195 ? -9.773 13.102 2.836 1 96.06 195 ALA B C 1
ATOM 4175 O O . ALA B 1 195 ? -10.609 12.82 3.697 1 96.06 195 ALA B O 1
ATOM 4176 N N . VAL B 1 196 ? -9.477 12.273 1.847 1 97.94 196 VAL B N 1
ATOM 4177 C CA . VAL B 1 196 ? -10.148 10.992 1.684 1 97.94 196 VAL B CA 1
ATOM 4178 C C . VAL B 1 196 ? -9.711 10.031 2.791 1 97.94 196 VAL B C 1
ATOM 4180 O O . VAL B 1 196 ? -10.523 9.297 3.34 1 97.94 196 VAL B O 1
ATOM 4183 N N . HIS B 1 197 ? -8.383 10.031 3.154 1 98.75 197 HIS B N 1
ATOM 4184 C CA . HIS B 1 197 ? -7.871 9.172 4.215 1 98.75 197 HIS B CA 1
ATOM 4185 C C . HIS B 1 197 ? -8.586 9.438 5.535 1 98.75 197 HIS B C 1
ATOM 4187 O O . HIS B 1 197 ? -9.125 8.508 6.152 1 98.75 197 HIS B O 1
ATOM 4193 N N . GLY B 1 198 ? -8.625 10.742 5.895 1 98.62 198 GLY B N 1
ATOM 4194 C CA . GLY B 1 198 ? -9.266 11.109 7.148 1 98.62 198 GLY B CA 1
ATOM 4195 C C . GLY B 1 198 ? -10.742 10.781 7.188 1 98.62 198 GLY B C 1
ATOM 4196 O O . GLY B 1 198 ? -11.25 10.289 8.195 1 98.62 198 GLY B O 1
ATOM 4197 N N . TYR B 1 199 ? -11.383 11.023 6.094 1 98.38 199 TYR B N 1
ATOM 4198 C CA . TYR B 1 199 ? -12.812 10.727 5.992 1 98.38 199 TYR B CA 1
ATOM 4199 C C . TYR B 1 199 ? -13.062 9.234 6.176 1 98.38 199 TYR B C 1
ATOM 4201 O O . TYR B 1 199 ? -13.922 8.836 6.969 1 98.38 199 TYR B O 1
ATOM 4209 N N . TYR B 1 200 ? -12.383 8.406 5.461 1 98.88 200 TYR B N 1
ATOM 4210 C CA . TYR B 1 200 ? -12.648 6.973 5.414 1 98.88 200 TYR B CA 1
ATOM 4211 C C . TYR B 1 200 ? -12.352 6.316 6.758 1 98.88 200 TYR B C 1
ATOM 4213 O O . TYR B 1 200 ? -13.156 5.523 7.254 1 98.88 200 TYR B O 1
ATOM 4221 N N . ILE B 1 201 ? -11.203 6.625 7.363 1 98.94 201 ILE B N 1
ATOM 4222 C CA . ILE B 1 201 ? -10.844 6.043 8.648 1 98.94 201 ILE B CA 1
ATOM 4223 C C . ILE B 1 201 ? -11.828 6.5 9.719 1 98.94 201 ILE B C 1
ATOM 4225 O O . ILE B 1 201 ? -12.258 5.707 10.555 1 98.94 201 ILE B O 1
ATOM 4229 N N . GLY B 1 202 ? -12.195 7.801 9.625 1 98.88 202 GLY B N 1
ATOM 4230 C CA . GLY B 1 202 ? -13.234 8.297 10.516 1 98.88 202 GLY B CA 1
ATOM 4231 C C . GLY B 1 202 ? -14.562 7.594 10.344 1 98.88 202 GLY B C 1
ATOM 4232 O O . GLY B 1 202 ? -15.227 7.254 11.328 1 98.88 202 GLY B O 1
ATOM 4233 N N . TYR B 1 203 ? -14.977 7.367 9.086 1 98.81 203 TYR B N 1
ATOM 4234 C CA . TYR B 1 203 ? -16.203 6.652 8.789 1 98.81 203 TYR B CA 1
ATOM 4235 C C . TYR B 1 203 ? -16.203 5.262 9.406 1 98.81 203 TYR B C 1
ATOM 4237 O O . TYR B 1 203 ? -17.188 4.836 10.016 1 98.81 203 TYR B O 1
ATOM 4245 N N . LYS B 1 204 ? -15.094 4.539 9.281 1 98.88 204 LYS B N 1
ATOM 4246 C CA . LYS B 1 204 ? -15.008 3.188 9.828 1 98.88 204 LYS B CA 1
ATOM 4247 C C . LYS B 1 204 ? -15.047 3.203 11.352 1 98.88 204 LYS B C 1
ATOM 4249 O O . LYS B 1 204 ? -15.578 2.287 11.977 1 98.88 204 LYS B O 1
ATOM 4254 N N . TYR B 1 205 ? -14.43 4.227 11.945 1 98.88 205 TYR B N 1
ATOM 4255 C CA . TYR B 1 205 ? -14.57 4.434 13.383 1 98.88 205 TYR B CA 1
ATOM 4256 C C . TYR B 1 205 ? -16.031 4.602 13.773 1 98.88 205 TYR B C 1
ATOM 4258 O O . TYR B 1 205 ? -16.5 3.965 14.719 1 98.88 205 TYR B O 1
ATOM 4266 N N . GLN B 1 206 ? -16.781 5.48 13.062 1 98.81 206 GLN B N 1
ATOM 4267 C CA . GLN B 1 206 ? -18.188 5.738 13.367 1 98.81 206 GLN B CA 1
ATOM 4268 C C . GLN B 1 206 ? -19.016 4.457 13.273 1 98.81 206 GLN B C 1
ATOM 4270 O O . GLN B 1 206 ? -19.906 4.227 14.094 1 98.81 206 GLN B O 1
ATOM 4275 N N . VAL B 1 207 ? -18.766 3.625 12.242 1 98.69 207 VAL B N 1
ATOM 4276 C CA . VAL B 1 207 ? -19.484 2.359 12.086 1 98.69 207 VAL B CA 1
ATOM 4277 C C . VAL B 1 207 ? -19.297 1.508 13.344 1 98.69 207 VAL B C 1
ATOM 4279 O O . VAL B 1 207 ? -20.266 0.963 13.875 1 98.69 207 VAL B O 1
ATOM 4282 N N . ALA B 1 208 ? -18.062 1.451 13.883 1 98.38 208 ALA B N 1
ATOM 4283 C CA . ALA B 1 208 ? -17.75 0.657 15.07 1 98.38 208 ALA B CA 1
ATOM 4284 C C . ALA B 1 208 ? -18.438 1.24 16.297 1 98.38 208 ALA B C 1
ATOM 4286 O O . ALA B 1 208 ? -18.984 0.501 17.125 1 98.38 208 ALA B O 1
ATOM 4287 N N . VAL B 1 209 ? -18.422 2.545 16.422 1 98.31 209 VAL B N 1
ATOM 4288 C CA . VAL B 1 209 ? -18.984 3.229 17.578 1 98.31 209 VAL B CA 1
ATOM 4289 C C . VAL B 1 209 ? -20.5 3.016 17.609 1 98.31 209 VAL B C 1
ATOM 4291 O O . VAL B 1 209 ? -21.078 2.781 18.672 1 98.31 209 VAL B O 1
ATOM 4294 N N . ASN B 1 210 ? -21.125 3.068 16.469 1 97.94 210 ASN B N 1
ATOM 4295 C CA . ASN B 1 210 ? -22.578 2.916 16.375 1 97.94 210 ASN B CA 1
ATOM 4296 C C . ASN B 1 210 ? -23.016 1.523 16.812 1 97.94 210 ASN B C 1
ATOM 4298 O O . ASN B 1 210 ? -24.156 1.343 17.25 1 97.94 210 ASN B O 1
ATOM 4302 N N . GLU B 1 211 ? -22.125 0.557 16.719 1 97.88 211 GLU B N 1
ATOM 4303 C CA . GLU B 1 211 ? -22.453 -0.822 17.078 1 97.88 211 GLU B CA 1
ATOM 4304 C C . GLU B 1 211 ? -22.031 -1.138 18.516 1 97.88 211 GLU B C 1
ATOM 4306 O O . GLU B 1 211 ? -22.312 -2.217 19.031 1 97.88 211 GLU B O 1
ATOM 4311 N N . ALA B 1 212 ? -21.422 -0.185 19.219 1 98.12 212 ALA B N 1
ATOM 4312 C CA . ALA B 1 212 ? -20.875 -0.407 20.547 1 98.12 212 ALA B CA 1
ATOM 4313 C C . ALA B 1 212 ? -21.906 -0.103 21.625 1 98.12 212 ALA B C 1
ATOM 4315 O O . ALA B 1 212 ? -22.938 0.512 21.344 1 98.12 212 ALA B O 1
ATOM 4316 N N . SER B 1 213 ? -21.641 -0.577 22.875 1 98.38 213 SER B N 1
ATOM 4317 C CA . SER B 1 213 ? -22.5 -0.259 24.016 1 98.38 213 SER B CA 1
ATOM 4318 C C . SER B 1 213 ? -22.453 1.228 24.359 1 98.38 213 SER B C 1
ATOM 4320 O O . SER B 1 213 ? -21.484 1.914 24 1 98.38 213 SER B O 1
ATOM 4322 N N . PRO B 1 214 ? -23.453 1.718 24.969 1 98.12 214 PRO B N 1
ATOM 4323 C CA . PRO B 1 214 ? -23.438 3.121 25.391 1 98.12 214 PRO B CA 1
ATOM 4324 C C . PRO B 1 214 ? -22.219 3.461 26.25 1 98.12 214 PRO B C 1
ATOM 4326 O O . PRO B 1 214 ? -21.656 4.555 26.125 1 98.12 214 PRO B O 1
ATOM 4329 N N . GLN B 1 215 ? -21.844 2.51 27.062 1 98.44 215 GLN B N 1
ATOM 4330 C CA . GLN B 1 215 ? -20.688 2.725 27.906 1 98.44 215 GLN B CA 1
ATOM 4331 C C . GLN B 1 215 ? -19.422 2.877 27.062 1 98.44 215 GLN B C 1
ATOM 4333 O O . GLN B 1 215 ? -18.594 3.766 27.328 1 98.44 215 GLN B O 1
ATOM 4338 N N . ARG B 1 216 ? -19.266 2.053 26.078 1 98.5 216 ARG B N 1
ATOM 4339 C CA . ARG B 1 216 ? -18.109 2.113 25.188 1 98.5 216 ARG B CA 1
ATOM 4340 C C . ARG B 1 216 ? -18.141 3.381 24.344 1 98.5 216 ARG B C 1
ATOM 4342 O O . ARG B 1 216 ? -17.094 3.994 24.109 1 98.5 216 ARG B O 1
ATOM 4349 N N . GLN B 1 217 ? -19.312 3.766 23.922 1 98.62 217 GLN B N 1
ATOM 4350 C CA . GLN B 1 217 ? -19.469 5.012 23.172 1 98.62 217 GLN B CA 1
ATOM 4351 C C . GLN B 1 217 ? -19 6.207 24 1 98.62 217 GLN B C 1
ATOM 4353 O O . GLN B 1 217 ? -18.266 7.062 23.5 1 98.62 217 GLN B O 1
ATOM 4358 N N . ALA B 1 218 ? -19.375 6.25 25.219 1 98.56 218 ALA B N 1
ATOM 4359 C CA . ALA B 1 218 ? -18.984 7.348 26.094 1 98.56 218 ALA B CA 1
ATOM 4360 C C . ALA B 1 218 ? -17.484 7.355 26.344 1 98.56 218 ALA B C 1
ATOM 4362 O O . ALA B 1 218 ? -16.859 8.414 26.375 1 98.56 218 ALA B O 1
ATOM 4363 N N . GLU B 1 219 ? -16.953 6.18 26.531 1 98.69 219 GLU B N 1
ATOM 4364 C CA . GLU B 1 219 ? -15.516 6.039 26.734 1 98.69 219 GLU B CA 1
ATOM 4365 C C . GLU B 1 219 ? -14.727 6.562 25.547 1 98.69 219 GLU B C 1
ATOM 4367 O O . GLU B 1 219 ? -13.75 7.297 25.703 1 98.69 219 GLU B O 1
ATOM 4372 N N . LEU B 1 220 ? -15.156 6.23 24.344 1 98.75 220 LEU B N 1
ATOM 4373 C CA . LEU B 1 220 ? -14.453 6.609 23.125 1 98.75 220 LEU B CA 1
ATOM 4374 C C . LEU B 1 220 ? -14.586 8.109 22.859 1 98.75 220 LEU B C 1
ATOM 4376 O O . LEU B 1 220 ? -13.641 8.742 22.391 1 98.75 220 LEU B O 1
ATOM 4380 N N . LYS B 1 221 ? -15.719 8.641 23.141 1 98.69 221 LYS B N 1
ATOM 4381 C CA . LYS B 1 221 ? -15.883 10.086 23 1 98.69 221 LYS B CA 1
ATOM 4382 C C . LYS B 1 221 ? -14.93 10.836 23.938 1 98.69 221 LYS B C 1
ATOM 4384 O O . LYS B 1 221 ? -14.227 11.75 23.5 1 98.69 221 LYS B O 1
ATOM 4389 N N . GLU B 1 222 ? -14.945 10.414 25.172 1 98.56 222 GLU B N 1
ATOM 4390 C CA . GLU B 1 222 ? -14.055 11.039 26.141 1 98.56 222 GLU B CA 1
ATOM 4391 C C . GLU B 1 222 ? -12.594 10.906 25.719 1 98.56 222 GLU B C 1
ATOM 4393 O O . GLU B 1 222 ? -11.836 11.883 25.766 1 98.56 222 GLU B O 1
ATOM 4398 N N . TYR B 1 223 ? -12.25 9.719 25.281 1 98.06 223 TYR B N 1
ATOM 4399 C CA . TYR B 1 223 ? -10.898 9.469 24.812 1 98.06 223 TYR B CA 1
ATOM 4400 C C . TYR B 1 223 ? -10.547 10.391 23.656 1 98.06 223 TYR B C 1
ATOM 4402 O O . TYR B 1 223 ? -9.445 10.945 23.609 1 98.06 223 TYR B O 1
ATOM 4410 N N . THR B 1 224 ? -11.43 10.531 22.734 1 98.81 224 THR B N 1
ATOM 4411 C CA . THR B 1 224 ? -11.203 11.328 21.531 1 98.81 224 THR B CA 1
ATOM 4412 C C . THR B 1 224 ? -10.922 12.789 21.906 1 98.81 224 THR B C 1
ATOM 4414 O O . THR B 1 224 ? -9.945 13.367 21.422 1 98.81 224 THR B O 1
ATOM 4417 N N . PHE B 1 225 ? -11.703 13.359 22.75 1 98.69 225 PHE B N 1
ATOM 4418 C CA . PHE B 1 225 ? -11.539 14.766 23.109 1 98.69 225 PHE B CA 1
ATOM 4419 C C . PHE B 1 225 ? -10.297 14.961 23.953 1 98.69 225 PHE B C 1
ATOM 4421 O O . PHE B 1 225 ? -9.609 15.977 23.844 1 98.69 225 PHE B O 1
ATOM 4428 N N . ASP B 1 226 ? -9.992 13.977 24.812 1 98.44 226 ASP B N 1
ATOM 4429 C CA . ASP B 1 226 ? -8.766 14.039 25.609 1 98.44 226 ASP B CA 1
ATOM 4430 C C . ASP B 1 226 ? -7.531 14 24.703 1 98.44 226 ASP B C 1
ATOM 4432 O O . ASP B 1 226 ? -6.586 14.758 24.906 1 98.44 226 ASP B O 1
ATOM 4436 N N . LEU B 1 227 ? -7.535 13.102 23.734 1 98.62 227 LEU B N 1
ATOM 4437 C CA . LEU B 1 227 ? -6.414 12.992 22.812 1 98.62 227 LEU B CA 1
ATOM 4438 C C . LEU B 1 227 ? -6.266 14.266 21.984 1 98.62 227 LEU B C 1
ATOM 4440 O O . LEU B 1 227 ? -5.148 14.742 21.766 1 98.62 227 LEU B O 1
ATOM 4444 N N . LEU B 1 228 ? -7.391 14.797 21.516 1 98.75 228 LEU B N 1
ATOM 4445 C CA . LEU B 1 228 ? -7.34 16.047 20.766 1 98.75 228 LEU B CA 1
ATOM 4446 C C . LEU B 1 228 ? -6.719 17.156 21.594 1 98.75 228 LEU B C 1
ATOM 4448 O O . LEU B 1 228 ? -5.898 17.938 21.094 1 98.75 228 LEU B O 1
ATOM 4452 N N . ASP B 1 229 ? -7.102 17.234 22.844 1 98.25 229 ASP B N 1
ATOM 4453 C CA . ASP B 1 229 ? -6.57 18.266 23.719 1 98.25 229 ASP B CA 1
ATOM 4454 C C . ASP B 1 229 ? -5.059 18.125 23.891 1 98.25 229 ASP B C 1
ATOM 4456 O O . ASP B 1 229 ? -4.324 19.109 23.797 1 98.25 229 ASP B O 1
ATOM 4460 N N . GLU B 1 230 ? -4.625 16.938 24.078 1 98.44 230 GLU B N 1
ATOM 4461 C CA . GLU B 1 230 ? -3.197 16.672 24.234 1 98.44 230 GLU B CA 1
ATOM 4462 C C . GLU B 1 230 ? -2.432 17.016 22.953 1 98.44 230 GLU B C 1
ATOM 4464 O O . GLU B 1 230 ? -1.39 17.672 23.016 1 98.44 230 GLU B O 1
ATOM 4469 N N . LEU B 1 231 ? -2.934 16.594 21.828 1 98.81 231 LEU B N 1
ATOM 4470 C CA . LEU B 1 231 ? -2.279 16.828 20.547 1 98.81 231 LEU B CA 1
ATOM 4471 C C . LEU B 1 231 ? -2.324 18.312 20.188 1 98.81 231 LEU B C 1
ATOM 4473 O O . LEU B 1 231 ? -1.369 18.844 19.625 1 98.81 231 LEU B O 1
ATOM 4477 N N . TYR B 1 232 ? -3.426 19 20.531 1 98.56 232 TYR B N 1
ATOM 4478 C CA . TYR B 1 232 ? -3.561 20.422 20.219 1 98.56 232 TYR B CA 1
ATOM 4479 C C . TYR B 1 232 ? -2.539 21.234 21 1 98.56 232 TYR B C 1
ATOM 4481 O O . TYR B 1 232 ? -1.9 22.141 20.438 1 98.56 232 TYR B O 1
ATOM 4489 N N . GLU B 1 233 ? -2.387 20.969 22.25 1 98.31 233 GLU B N 1
ATOM 4490 C CA . GLU B 1 233 ? -1.397 21.672 23.062 1 98.31 233 GLU B CA 1
ATOM 4491 C C . GLU B 1 233 ? 0.005 21.516 22.484 1 98.31 233 GLU B C 1
ATOM 4493 O O . GLU B 1 233 ? 0.753 22.484 22.375 1 98.31 233 GLU B O 1
ATOM 4498 N N . ASN B 1 234 ? 0.301 20.297 22.125 1 98.75 234 ASN B N 1
ATOM 4499 C CA . ASN B 1 234 ? 1.597 20.047 21.516 1 98.75 234 ASN B CA 1
ATOM 4500 C C . ASN B 1 234 ? 1.726 20.75 20.172 1 98.75 234 ASN B C 1
ATOM 4502 O O . ASN B 1 234 ? 2.791 21.266 19.828 1 98.75 234 ASN B O 1
ATOM 4506 N N . GLU B 1 235 ? 0.62 20.75 19.391 1 98.75 235 GLU B N 1
ATOM 4507 C CA . GLU B 1 235 ? 0.64 21.344 18.047 1 98.75 235 GLU B CA 1
ATOM 4508 C C . GLU B 1 235 ? 0.846 22.859 18.125 1 98.75 235 GLU B C 1
ATOM 4510 O O . GLU B 1 235 ? 1.456 23.453 17.234 1 98.75 235 GLU B O 1
ATOM 4515 N N . GLU B 1 236 ? 0.358 23.484 19.188 1 98.25 236 GLU B N 1
ATOM 4516 C CA . GLU B 1 236 ? 0.603 24.906 19.359 1 98.25 236 GLU B CA 1
ATOM 4517 C C . GLU B 1 236 ? 2.094 25.203 19.5 1 98.25 236 GLU B C 1
ATOM 4519 O O . GLU B 1 236 ? 2.611 26.125 18.875 1 98.25 236 GLU B O 1
ATOM 4524 N N . GLN B 1 237 ? 2.711 24.375 20.281 1 98.44 237 GLN B N 1
ATOM 4525 C CA . GLN B 1 237 ? 4.148 24.562 20.453 1 98.44 237 GLN B CA 1
ATOM 4526 C C . GLN B 1 237 ? 4.895 24.297 19.141 1 98.44 237 GLN B C 1
ATOM 4528 O O . GLN B 1 237 ? 5.809 25.047 18.781 1 98.44 237 GLN B O 1
ATOM 4533 N N . TYR B 1 238 ? 4.574 23.281 18.438 1 98.81 238 TYR B N 1
ATOM 4534 C CA . TYR B 1 238 ? 5.191 22.953 17.156 1 98.81 238 TYR B CA 1
ATOM 4535 C C . TYR B 1 238 ? 5.012 24.094 16.172 1 98.81 238 TYR B C 1
ATOM 4537 O O . TYR B 1 238 ? 5.949 24.469 15.453 1 98.81 238 TYR B O 1
ATOM 4545 N N . THR B 1 239 ? 3.789 24.656 16.156 1 98.81 239 THR B N 1
ATOM 4546 C CA . THR B 1 239 ? 3.473 25.781 15.289 1 98.81 239 THR B CA 1
ATOM 4547 C C . THR B 1 239 ? 4.336 27 15.633 1 98.81 239 THR B C 1
ATOM 4549 O O . THR B 1 239 ? 4.828 27.688 14.734 1 98.81 239 THR B O 1
ATOM 4552 N N . GLU B 1 240 ? 4.543 27.203 16.875 1 98.69 240 GLU B N 1
ATOM 4553 C CA . GLU B 1 240 ? 5.41 28.297 17.297 1 98.69 240 GLU B CA 1
ATOM 4554 C C . GLU B 1 240 ? 6.852 28.078 16.859 1 98.69 240 GLU B C 1
ATOM 4556 O O . GLU B 1 240 ? 7.516 29 16.391 1 98.69 240 GLU B O 1
ATOM 4561 N N . ASP B 1 241 ? 7.289 26.859 16.969 1 98.31 241 ASP B N 1
ATOM 4562 C CA . ASP B 1 241 ? 8.648 26.516 16.562 1 98.31 241 ASP B CA 1
ATOM 4563 C C . ASP B 1 241 ? 8.867 26.812 15.086 1 98.31 241 ASP B C 1
ATOM 4565 O O . ASP B 1 241 ? 9.977 27.172 14.68 1 98.31 241 ASP B O 1
ATOM 4569 N N . LEU B 1 242 ? 7.828 26.719 14.289 1 98.56 242 LEU B N 1
ATOM 4570 C CA . LEU B 1 242 ? 7.949 26.828 12.844 1 98.56 242 LEU B CA 1
ATOM 4571 C C . LEU B 1 242 ? 7.715 28.266 12.391 1 98.56 242 LEU B C 1
ATOM 4573 O O . LEU B 1 242 ? 8.453 28.797 11.547 1 98.56 242 LEU B O 1
ATOM 4577 N N . TYR B 1 243 ? 6.754 28.969 12.992 1 98.81 243 TYR B N 1
ATOM 4578 C CA . TYR B 1 243 ? 6.191 30.125 12.289 1 98.81 243 TYR B CA 1
ATOM 4579 C C . TYR B 1 243 ? 6.457 31.406 13.055 1 98.81 243 TYR B C 1
ATOM 4581 O O . TYR B 1 243 ? 6.242 32.5 12.531 1 98.81 243 TYR B O 1
ATOM 4589 N N . ASP B 1 244 ? 6.957 31.344 14.297 1 98.56 244 ASP B N 1
ATOM 4590 C CA . ASP B 1 244 ? 7.195 32.562 15.094 1 98.56 244 ASP B CA 1
ATOM 4591 C C . ASP B 1 244 ? 8.109 33.531 14.359 1 98.56 244 ASP B C 1
ATOM 4593 O O . ASP B 1 244 ? 7.836 34.719 14.312 1 98.56 244 ASP B O 1
ATOM 4597 N N . PRO B 1 245 ? 9.188 33.031 13.797 1 98.31 245 PRO B N 1
ATOM 4598 C CA . PRO B 1 245 ? 10.102 34 13.148 1 98.31 245 PRO B CA 1
ATOM 4599 C C . PRO B 1 245 ? 9.422 34.781 12.039 1 98.31 245 PRO B C 1
ATOM 4601 O O . PRO B 1 245 ? 9.883 35.875 11.695 1 98.31 245 PRO B O 1
ATOM 4604 N N . LEU B 1 246 ? 8.32 34.281 11.523 1 98.25 246 LEU B N 1
ATOM 4605 C CA . LEU B 1 246 ? 7.652 34.938 10.406 1 98.25 246 LEU B CA 1
ATOM 4606 C C . LEU B 1 246 ? 6.395 35.656 10.867 1 98.25 246 LEU B C 1
ATOM 4608 O O . LEU B 1 246 ? 5.707 36.312 10.062 1 98.25 246 LEU B O 1
ATOM 4612 N N . GLY B 1 247 ? 6.051 35.531 12.164 1 98.31 247 GLY B N 1
ATOM 4613 C CA . GLY B 1 247 ? 4.867 36.188 12.703 1 98.31 247 GLY B CA 1
ATOM 4614 C C . GLY B 1 247 ? 3.572 35.594 12.18 1 98.31 247 GLY B C 1
ATOM 4615 O O . GLY B 1 247 ? 2.549 36.281 12.117 1 98.31 247 GLY B O 1
ATOM 4616 N N . LEU B 1 248 ? 3.586 34.281 11.789 1 98.25 248 LEU B N 1
ATOM 4617 C CA . LEU B 1 248 ? 2.43 33.656 11.164 1 98.25 248 LEU B CA 1
ATOM 4618 C C . LEU B 1 248 ? 1.713 32.75 12.156 1 98.25 248 LEU B C 1
ATOM 4620 O O . LEU B 1 248 ? 0.662 32.188 11.844 1 98.25 248 LEU B O 1
ATOM 4624 N N . THR B 1 249 ? 2.154 32.625 13.367 1 98.56 249 THR B N 1
ATOM 4625 C CA . THR B 1 249 ? 1.759 31.594 14.32 1 98.56 249 THR B CA 1
ATOM 4626 C C . THR B 1 249 ? 0.26 31.656 14.594 1 98.56 249 THR B C 1
ATOM 4628 O O . THR B 1 249 ? -0.434 30.641 14.523 1 98.56 249 THR B O 1
ATOM 4631 N N . GLU B 1 250 ? -0.217 32.844 14.875 1 98.19 250 GLU B N 1
ATOM 4632 C CA . GLU B 1 250 ? -1.617 32.969 15.273 1 98.19 250 GLU B CA 1
ATOM 4633 C C . GLU B 1 250 ? -2.549 32.625 14.109 1 98.19 250 GLU B C 1
ATOM 4635 O O . GLU B 1 250 ? -3.619 32.062 14.312 1 98.19 250 GLU B O 1
ATOM 4640 N N . ASP B 1 251 ? -2.168 32.969 12.906 1 98.12 251 ASP B N 1
ATOM 4641 C CA . ASP B 1 251 ? -2.955 32.594 11.734 1 98.12 251 ASP B CA 1
ATOM 4642 C C . ASP B 1 251 ? -2.959 31.078 11.523 1 98.12 251 ASP B C 1
ATOM 4644 O O . ASP B 1 251 ? -3.994 30.484 11.203 1 98.12 251 ASP B O 1
ATOM 4648 N N . VAL B 1 252 ? -1.839 30.469 11.727 1 98.62 252 VAL B N 1
ATOM 4649 C CA . VAL B 1 252 ? -1.731 29.016 11.562 1 98.62 252 VAL B CA 1
ATOM 4650 C C . VAL B 1 252 ? -2.568 28.312 12.633 1 98.62 252 VAL B C 1
ATOM 4652 O O . VAL B 1 252 ? -3.193 27.281 12.359 1 98.62 252 VAL B O 1
ATOM 4655 N N . LYS B 1 253 ? -2.58 28.875 13.828 1 98.5 253 LYS B N 1
ATOM 4656 C CA . LYS B 1 253 ? -3.352 28.25 14.898 1 98.5 253 LYS B CA 1
ATOM 4657 C C . LYS B 1 253 ? -4.844 28.266 14.578 1 98.5 253 LYS B C 1
ATOM 4659 O O . LYS B 1 253 ? -5.562 27.328 14.938 1 98.5 253 LYS B O 1
ATOM 4664 N N . LYS B 1 254 ? -5.332 29.297 13.922 1 98.44 254 LYS B N 1
ATOM 4665 C CA . LYS B 1 254 ? -6.723 29.312 13.477 1 98.44 254 LYS B CA 1
ATOM 4666 C C . LYS B 1 254 ? -6.988 28.172 12.5 1 98.44 254 LYS B C 1
ATOM 4668 O O . LYS B 1 254 ? -8.016 27.5 12.586 1 98.44 254 LYS B O 1
ATOM 4673 N N . PHE B 1 255 ? -6.066 28.016 11.562 1 98.25 255 PHE B N 1
ATOM 4674 C CA . PHE B 1 255 ? -6.164 26.953 10.578 1 98.25 255 PHE B CA 1
ATOM 4675 C C . PHE B 1 255 ? -6.105 25.578 11.258 1 98.25 255 PHE B C 1
ATOM 4677 O O . PHE B 1 255 ? -6.824 24.656 10.867 1 98.25 255 PHE B O 1
ATOM 4684 N N . LEU B 1 256 ? -5.289 25.469 12.266 1 98.19 256 LEU B N 1
ATOM 4685 C CA . LEU B 1 256 ? -5.164 24.25 13.055 1 98.19 256 LEU B CA 1
ATOM 4686 C C . LEU B 1 256 ? -6.488 23.906 13.734 1 98.19 256 LEU B C 1
ATOM 4688 O O . LEU B 1 256 ? -6.926 22.766 13.703 1 98.19 256 LEU B O 1
ATOM 4692 N N . ARG B 1 257 ? -7.109 24.906 14.344 1 98.56 257 ARG B N 1
ATOM 4693 C CA . ARG B 1 257 ? -8.383 24.688 15.031 1 98.56 257 ARG B CA 1
ATOM 4694 C C . ARG B 1 257 ? -9.477 24.344 14.031 1 98.56 257 ARG B C 1
ATOM 4696 O O . ARG B 1 257 ? -10.344 23.516 14.328 1 98.56 257 ARG B O 1
ATOM 4703 N N . TYR B 1 258 ? -9.406 24.938 12.891 1 98.19 258 TYR B N 1
ATOM 4704 C CA . TYR B 1 258 ? -10.328 24.609 11.805 1 98.19 258 TYR B CA 1
ATOM 4705 C C . TYR B 1 258 ? -10.242 23.141 11.445 1 98.19 258 TYR B C 1
ATOM 4707 O O . TYR B 1 258 ? -11.266 22.453 11.328 1 98.19 258 TYR B O 1
ATOM 4715 N N . ASN B 1 259 ? -9.102 22.641 11.359 1 98.19 259 ASN B N 1
ATOM 4716 C CA . ASN B 1 259 ? -8.898 21.25 10.945 1 98.19 259 ASN B CA 1
ATOM 4717 C C . ASN B 1 259 ? -9.109 20.297 12.109 1 98.19 259 ASN B C 1
ATOM 4719 O O . ASN B 1 259 ? -9.508 19.141 11.906 1 98.19 259 ASN B O 1
ATOM 4723 N N . ALA B 1 260 ? -8.859 20.75 13.359 1 98.69 260 ALA B N 1
ATOM 4724 C CA . ALA B 1 260 ? -9.258 19.953 14.508 1 98.69 260 ALA B CA 1
ATOM 4725 C C . ALA B 1 260 ? -10.758 19.672 14.492 1 98.69 260 ALA B C 1
ATOM 4727 O O . ALA B 1 260 ? -11.195 18.547 14.758 1 98.69 260 ALA B O 1
ATOM 4728 N N . ASN B 1 261 ? -11.5 20.75 14.18 1 98.56 261 ASN B N 1
ATOM 4729 C CA . ASN B 1 261 ? -12.945 20.578 14.039 1 98.56 261 ASN B CA 1
ATOM 4730 C C . ASN B 1 261 ? -13.281 19.594 12.922 1 98.56 261 ASN B C 1
ATOM 4732 O O . ASN B 1 261 ? -14.195 18.781 13.062 1 98.56 261 ASN B O 1
ATOM 4736 N N . LYS B 1 262 ? -12.547 19.625 11.828 1 97.88 262 LYS B N 1
ATOM 4737 C CA . LYS B 1 262 ? -12.758 18.688 10.727 1 97.88 262 LYS B CA 1
ATOM 4738 C C . LYS B 1 262 ? -12.492 17.25 11.164 1 97.88 262 LYS B C 1
ATOM 4740 O O . LYS B 1 262 ? -13.227 16.344 10.781 1 97.88 262 LYS B O 1
ATOM 4745 N N . ALA B 1 263 ? -11.453 17.047 11.984 1 98.75 263 ALA B N 1
ATOM 4746 C CA . ALA B 1 263 ? -11.148 15.719 12.5 1 98.75 263 ALA B CA 1
ATOM 4747 C C . ALA B 1 263 ? -12.297 15.195 13.367 1 98.75 263 ALA B C 1
ATOM 4749 O O . ALA B 1 263 ? -12.703 14.039 13.242 1 98.75 263 ALA B O 1
ATOM 4750 N N . LEU B 1 264 ? -12.789 16.094 14.227 1 98.81 264 LEU B N 1
ATOM 4751 C CA . LEU B 1 264 ? -13.914 15.719 15.078 1 98.81 264 LEU B CA 1
ATOM 4752 C C . LEU B 1 264 ? -15.133 15.375 14.234 1 98.81 264 LEU B C 1
ATOM 4754 O O . LEU B 1 264 ? -15.82 14.383 14.508 1 98.81 264 LEU B O 1
ATOM 4758 N N . MET B 1 265 ? -15.375 16.125 13.211 1 98.56 265 MET B N 1
ATOM 4759 C CA . MET B 1 265 ? -16.5 15.859 12.312 1 98.56 265 MET B CA 1
ATOM 4760 C C . MET B 1 265 ? -16.344 14.508 11.633 1 98.56 265 MET B C 1
ATOM 4762 O O . MET B 1 265 ? -17.297 13.727 11.555 1 98.56 265 MET B O 1
ATOM 4766 N N . ASN B 1 266 ? -15.141 14.227 11.117 1 98.56 266 ASN B N 1
ATOM 4767 C CA . ASN B 1 266 ? -14.875 12.93 10.492 1 98.56 266 ASN B CA 1
ATOM 4768 C C . ASN B 1 266 ? -15.125 11.781 11.461 1 98.56 266 ASN B C 1
ATOM 4770 O O . ASN B 1 266 ? -15.531 10.688 11.047 1 98.56 266 ASN B O 1
ATOM 4774 N N . LEU B 1 267 ? -14.938 12.016 12.773 1 98.88 267 LEU B N 1
ATOM 4775 C CA . LEU B 1 267 ? -15.109 10.984 13.789 1 98.88 267 LEU B CA 1
ATOM 4776 C C . LEU B 1 267 ? -16.547 10.945 14.297 1 98.88 267 LEU B C 1
ATOM 4778 O O . LEU B 1 267 ? -16.891 10.109 15.125 1 98.88 267 LEU B O 1
ATOM 4782 N N . GLY B 1 268 ? -17.422 11.867 13.844 1 98.56 268 GLY B N 1
ATOM 4783 C CA . GLY B 1 268 ? -18.844 11.875 14.18 1 98.56 268 GLY B CA 1
ATOM 4784 C C . GLY B 1 268 ? -19.156 12.719 15.406 1 98.56 268 GLY B C 1
ATOM 4785 O O . GLY B 1 268 ? -20.172 12.508 16.062 1 98.56 268 GLY B O 1
ATOM 4786 N N . TYR B 1 269 ? -18.281 13.703 15.75 1 98.75 269 TYR B N 1
ATOM 4787 C CA . TYR B 1 269 ? -18.484 14.484 16.969 1 98.75 269 TYR B CA 1
ATOM 4788 C C . TYR B 1 269 ? -18.672 15.961 16.641 1 98.75 269 TYR B C 1
ATOM 4790 O O . TYR B 1 269 ? -18.406 16.391 15.508 1 98.75 269 TYR B O 1
ATOM 4798 N N . GLU B 1 270 ? -19.156 16.734 17.547 1 97.56 270 GLU B N 1
ATOM 4799 C CA . GLU B 1 270 ? -19.359 18.172 17.406 1 97.56 270 GLU B CA 1
ATOM 4800 C C . GLU B 1 270 ? -18.047 18.922 17.438 1 97.56 270 GLU B C 1
ATOM 4802 O O . GLU B 1 270 ? -17.078 18.469 18.047 1 97.56 270 GLU B O 1
ATOM 4807 N N . ALA B 1 271 ? -18.109 20.062 16.828 1 97.62 271 ALA B N 1
ATOM 4808 C CA . ALA B 1 271 ? -16.938 20.938 16.844 1 97.62 271 ALA B CA 1
ATOM 4809 C C . ALA B 1 271 ? -16.578 21.359 18.266 1 97.62 271 ALA B C 1
ATOM 4811 O O . ALA B 1 271 ? -17.453 21.594 19.094 1 97.62 271 ALA B O 1
ATOM 4812 N N . LEU B 1 272 ? -15.336 21.391 18.5 1 97.94 272 LEU B N 1
ATOM 4813 C CA . LEU B 1 272 ? -14.828 21.859 19.781 1 97.94 272 LEU B CA 1
ATOM 4814 C C . LEU B 1 272 ? -14.617 23.359 19.766 1 97.94 272 LEU B C 1
ATOM 4816 O O . LEU B 1 272 ? -14.914 24.047 20.75 1 97.94 272 LEU B O 1
ATOM 4820 N N . PHE B 1 273 ? -14.094 23.875 18.688 1 98.25 273 PHE B N 1
ATOM 4821 C CA . PHE B 1 273 ? -13.742 25.297 18.594 1 98.25 273 PHE B CA 1
ATOM 4822 C C . PHE B 1 273 ? -14.859 26.078 17.906 1 98.25 273 PHE B C 1
ATOM 4824 O O . PHE B 1 273 ? -15.359 25.656 16.859 1 98.25 273 PHE B O 1
ATOM 4831 N N . PRO B 1 274 ? -15.164 27.266 18.453 1 97.56 274 PRO B N 1
ATOM 4832 C CA . PRO B 1 274 ? -16.234 28.078 17.859 1 97.56 274 PRO B CA 1
ATOM 4833 C C . PRO B 1 274 ? -15.797 28.828 16.609 1 97.56 274 PRO B C 1
ATOM 4835 O O . PRO B 1 274 ? -14.602 28.906 16.312 1 97.56 274 PRO B O 1
ATOM 4838 N N . ALA B 1 275 ? -16.719 29.359 15.914 1 95.38 275 ALA B N 1
ATOM 4839 C CA . ALA B 1 275 ? -16.516 30 14.617 1 95.38 275 ALA B CA 1
ATOM 4840 C C . ALA B 1 275 ? -15.469 31.109 14.711 1 95.38 275 ALA B C 1
ATOM 4842 O O . ALA B 1 275 ? -14.664 31.281 13.797 1 95.38 275 ALA B O 1
ATOM 4843 N N . GLU B 1 276 ? -15.469 31.828 15.797 1 95.94 276 GLU B N 1
ATOM 4844 C CA . GLU B 1 276 ? -14.57 32.969 15.961 1 95.94 276 GLU B CA 1
ATOM 4845 C C . GLU B 1 276 ? -13.125 32.5 16.125 1 95.94 276 GLU B C 1
ATOM 4847 O O . GLU B 1 276 ? -12.195 33.25 15.789 1 95.94 276 GLU B O 1
ATOM 4852 N N . ALA B 1 277 ? -12.984 31.281 16.562 1 97.31 277 ALA B N 1
ATOM 4853 C CA . ALA B 1 277 ? -11.641 30.766 16.812 1 97.31 277 ALA B CA 1
ATOM 4854 C C . ALA B 1 277 ? -11.062 30.109 15.562 1 97.31 277 ALA B C 1
ATOM 4856 O O . ALA B 1 277 ? -9.875 29.797 15.508 1 97.31 277 ALA B O 1
ATOM 4857 N N . VAL B 1 278 ? -11.891 29.953 14.484 1 97.38 278 VAL B N 1
ATOM 4858 C CA . VAL B 1 278 ? -11.445 29.25 13.289 1 97.38 278 VAL B CA 1
ATOM 4859 C C . VAL B 1 278 ? -11.633 30.125 12.055 1 97.38 278 VAL B C 1
ATOM 4861 O O . VAL B 1 278 ? -11.953 29.641 10.977 1 97.38 278 VAL B O 1
ATOM 4864 N N . ASP B 1 279 ? -11.547 31.469 12.273 1 96.94 279 ASP B N 1
ATOM 4865 C CA . ASP B 1 279 ? -11.695 32.406 11.18 1 96.94 279 ASP B CA 1
ATOM 4866 C C . ASP B 1 279 ? -10.422 32.5 10.336 1 96.94 279 ASP B C 1
ATOM 4868 O O . ASP B 1 279 ? -9.742 33.5 10.305 1 96.94 279 ASP B O 1
ATOM 4872 N N . VAL B 1 280 ? -10.18 31.453 9.531 1 96.75 280 VAL B N 1
ATOM 4873 C CA . VAL B 1 280 ? -8.992 31.297 8.703 1 96.75 280 VAL B CA 1
ATOM 4874 C C . VAL B 1 280 ? -9.008 32.312 7.57 1 96.75 280 VAL B C 1
ATOM 4876 O O . VAL B 1 280 ? -10.062 32.625 7.012 1 96.75 280 VAL B O 1
ATOM 4879 N N . ASN B 1 281 ? -7.848 32.844 7.238 1 95.5 281 ASN B N 1
ATOM 4880 C CA . ASN B 1 281 ? -7.711 33.75 6.082 1 95.5 281 ASN B CA 1
ATOM 4881 C C . ASN B 1 281 ? -8.328 33.125 4.832 1 95.5 281 ASN B C 1
ATOM 4883 O O . ASN B 1 281 ? -7.93 32.031 4.414 1 95.5 281 ASN B O 1
ATOM 4887 N N . PRO B 1 282 ? -9.289 33.781 4.199 1 94.94 282 PRO B N 1
ATOM 4888 C CA . PRO B 1 282 ? -9.969 33.25 3.02 1 94.94 282 PRO B CA 1
ATOM 4889 C C . PRO B 1 282 ? -9 32.875 1.893 1 94.94 282 PRO B C 1
ATOM 4891 O O . PRO B 1 282 ? -9.25 31.953 1.126 1 94.94 282 PRO B O 1
ATOM 4894 N N . ALA B 1 283 ? -7.902 33.562 1.828 1 94.75 283 ALA B N 1
ATOM 4895 C CA . ALA B 1 283 ? -6.926 33.281 0.781 1 94.75 283 ALA B CA 1
ATOM 4896 C C . ALA B 1 283 ? -6.309 31.891 0.963 1 94.75 283 ALA B C 1
ATOM 4898 O O . ALA B 1 283 ? -5.988 31.219 -0.016 1 94.75 283 ALA B O 1
ATOM 4899 N N . ILE B 1 284 ? -6.188 31.484 2.232 1 96.12 284 ILE B N 1
ATOM 4900 C CA . ILE B 1 284 ? -5.645 30.172 2.537 1 96.12 284 ILE B CA 1
ATOM 4901 C C . ILE B 1 284 ? -6.656 29.094 2.154 1 96.12 284 ILE B C 1
ATOM 4903 O O . ILE B 1 284 ? -6.301 28.094 1.516 1 96.12 284 ILE B O 1
ATOM 4907 N N . LEU B 1 285 ? -7.922 29.281 2.488 1 94 285 LEU B N 1
ATOM 4908 C CA . LEU B 1 285 ? -8.969 28.312 2.172 1 94 285 LEU B CA 1
ATOM 4909 C C . LEU B 1 285 ? -9.164 28.203 0.663 1 94 285 LEU B C 1
ATOM 4911 O O . LEU B 1 285 ? -9.375 27.094 0.143 1 94 285 LEU B O 1
ATOM 4915 N N . ALA B 1 286 ? -9.062 29.312 -0.025 1 90.56 286 ALA B N 1
ATOM 4916 C CA . ALA B 1 286 ? -9.18 29.328 -1.481 1 90.56 286 ALA B CA 1
ATOM 4917 C C . ALA B 1 286 ? -8.031 28.562 -2.131 1 90.56 286 ALA B C 1
ATOM 4919 O O . ALA B 1 286 ? -8.211 27.922 -3.172 1 90.56 286 ALA B O 1
ATOM 4920 N N . ALA B 1 287 ? -6.918 28.578 -1.472 1 86.62 287 ALA B N 1
ATOM 4921 C CA . ALA B 1 287 ? -5.719 27.938 -2.008 1 86.62 287 ALA B CA 1
ATOM 4922 C C . ALA B 1 287 ? -5.816 26.422 -1.896 1 86.62 287 ALA B C 1
ATOM 4924 O O . ALA B 1 287 ? -5.094 25.688 -2.582 1 86.62 287 ALA B O 1
ATOM 4925 N N . LEU B 1 288 ? -6.676 25.906 -1.079 1 88.81 288 LEU B N 1
ATOM 4926 C CA . LEU B 1 288 ? -6.867 24.469 -0.923 1 88.81 288 LEU B CA 1
ATOM 4927 C C . LEU B 1 288 ? -7.578 23.875 -2.139 1 88.81 288 LEU B C 1
ATOM 4929 O O . LEU B 1 288 ? -7.324 22.734 -2.516 1 88.81 288 LEU B O 1
ATOM 4933 N N . SER B 1 289 ? -8.539 24.562 -2.725 1 78.94 289 SER B N 1
ATOM 4934 C CA . SER B 1 289 ? -9.305 24.094 -3.875 1 78.94 289 SER B CA 1
ATOM 4935 C C . SER B 1 289 ? -9.492 25.188 -4.91 1 78.94 289 SER B C 1
ATOM 4937 O O . SER B 1 289 ? -10.531 25.859 -4.934 1 78.94 289 SER B O 1
ATOM 4939 N N . PRO B 1 290 ? -8.477 25.391 -5.676 1 54.38 290 PRO B N 1
ATOM 4940 C CA . PRO B 1 290 ? -8.664 26.5 -6.625 1 54.38 290 PRO B CA 1
ATOM 4941 C C . PRO B 1 290 ? -9.867 26.281 -7.543 1 54.38 290 PRO B C 1
ATOM 4943 O O . PRO B 1 290 ? -10.484 27.25 -8 1 54.38 290 PRO B O 1
ATOM 4946 N N . ASN B 1 291 ? -10.047 25.094 -8.07 1 49.69 291 ASN B N 1
ATOM 4947 C CA . ASN B 1 291 ? -11.188 24.922 -8.961 1 49.69 291 ASN B CA 1
ATOM 4948 C C . ASN B 1 291 ? -12.453 24.547 -8.188 1 49.69 291 ASN B C 1
ATOM 4950 O O . ASN B 1 291 ? -13.398 23.984 -8.75 1 49.69 291 ASN B O 1
ATOM 4954 N N . ALA B 1 292 ? -12.484 24.766 -6.902 1 45.72 292 ALA B N 1
ATOM 4955 C CA . ALA B 1 292 ? -13.68 24.469 -6.117 1 45.72 292 ALA B CA 1
ATOM 4956 C C . ALA B 1 292 ? -14.914 25.141 -6.719 1 45.72 292 ALA B C 1
ATOM 4958 O O . ALA B 1 292 ? -16.016 25 -6.203 1 45.72 292 ALA B O 1
ATOM 4959 N N . ASP B 1 293 ? -14.906 25.922 -7.684 1 38.88 293 ASP B N 1
ATOM 4960 C CA . ASP B 1 293 ? -16.203 26.094 -8.32 1 38.88 293 ASP B CA 1
ATOM 4961 C C . ASP B 1 293 ? -16.797 24.766 -8.75 1 38.88 293 ASP B C 1
ATOM 4963 O O . ASP B 1 293 ? -17.906 24.703 -9.273 1 38.88 293 ASP B O 1
ATOM 4967 N N . GLU B 1 294 ? -16.016 23.734 -9.117 1 34.66 294 GLU B N 1
ATOM 4968 C CA . GLU B 1 294 ? -16.594 22.406 -9.312 1 34.66 294 GLU B CA 1
ATOM 4969 C C . GLU B 1 294 ? -17.031 21.797 -7.988 1 34.66 294 GLU B C 1
ATOM 4971 O O . GLU B 1 294 ? -16.375 22 -6.961 1 34.66 294 GLU B O 1
ATOM 4976 N N . ASN B 1 295 ? -18.359 21.391 -7.785 1 33.16 295 ASN B N 1
ATOM 4977 C CA . ASN B 1 295 ? -19.109 20.812 -6.668 1 33.16 295 ASN B CA 1
ATOM 4978 C C . ASN B 1 295 ? -18.266 19.828 -5.883 1 33.16 295 ASN B C 1
ATOM 4980 O O . ASN B 1 295 ? -18.047 18.688 -6.328 1 33.16 295 ASN B O 1
ATOM 4984 N N . HIS B 1 296 ? -17.234 20.156 -5.332 1 37.09 296 HIS B N 1
ATOM 4985 C CA . HIS B 1 296 ? -16.641 19.203 -4.418 1 37.09 296 HIS B CA 1
ATOM 4986 C C . HIS B 1 296 ? -17.625 18.75 -3.354 1 37.09 296 HIS B C 1
ATOM 4988 O O . HIS B 1 296 ? -17.734 19.375 -2.291 1 37.09 296 HIS B O 1
ATOM 4994 N N . ASP B 1 297 ? -18.859 18.453 -3.68 1 35.03 297 ASP B N 1
ATOM 4995 C CA . ASP B 1 297 ? -19.656 17.703 -2.715 1 35.03 297 ASP B CA 1
ATOM 4996 C C . ASP B 1 297 ? -18.859 16.562 -2.117 1 35.03 297 ASP B C 1
ATOM 4998 O O . ASP B 1 297 ? -18.906 15.43 -2.613 1 35.03 297 ASP B O 1
ATOM 5002 N N . PHE B 1 298 ? -17.703 16.859 -1.631 1 38.53 298 PHE B N 1
ATOM 5003 C CA . PHE B 1 298 ? -17.094 15.703 -0.976 1 38.53 298 PHE B CA 1
ATOM 5004 C C . PHE B 1 298 ? -18.141 14.93 -0.178 1 38.53 298 PHE B C 1
ATOM 5006 O O . PHE B 1 298 ? -18.203 13.703 -0.268 1 38.53 298 PHE B O 1
ATOM 5013 N N . PHE B 1 299 ? -18.484 15.516 1.116 1 38.97 299 PHE B N 1
ATOM 5014 C CA . PHE B 1 299 ? -19.234 14.875 2.191 1 38.97 299 PHE B CA 1
ATOM 5015 C C . PHE B 1 299 ? -20.734 15.102 2.021 1 38.97 299 PHE B C 1
ATOM 5017 O O . PHE B 1 299 ? -21.391 15.641 2.914 1 38.97 299 PHE B O 1
ATOM 5024 N N . SER B 1 300 ? -21.297 15.602 0.97 1 34.09 300 SER B N 1
ATOM 5025 C CA . SER B 1 300 ? -22.703 15.914 1.126 1 34.09 300 SER B CA 1
ATOM 5026 C C . SER B 1 300 ? -23.484 14.711 1.633 1 34.09 300 SER B C 1
ATOM 5028 O O . SER B 1 300 ? -24.719 14.711 1.625 1 34.09 300 SER B O 1
ATOM 5030 N N . GLY B 1 301 ? -22.953 13.523 1.734 1 30.61 301 GLY B N 1
ATOM 5031 C CA . GLY B 1 301 ? -23.984 12.57 2.096 1 30.61 301 GLY B CA 1
ATOM 5032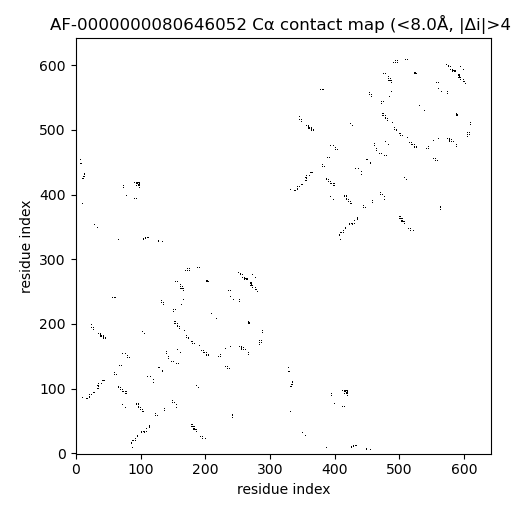 C C . GLY B 1 301 ? -24.609 12.852 3.445 1 30.61 301 GLY B C 1
ATOM 5033 O O . GLY B 1 301 ? -25.656 12.289 3.777 1 30.61 301 GLY B O 1
ATOM 5034 N N . SER B 1 302 ? -23.906 12.938 4.637 1 29.52 302 SER B N 1
ATOM 5035 C CA . SER B 1 302 ? -24.781 12.664 5.777 1 29.52 302 SER B CA 1
ATOM 5036 C C . SER B 1 302 ? -25.812 13.773 5.969 1 29.52 302 SER B C 1
ATOM 5038 O O . SER B 1 302 ? -25.656 14.875 5.438 1 29.52 302 SER B O 1
ATOM 5040 N N . GLY B 1 303 ? -26.812 13.703 7.055 1 28.98 303 GLY B N 1
ATOM 5041 C CA . GLY B 1 303 ? -28.125 14.031 7.566 1 28.98 303 GLY B CA 1
ATOM 5042 C C . GLY B 1 303 ? -28.297 15.5 7.887 1 28.98 303 GLY B C 1
ATOM 5043 O O . GLY B 1 303 ? -29.375 16.062 7.695 1 28.98 303 GLY B O 1
ATOM 5044 N N . SER B 1 304 ? -27.562 16.188 8.812 1 28.53 304 SER B N 1
ATOM 5045 C CA . SER B 1 304 ? -28.344 17.109 9.625 1 28.53 304 SER B CA 1
ATOM 5046 C C . SER B 1 304 ? -28.828 18.297 8.805 1 28.53 304 SER B C 1
ATOM 5048 O O . SER B 1 304 ? -28.016 19.094 8.336 1 28.53 304 SER B O 1
ATOM 5050 N N . SER B 1 305 ? -29.891 18.172 7.953 1 28.75 305 SER B N 1
ATOM 5051 C CA . SER B 1 305 ? -30.812 19.203 7.469 1 28.75 305 SER B CA 1
ATOM 5052 C C . SER B 1 305 ? -31.188 20.172 8.578 1 28.75 305 SER B C 1
ATOM 5054 O O . SER B 1 305 ? -31.891 19.797 9.531 1 28.75 305 SER B O 1
ATOM 5056 N N . TYR B 1 306 ? -30.344 21.031 9.203 1 24.92 306 TYR B N 1
ATOM 5057 C CA . TYR B 1 306 ? -30.953 22.141 9.906 1 24.92 306 TYR B CA 1
ATOM 5058 C C . TYR B 1 306 ? -31.984 22.844 9.031 1 24.92 306 TYR B C 1
ATOM 5060 O O . TYR B 1 306 ? -31.625 23.516 8.062 1 24.92 306 TYR B O 1
ATOM 5068 N N . VAL B 1 307 ? -33.156 22.188 8.75 1 27.48 307 VAL B N 1
ATOM 5069 C CA . VAL B 1 307 ? -34.438 22.656 8.234 1 27.48 307 VAL B CA 1
ATOM 5070 C C . VAL B 1 307 ? -34.844 23.922 8.984 1 27.48 307 VAL B C 1
ATOM 5072 O O . VAL B 1 307 ? -35.188 23.875 10.164 1 27.48 307 V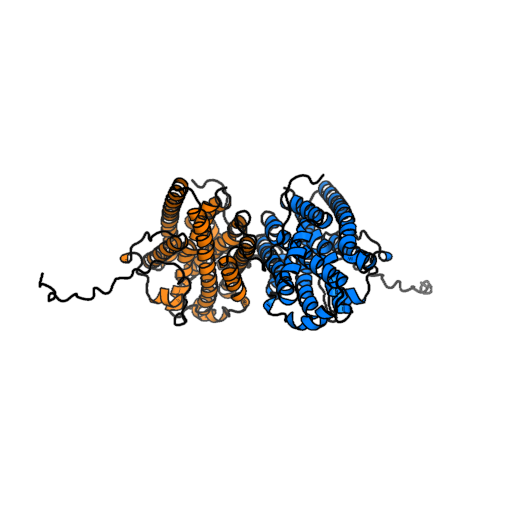AL B O 1
ATOM 5075 N N . ILE B 1 308 ? -34.125 25 9.078 1 26.64 308 ILE B N 1
ATOM 5076 C CA . ILE B 1 308 ? -34.812 26.203 9.508 1 26.64 308 ILE B CA 1
ATOM 5077 C C . ILE B 1 308 ? -36.094 26.359 8.703 1 26.64 308 ILE B C 1
ATOM 5079 O O . ILE B 1 308 ? -36.062 26.516 7.477 1 26.64 308 ILE B O 1
ATOM 5083 N N . GLY B 1 309 ? -37.188 25.672 9.133 1 26.12 309 GLY B N 1
ATOM 5084 C CA . GLY B 1 309 ? -38.594 25.781 8.773 1 26.12 309 GLY B CA 1
ATOM 5085 C C . GLY B 1 309 ? -39.031 27.203 8.477 1 26.12 309 GLY B C 1
ATOM 5086 O O . GLY B 1 309 ? -38.562 28.156 9.125 1 26.12 309 GLY B O 1
ATOM 5087 N N . ASP B 1 310 ? -39.188 27.516 7.227 1 26.27 310 ASP B N 1
ATOM 5088 C CA . ASP B 1 310 ? -39.844 28.75 6.773 1 26.27 310 ASP B CA 1
ATOM 5089 C C . ASP B 1 310 ? -41.031 29.109 7.66 1 26.27 310 ASP B C 1
ATOM 5091 O O . ASP B 1 310 ? -41.969 28.312 7.809 1 26.27 310 ASP B O 1
ATOM 5095 N N . ILE B 1 311 ? -40.875 29.797 8.766 1 26.73 311 ILE B N 1
ATOM 5096 C CA . ILE B 1 311 ? -41.906 30.422 9.555 1 26.73 311 ILE B CA 1
ATOM 5097 C C . ILE B 1 311 ? -42.938 31.094 8.633 1 26.73 311 ILE B C 1
ATOM 5099 O O . ILE B 1 311 ? -42.625 32.094 7.969 1 26.73 311 ILE B O 1
ATOM 5103 N N . VAL B 1 312 ? -43.531 30.312 7.75 1 30.73 312 VAL B N 1
ATOM 5104 C CA . VAL B 1 312 ? -44.656 30.969 7.043 1 30.73 312 VAL B CA 1
ATOM 5105 C C . VAL B 1 312 ? -45.625 31.562 8.055 1 30.73 312 VAL B C 1
ATOM 5107 O O . VAL B 1 312 ? -46.062 30.891 8.977 1 30.73 312 VAL B O 1
ATOM 5110 N N . ASP B 1 313 ? -45.719 32.844 8.227 1 27.78 313 ASP B N 1
ATOM 5111 C CA . ASP B 1 313 ? -46.531 33.812 8.992 1 27.78 313 ASP B CA 1
ATOM 5112 C C . ASP B 1 313 ? -48 33.469 8.906 1 27.78 313 ASP B C 1
ATOM 5114 O O . ASP B 1 313 ? -48.594 33.438 7.816 1 27.78 313 ASP B O 1
ATOM 5118 N N . THR B 1 314 ? -48.594 32.438 9.617 1 25.64 314 THR B N 1
ATOM 5119 C CA . THR B 1 314 ? -50.031 32.25 9.758 1 25.64 314 THR B CA 1
ATOM 5120 C C . THR B 1 314 ? -50.688 33.562 10.18 1 25.64 314 THR B C 1
ATOM 5122 O O . THR B 1 314 ? -50.281 34.219 11.133 1 25.64 314 THR B O 1
ATOM 5125 N N . GLU B 1 315 ? -51.312 34.344 9.211 1 26.48 315 GLU B N 1
ATOM 5126 C CA . GLU B 1 315 ? -52.125 35.5 9.469 1 26.48 315 GLU B CA 1
ATOM 5127 C C . GLU B 1 315 ? -53.281 35.156 10.406 1 26.48 315 GLU B C 1
ATOM 5129 O O . GLU B 1 315 ? -53.688 34 10.492 1 26.48 315 GLU B O 1
ATOM 5134 N N . ASP B 1 316 ? -53.656 35.938 11.453 1 30.45 316 ASP B N 1
ATOM 5135 C CA . ASP B 1 316 ? -54.562 36.031 12.594 1 30.45 316 ASP B CA 1
ATOM 5136 C C . ASP B 1 316 ? -56 35.75 12.18 1 30.45 316 ASP B C 1
ATOM 5138 O O . ASP B 1 316 ? -56.938 35.844 12.992 1 30.45 316 ASP B O 1
ATOM 5142 N N . GLY B 1 317 ? -56.438 35.75 10.898 1 30.8 317 GLY B N 1
ATOM 5143 C CA . GLY B 1 317 ? -57.875 35.906 10.711 1 30.8 317 GLY B CA 1
ATOM 5144 C C . GLY B 1 317 ? -58.656 34.719 11.203 1 30.8 317 GLY B C 1
ATOM 5145 O O . GLY B 1 317 ? -59.875 34.688 11.094 1 30.8 317 GLY B O 1
ATOM 5146 N N . ASP B 1 318 ? -58.125 33.469 11.195 1 26.47 318 ASP B N 1
ATOM 5147 C CA . ASP B 1 318 ? -59.094 32.406 11.484 1 26.47 318 ASP B CA 1
ATOM 5148 C C . ASP B 1 318 ? -59.438 32.375 12.969 1 26.47 318 ASP B C 1
ATOM 5150 O O . ASP B 1 318 ? -59.031 31.438 13.68 1 26.47 318 ASP B O 1
ATOM 5154 N N . TRP B 1 319 ? -59.531 33.562 13.617 1 24.75 319 TRP B N 1
ATOM 5155 C CA . TRP B 1 319 ? -59.812 33.844 15.016 1 24.75 319 TRP B CA 1
ATOM 5156 C C . TRP B 1 319 ? -61.219 33.344 15.383 1 24.75 319 TRP B C 1
ATOM 5158 O O . TRP B 1 319 ? -61.75 33.688 16.438 1 24.75 319 TRP B O 1
ATOM 5168 N N . ASP B 1 320 ? -62.062 32.969 14.445 1 26.94 320 ASP B N 1
ATOM 5169 C CA . ASP B 1 320 ? -63.469 32.938 14.82 1 26.94 320 ASP B CA 1
ATOM 5170 C C . ASP B 1 320 ? -63.781 31.734 15.727 1 26.94 320 ASP B C 1
ATOM 5172 O O . ASP B 1 320 ? -64.938 31.484 16.062 1 26.94 320 ASP B O 1
ATOM 5176 N N . PHE B 1 321 ? -62.875 31.172 16.453 1 23.12 321 PHE B N 1
ATOM 5177 C CA . PHE B 1 321 ? -63.688 30.359 17.359 1 23.12 321 PHE B CA 1
ATOM 5178 C C . PHE B 1 321 ? -64.375 31.234 18.422 1 23.12 321 PHE B C 1
ATOM 5180 O O . PHE B 1 321 ? -63.844 32.312 18.766 1 23.12 321 PHE B O 1
#

Organism: NCBI:txid888439

Solvent-accessible surface area (backbone atoms only — not comparable to full-atom values): 34542 Å² total; per-residue (Å²): 125,91,67,74,93,76,71,71,66,48,60,51,82,87,62,78,90,52,71,62,43,56,54,48,40,51,51,56,64,72,62,64,82,63,60,86,78,53,64,48,70,77,23,48,71,49,58,68,70,51,51,71,69,54,48,48,32,52,45,43,33,45,36,46,50,16,28,53,25,34,44,37,17,67,43,39,34,55,51,49,34,88,67,41,90,42,65,56,46,26,42,42,31,24,43,52,10,24,50,24,36,51,49,24,48,38,43,38,55,52,41,69,66,73,45,54,71,68,56,49,53,50,29,54,51,45,44,60,62,38,63,44,58,41,48,56,53,49,57,42,48,52,36,43,72,47,90,48,66,60,60,26,30,50,44,50,17,37,43,44,36,23,63,51,48,62,42,54,44,53,42,24,49,31,38,62,68,76,27,41,50,44,53,24,51,55,48,42,56,47,49,57,50,31,54,53,52,15,41,51,41,9,45,55,37,37,58,52,45,73,73,43,54,71,70,54,39,53,51,51,52,52,48,50,55,52,50,48,53,55,49,47,58,40,45,53,53,38,42,42,74,52,25,47,94,74,72,42,33,71,59,44,50,16,45,32,43,41,24,44,28,48,26,30,46,33,51,71,44,74,65,81,66,54,71,85,57,35,69,48,60,63,56,44,61,46,52,69,44,76,67,55,86,49,84,72,64,76,78,66,72,86,75,90,72,82,68,80,69,79,79,70,81,77,77,83,74,82,67,77,115,127,90,67,75,93,76,69,72,66,48,60,52,82,86,62,79,90,52,72,64,41,56,53,49,40,50,52,58,64,73,62,64,81,64,61,85,78,52,66,48,70,76,21,48,71,49,57,69,70,50,51,71,68,55,49,48,34,53,45,43,33,45,37,46,49,17,25,52,24,35,46,36,17,67,43,39,34,54,50,48,33,86,68,42,91,41,65,57,45,25,42,43,30,24,43,52,11,23,50,24,36,50,51,23,49,37,44,39,55,50,42,70,68,74,44,53,71,67,56,49,52,51,29,53,51,44,46,59,62,37,61,44,58,42,48,54,52,50,57,43,48,52,36,43,71,49,89,48,67,59,60,27,31,49,44,50,17,38,42,43,35,24,63,50,45,62,44,53,44,54,43,23,50,31,38,61,68,76,27,39,51,44,53,25,52,55,49,41,56,48,49,56,50,30,54,52,53,15,41,50,41,10,46,54,35,39,58,52,46,73,72,44,54,71,69,54,39,53,51,50,52,54,49,51,54,51,50,48,50,56,50,48,58,40,45,52,53,39,41,42,74,51,24,46,93,73,71,43,31,70,60,44,49,15,45,33,42,42,24,42,27,49,27,30,44,34,51,73,44,73,65,80,65,54,72,84,58,34,68,46,61,64,55,45,62,44,51,68,44,76,67,54,84,51,82,72,65,76,74,66,72,80,73,88,71,82,70,78,72,79,79,71,80,79,76,76,78,86,58,76,119

Sequence (642 aa):
MFGNNHVIKAINWNKIEDEKDVEVWDRLTGNFWLPEKVPISNDIPSWKTLTDDEKTMTNRVFTGLTLLDTLQGTVGAVSLIPDARTPHEEAVYTNIAFMESVHAKSYSSIFSTLLSTEEINESFRWSEENEALQRKALIVEKYYEGDDPEKRKVASTMLESFLFYSGFYAPMYWSAHAKLTNTADLIRLIIRDEAVHGYYIGYKYQVAVNEASPQRQAELKEYTFDLLDELYENEEQYTEDLYDPLG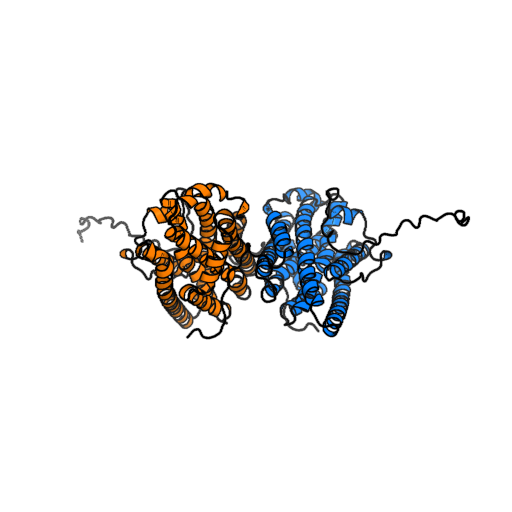LTEDVKKFLRYNANKALMNLGYEALFPAEAVDVNPAILAALSPNADENHDFFSGSGSSYVIGDIVDTEDGDWDFMFGNNHVIKAINWNKIEDEKDVEVWDRLTGNFWLPEKVPISNDIPSWKTLTDDEKTMTNRVFTGLTLLDTLQGTVGAVSLIPDARTPHEEAVYTNIAFMESVHAKSYSSIFSTLLSTEEINESFRWSEENEALQRKALIVEKYYEGDDPEKRKVASTMLESFLFYSGFYAPMYWSAHAKLTNTADLIRLIIRDEAVHGYYIGYKYQVAVNEASPQRQAELKEYTFDLLDELYENEEQYTEDLYDPLGLTEDVKKFLRYNANKALMNLGYEALFPAEAVDVNPAILAALSPNADENHDFFSGSGSSYVIGDIVDTEDGDWDF

InterPro domains:
  IPR000358 Ribonucleotide reductase small subunit family [PF00268] (10-282)
  IPR000358 Ribonucleotide reductase small subunit family [PIRSF000355] (5-316)
  IPR000358 Ribonucleotide reductase small subunit family [PTHR23409] (11-307)
  IPR009078 Ferritin-like superfamily [SSF47240] (2-321)
  IPR012348 Ribonucleotide reductase-like [G3DSA:1.10.620.20] (3-293)
  IPR026494 Ribonucleoside-diphosphate reductase subunit beta [TIGR04171] (9-321)
  IPR033909 Ribonucleotide reductase small subunit [cd01049] (11-282)

Foldseek 3Di:
DPPDPDDDDDADPVDDDDVVLVVLVCVLVVLDDALVVQPLLVQQVLLVPDDPLLNLLLLLLLLLLLLLLQCCQPQQLQLLLVVDPGVSSNVSSPSSSVVSVRSNVNSVVNCVNHHDPVSNVVSNVCCVPPPLSVVLSVVLNVLSPDDDNLLSLLSSLCSLQFLSQLSLLSLLVQVLVVHSVSVLVSVLSVNSSSLSRNLVSLVSSQVVLVVDDPVVVVVSVVSNVVVLVVNLVSSLVVLCVNCVVVPCSQLSNLCNLVSSQVSCVSNPHHRDDDPVSNVHDVSSVCSSPVVVVPPCVVPPPDDDCPVPPPPPPPDPPPPPD/DPPDPDDDDDADPVDDDDVVLVVLVCVLVVLDDALVVQPLLVQQVLLVVDDPLLNLLLLLLLLLLLVLLQCCQPQQLQLLLVVDPGVSSNVSSPSSSVVSVRSNVNSVVNCVNHHDPVSNVVSNVCCVPPPLSVVLSVVLNVLSPDDDNLLSLLSSLCSLQFLSQLSLLSLLVQVLVVHSVSVLVSVLSVNSSSLSRNLVSLVSSQVVLVVDDPVVVVVSVVSNVVVLVVNLVSSLVVLCVNCVVVPCSQLSNLCNLVSSQVSCVSNPHHRDDDPVSNVHDVSSVCSSPVVVVPPCVVPVPDDDPPCPDPPPPPDCPVVPD

Radius of gyration: 28.17 Å; Cα contacts (8 Å, |Δi|>4): 763; chains: 2; bounding box: 128×70×64 Å